Protein AF-W9KWG2-F1 (afdb_monomer)

InterPro domains:
  IPR003663 Sugar/inositol transporter [PR00171] (227-237)
  IPR003663 Sugar/inositol transporter [PR00171] (316-335)
  IPR003663 Sugar/inositol transporter [PR00171] (485-495)
  IPR005828 Major facilitator, sugar transporter-like [PF00083] (221-511)
  IPR020846 Major facilitator superfamily domain [PS50850] (219-522)
  IPR036259 MFS transporter superfamily [G3DSA:1.20.1250.20] (214-522)
  IPR036259 MFS transporter superfamily [SSF103473] (210-521)
  IPR050360 Major Facilitator Superfamily Sugar Transporters [PTHR48022] (221-521)

Solvent-accessible surface area (backbone atoms only — not comparable to full-atom values): 28018 Å² total; per-residue (Å²): 136,93,81,76,75,71,42,72,85,46,38,68,48,75,45,57,67,86,63,64,94,73,72,55,38,70,55,51,39,56,51,40,60,33,27,79,48,31,29,35,40,38,40,36,44,79,64,83,85,86,75,96,66,99,66,65,67,67,55,52,34,53,48,51,45,61,74,38,69,82,49,47,79,59,36,35,34,44,36,41,37,44,48,44,54,44,52,61,51,48,57,58,44,59,75,76,47,96,72,78,82,88,75,78,79,87,67,85,51,61,62,72,61,63,77,91,55,57,72,62,18,36,52,52,45,59,52,45,48,69,17,34,30,42,34,42,34,51,66,54,40,42,63,46,30,57,72,55,52,59,92,86,58,65,24,75,55,24,26,36,43,35,35,18,30,81,62,47,39,90,86,51,63,68,70,60,44,52,49,52,52,50,53,52,54,60,53,50,72,37,24,85,48,49,42,36,40,36,45,31,25,82,42,82,98,27,64,37,74,50,69,52,65,67,78,86,56,66,64,59,53,37,45,30,42,52,29,16,44,53,21,23,63,56,22,46,52,26,46,38,78,69,34,62,61,54,32,58,66,49,68,44,77,55,86,89,35,51,66,58,54,52,49,54,62,52,41,23,56,56,14,21,50,54,13,36,53,47,36,70,73,45,32,82,81,57,37,50,57,52,37,38,53,52,12,51,52,38,26,50,54,10,40,53,40,41,50,70,44,82,42,57,69,48,36,42,52,13,35,27,40,23,15,24,11,47,15,25,27,70,67,33,44,66,55,37,49,51,55,65,37,56,80,93,47,33,69,60,52,54,52,47,30,55,51,28,16,46,49,19,25,25,50,30,28,45,49,41,38,64,30,70,80,47,84,58,71,58,44,53,33,47,66,51,51,53,53,51,58,48,51,52,52,39,66,68,40,50,82,77,48,84,67,35,35,63,60,29,43,72,70,71,38,48,69,63,21,40,54,50,44,11,59,66,69,72,43,61,64,85,34,70,66,44,47,49,52,49,51,52,50,48,51,52,46,55,51,47,68,76,63,62,74,52,69,68,47,56,74,65,66,67,77,90,83,73,79,92,72,51,60,58,58,52,50,53,50,55,51,47,52,54,48,52,56,56,72,69,39,53,66,57,49,54,42,37,41,35,57,47,33,31,74,74,71,66,40,54,71,68,57,18,33,48,52,44,27,54,56,50,73,106

Sequence (522 aa):
MPSTPSVQAVTKFLLPRHCRRQFSAETLSCMFRRLPRLEEIAFETWDLSDIHYGFSHGYRYAQHLLAAPDSFRNVKSMTVFQDRNKYFNAVSRLHKEELPRSHQANVVTPPVIPSRQPVLAWEFATASLYLEHLSIAFIIDAVDFFDQCREKWLWCELRSLTLTSQLLTCNDDSFKISGLLQTAAQMATHMPKLERLTIWNGGVNEACAFTYRKHQHNASVACATDMTLFGYDQGVFSGVVVTQDFLKLDNLVGPTKTNVLATVTAIYDIGCFVGAVITFTIGERLGRKKAIIIGTVIMSIGIVVKVTSYSLPQMTVGRVVLGIGNGINTATAPIWQTETAQAKWRGKLVILEMAMNIAGFCLVNWINYGLSFVEGSVAWRFPLAFQFVFIFVLFATVPWLPESPRWLIAHGRTQEATEILACIEDKPTTSPVVTAQLHEIQYSVDYELQHAVKWKDILLRRNKDTADTKTLRRLLLSANTQLMQQFGGINIMSYYMPTVLINSVGLSERMARLLSACNAVS

Radius of gyration: 32.49 Å; Cα contacts (8 Å, |Δi|>4): 740; chains: 1; bounding box: 78×66×100 Å

Organism: NCBI:txid660027

Foldseek 3Di:
DPPDAQDAPDQEDADDAVNAPPAALVRVLVNLLSHPNHAEYAEEEEFLDPDDDPDGSVCRNLCSNLVPVNSCQRHAEYAYHYADFVVVSVVVVVVVDDDDPPPPPDDRFHLAQDDQDLVSLLSLLVVQLNYQYYAYYSHHALVSNLVNHDLPRANARHAEAHGEHPQQFPPHDPVVVVVSVVSVVSVVVRYPNHAKYKYWYDGDVGTDIDMDGDDPCLLLVLLLLLLLLLLLVLQLQLLLLLAPQNCVLAVQPDPVNVVVSVCLSCLLQVLLVLLLVCCVVCVLVQFLLRLLLVLLVQLVVLLVQCLPDRYSVSSSVSSSSNSNSSSSNVNRSLVFQLLLADPVCNVVSVVSSVVSSLVSNLVSLVLSLVLVVPDDPCSNSVSSVCSVVSSVSNVVRSVVDQTRLLSCLLVVNNVSSLVSLCVNVVHPSPDPVSVVVSVVSNVVSVVCVVPVDDPVCLVVVPDPDDDPPVVVVVVVVVVVVVVVVVVVVPSVCSNCQLVCCCPVVVDDSSVSSVVSSVVSVD

pLDDT: mean 77.27, std 14.42, range [34.19, 96.12]

Mean predicted aligned error: 16.5 Å

Structure (mmCIF, N/CA/C/O backbone):
data_AF-W9KWG2-F1
#
_entry.id   AF-W9KWG2-F1
#
loop_
_atom_site.group_PDB
_atom_site.id
_atom_site.type_symbol
_atom_site.label_atom_id
_atom_site.label_alt_id
_atom_site.label_comp_id
_atom_site.label_asym_id
_atom_site.label_entity_id
_atom_site.label_seq_id
_atom_site.pdbx_PDB_ins_code
_atom_site.Cartn_x
_atom_site.Cartn_y
_atom_site.Cartn_z
_atom_site.occupancy
_atom_site.B_iso_or_equiv
_atom_site.auth_seq_id
_atom_site.auth_comp_id
_atom_site.auth_asym_id
_atom_site.auth_atom_id
_atom_site.pdbx_PDB_model_num
ATOM 1 N N . MET A 1 1 ? -39.038 -14.732 41.798 1.00 52.22 1 MET A N 1
ATOM 2 C CA . MET A 1 1 ? -39.408 -13.936 40.605 1.00 52.22 1 MET A CA 1
ATOM 3 C C . MET A 1 1 ? -39.841 -14.842 39.440 1.00 52.22 1 MET A C 1
ATOM 5 O O . MET A 1 1 ? -39.035 -15.085 38.553 1.00 52.22 1 MET A O 1
ATOM 9 N N . PRO A 1 2 ? -41.073 -15.382 39.426 1.00 45.78 2 PRO A N 1
ATOM 10 C CA . PRO A 1 2 ? -41.566 -16.229 38.326 1.00 45.78 2 PRO A CA 1
ATOM 11 C C . PRO A 1 2 ? -42.275 -15.459 37.191 1.00 45.78 2 PRO A C 1
ATOM 13 O O . PRO A 1 2 ? -42.627 -16.060 36.181 1.00 45.78 2 PRO A O 1
ATOM 16 N N . SER A 1 3 ? -42.498 -14.148 37.340 1.00 53.97 3 SER A N 1
ATOM 17 C CA . SER A 1 3 ? -43.396 -13.345 36.492 1.00 53.97 3 SER A CA 1
ATOM 18 C C . SER A 1 3 ? -42.713 -12.456 35.440 1.00 53.97 3 SER A C 1
ATOM 20 O O . SER A 1 3 ? -43.393 -11.672 34.784 1.00 53.97 3 SER A O 1
ATOM 22 N N . THR A 1 4 ? -41.393 -12.537 35.249 1.00 58.91 4 THR A N 1
ATOM 23 C CA . THR A 1 4 ? -40.695 -11.689 34.267 1.00 58.91 4 THR A CA 1
ATOM 24 C C . THR A 1 4 ? -40.875 -12.215 32.830 1.00 58.91 4 THR A C 1
ATOM 26 O O . THR A 1 4 ? -40.557 -13.379 32.558 1.00 58.91 4 THR A O 1
ATOM 29 N N . PRO A 1 5 ? -41.383 -11.402 31.882 1.00 67.56 5 PRO A N 1
ATOM 30 C CA . PRO A 1 5 ? -41.561 -11.818 30.490 1.00 67.56 5 PRO A CA 1
ATOM 31 C C . PRO A 1 5 ? -40.210 -12.029 29.792 1.00 67.56 5 PRO A C 1
ATOM 33 O O . PRO A 1 5 ? -39.216 -11.391 30.137 1.00 67.56 5 PRO A O 1
ATOM 36 N N . SER A 1 6 ? -40.161 -12.936 28.810 1.00 74.94 6 SER A N 1
ATOM 37 C CA . SER A 1 6 ? -38.969 -13.096 27.969 1.00 74.94 6 SER A CA 1
ATOM 38 C C . SER A 1 6 ? -38.880 -11.947 26.969 1.00 74.94 6 SER A C 1
ATOM 40 O O . SER A 1 6 ? -39.860 -11.638 26.292 1.00 74.94 6 SER A O 1
ATOM 42 N N . VAL A 1 7 ? -37.708 -11.318 26.875 1.00 76.31 7 VAL A N 1
ATOM 43 C CA . VAL A 1 7 ? -37.480 -10.156 26.009 1.00 76.31 7 VAL A CA 1
ATOM 44 C C . VAL A 1 7 ? -36.465 -10.530 24.936 1.00 76.31 7 VAL A C 1
ATOM 46 O O . VAL A 1 7 ? -35.293 -10.746 25.226 1.00 76.31 7 VAL A O 1
ATOM 49 N N . GLN A 1 8 ? -36.912 -10.596 23.680 1.00 78.81 8 GLN A N 1
ATOM 50 C CA . GLN A 1 8 ? -36.052 -10.958 22.544 1.00 78.81 8 GLN A CA 1
ATOM 51 C C . GLN A 1 8 ? -35.227 -9.786 21.995 1.00 78.81 8 GLN A C 1
ATOM 53 O O . GLN A 1 8 ? -34.285 -10.010 21.243 1.00 78.81 8 GLN A O 1
ATOM 58 N N . ALA A 1 9 ? -35.577 -8.545 22.339 1.00 78.69 9 ALA A N 1
ATOM 59 C CA . ALA A 1 9 ? -34.926 -7.352 21.799 1.00 78.69 9 ALA A CA 1
ATOM 60 C C . ALA A 1 9 ? -33.553 -7.051 22.428 1.00 78.69 9 ALA A C 1
ATOM 62 O O . ALA A 1 9 ? -32.776 -6.289 21.861 1.00 78.69 9 ALA A O 1
ATOM 63 N N . VAL A 1 10 ? -33.254 -7.608 23.606 1.00 78.06 10 VAL A N 1
ATOM 64 C CA . VAL A 1 10 ? -32.042 -7.266 24.362 1.00 78.06 10 VAL A CA 1
ATOM 65 C C . VAL A 1 10 ? -30.887 -8.164 23.932 1.00 78.06 10 VAL A C 1
ATOM 67 O O . VAL A 1 10 ? -30.912 -9.369 24.174 1.00 78.06 10 VAL A O 1
ATOM 70 N N . THR A 1 11 ? -29.866 -7.550 23.338 1.00 81.94 11 THR A N 1
ATOM 71 C CA . THR A 1 11 ? -28.627 -8.214 22.896 1.00 81.94 11 THR A CA 1
ATOM 72 C C . THR A 1 11 ? -27.425 -7.902 23.783 1.00 81.94 11 THR A C 1
ATOM 74 O O . THR A 1 11 ? -26.452 -8.653 23.791 1.00 81.94 11 THR A O 1
ATOM 77 N N . LYS A 1 12 ? -27.499 -6.833 24.583 1.00 84.00 12 LYS A N 1
ATOM 78 C CA . LYS A 1 12 ? -26.423 -6.379 25.467 1.00 84.00 12 LYS A CA 1
ATOM 79 C C . LYS A 1 12 ? -26.939 -6.108 26.871 1.00 84.00 12 LYS A C 1
ATOM 81 O O . LYS A 1 12 ? -27.935 -5.407 27.046 1.00 84.00 12 LYS A O 1
ATOM 86 N N . PHE A 1 13 ? -26.220 -6.611 27.867 1.00 82.19 13 PHE A N 1
ATOM 87 C CA . PHE A 1 13 ? -26.468 -6.327 29.274 1.00 82.19 13 PHE A CA 1
ATOM 88 C C . PHE A 1 13 ? -25.254 -5.631 29.889 1.00 82.19 13 PHE A C 1
ATOM 90 O O . PHE A 1 13 ? -24.151 -6.173 29.889 1.00 82.19 13 PHE A O 1
ATOM 97 N N . LEU A 1 14 ? -25.469 -4.432 30.431 1.00 81.50 14 LEU A N 1
ATOM 98 C CA . LEU A 1 14 ? -24.460 -3.662 31.149 1.00 81.50 14 LEU A CA 1
ATOM 99 C C . LEU A 1 14 ? -24.953 -3.412 32.571 1.00 81.50 14 LEU A C 1
ATOM 101 O O . LEU A 1 14 ? -26.004 -2.802 32.763 1.00 81.50 14 LEU A O 1
ATOM 105 N N . LEU A 1 15 ? -24.165 -3.835 33.556 1.00 76.94 15 LEU A N 1
ATOM 106 C CA . LEU A 1 15 ? -24.327 -3.420 34.942 1.00 76.94 15 LEU A CA 1
ATOM 107 C C . LEU A 1 15 ? -23.201 -2.436 35.285 1.00 76.94 15 LEU A C 1
ATOM 109 O O . LEU A 1 15 ? -22.093 -2.875 35.609 1.00 76.94 15 LEU A O 1
ATOM 113 N N . PRO A 1 16 ? -23.460 -1.123 35.181 1.00 68.62 16 PRO A N 1
ATOM 114 C CA . PRO A 1 16 ? -22.445 -0.109 35.414 1.00 68.62 16 PRO A CA 1
ATOM 115 C C . PRO A 1 16 ? -22.152 0.059 36.910 1.00 68.62 16 PRO A C 1
ATOM 117 O O . PRO A 1 16 ? -23.003 -0.199 37.769 1.00 68.62 16 PRO A O 1
ATOM 120 N N . ARG A 1 17 ? -20.963 0.590 37.225 1.00 64.56 17 ARG A N 1
ATOM 121 C CA . ARG A 1 17 ? -20.469 0.765 38.611 1.00 64.56 17 ARG A CA 1
ATOM 122 C C . ARG A 1 17 ? -21.468 1.432 39.558 1.00 64.56 17 ARG A C 1
ATOM 124 O O . ARG A 1 17 ? -21.511 1.103 40.739 1.00 64.56 17 ARG A O 1
ATOM 131 N N . HIS A 1 18 ? -22.270 2.385 39.094 1.00 58.69 18 HIS A N 1
ATOM 132 C CA . HIS A 1 18 ? -23.149 3.169 39.968 1.00 58.69 18 HIS A CA 1
ATOM 133 C C . HIS A 1 18 ? -24.335 2.373 40.549 1.00 58.69 18 HIS A C 1
ATOM 135 O O . HIS A 1 18 ? -24.910 2.803 41.548 1.00 58.69 18 HIS A O 1
ATOM 141 N N . CYS A 1 19 ? -24.665 1.190 40.013 1.00 53.62 19 CYS A N 1
ATOM 142 C CA . CYS A 1 19 ? -25.822 0.377 40.425 1.00 53.62 19 CYS A CA 1
ATOM 143 C C . CYS A 1 19 ? -25.656 -0.403 41.754 1.00 53.62 19 CYS A C 1
ATOM 145 O O . CYS A 1 19 ? -26.418 -1.335 42.005 1.00 53.62 19 CYS A O 1
ATOM 147 N N . ARG A 1 20 ? -24.669 -0.045 42.600 1.00 54.28 20 ARG A N 1
ATOM 148 C CA . ARG A 1 20 ? -24.436 -0.505 43.997 1.00 54.28 20 ARG A CA 1
ATOM 149 C C . ARG A 1 20 ? -25.145 -1.818 44.392 1.00 54.28 20 ARG A C 1
ATOM 151 O O . ARG A 1 20 ? -26.252 -1.736 44.889 1.00 54.28 20 ARG A O 1
ATOM 158 N N . ARG A 1 21 ? -24.520 -3.001 44.261 1.00 56.34 21 ARG A N 1
ATOM 159 C CA . ARG A 1 21 ? -24.959 -4.327 44.806 1.00 56.34 21 ARG A CA 1
ATOM 160 C C . ARG A 1 21 ? -26.489 -4.542 45.012 1.00 56.34 21 ARG A C 1
ATOM 162 O O . ARG A 1 21 ? -26.884 -5.145 46.006 1.00 56.34 21 ARG A O 1
ATOM 169 N N . GLN A 1 22 ? -27.355 -4.068 44.108 1.00 54.31 22 GLN A N 1
ATOM 170 C CA . GLN A 1 22 ? -28.815 -4.116 44.309 1.00 54.31 22 GLN A CA 1
ATOM 171 C C . GLN A 1 22 ? -29.452 -5.432 43.833 1.00 54.31 22 GLN A C 1
ATOM 173 O O . GLN A 1 22 ? -30.525 -5.794 44.306 1.00 54.31 22 GLN A O 1
ATOM 178 N N . PHE A 1 23 ? -28.796 -6.178 42.939 1.00 61.97 23 PHE A N 1
ATOM 179 C CA . PHE A 1 23 ? -29.341 -7.407 42.344 1.00 61.97 23 PHE A CA 1
ATOM 180 C C . PHE A 1 23 ? -28.626 -8.640 42.869 1.00 61.97 23 PHE A C 1
ATOM 182 O O . PHE A 1 23 ? -27.415 -8.696 42.711 1.00 61.97 23 PHE A O 1
ATOM 189 N N . SER A 1 24 ? -29.322 -9.640 43.423 1.00 66.69 24 SER A N 1
ATOM 190 C CA . SER A 1 24 ? -28.698 -10.916 43.822 1.00 66.69 24 SER A CA 1
ATOM 191 C C . SER A 1 24 ? -28.225 -11.737 42.611 1.00 66.69 24 SER A C 1
ATOM 193 O O . SER A 1 24 ? -28.762 -11.603 41.509 1.00 66.69 24 SER A O 1
ATOM 195 N N . ALA A 1 25 ? -27.241 -12.621 42.806 1.00 65.31 25 ALA A N 1
ATOM 196 C CA . ALA A 1 25 ? -26.721 -13.497 41.749 1.00 65.31 25 ALA A CA 1
ATOM 197 C C . ALA A 1 25 ? -27.808 -14.406 41.142 1.00 65.31 25 ALA A C 1
ATOM 199 O O . ALA A 1 25 ? -27.880 -14.585 39.928 1.00 65.31 25 ALA A O 1
ATOM 200 N N . GLU A 1 26 ? -28.709 -14.913 41.985 1.00 67.94 26 GLU A N 1
ATOM 201 C CA . GLU A 1 26 ? -29.870 -15.711 41.572 1.00 67.94 26 GLU A CA 1
ATOM 202 C C . GLU A 1 26 ? -30.841 -14.892 40.710 1.00 67.94 26 GLU A C 1
ATOM 204 O O . GLU A 1 26 ? -31.399 -15.403 39.738 1.00 67.94 26 GLU A O 1
ATOM 209 N N . THR A 1 27 ? -31.009 -13.603 41.029 1.00 72.75 27 THR A N 1
ATOM 210 C CA . THR A 1 27 ? -31.848 -12.686 40.248 1.00 72.75 27 THR A CA 1
ATOM 211 C C . THR A 1 27 ? -31.257 -12.462 38.859 1.00 72.75 27 THR A C 1
ATOM 213 O O . THR A 1 27 ? -31.976 -12.585 37.870 1.00 72.75 27 THR A O 1
ATOM 216 N N . LEU A 1 28 ? -29.947 -12.208 38.766 1.00 74.38 28 LEU A N 1
ATOM 217 C CA . LEU A 1 28 ? -29.256 -12.032 37.483 1.00 74.38 28 LEU A CA 1
ATOM 218 C C . LEU A 1 28 ? -29.292 -13.304 36.630 1.00 74.38 28 LEU A C 1
ATOM 220 O O . LEU A 1 28 ? -29.613 -13.238 35.447 1.00 74.38 28 LEU A O 1
ATOM 224 N N . SER A 1 29 ? -29.043 -14.466 37.239 1.00 72.19 29 SER A N 1
ATOM 225 C CA . SER A 1 29 ? -29.128 -15.759 36.550 1.00 72.19 29 SER A CA 1
ATOM 226 C C . SER A 1 29 ? -30.538 -16.003 35.990 1.00 72.19 29 SER A C 1
ATOM 228 O O . SER A 1 29 ? -30.698 -16.397 34.834 1.00 72.19 29 SER A O 1
ATOM 230 N N . CYS A 1 30 ? -31.584 -15.674 36.759 1.00 73.31 30 CYS A N 1
ATOM 231 C CA . CYS A 1 30 ? -32.970 -15.748 36.290 1.00 73.31 30 CYS A CA 1
ATOM 232 C C . CYS A 1 30 ? -33.260 -14.761 35.144 1.00 73.31 30 CYS A C 1
ATOM 234 O O . CYS A 1 30 ? -33.934 -15.124 34.179 1.00 73.31 30 CYS A O 1
ATOM 236 N N . MET A 1 31 ? -32.731 -13.534 35.214 1.00 75.94 31 MET A N 1
ATOM 237 C CA . MET A 1 31 ? -32.873 -12.538 34.147 1.00 75.94 31 MET A CA 1
ATOM 238 C C . MET A 1 31 ? -32.224 -13.010 32.846 1.00 75.94 31 MET A C 1
ATOM 240 O O . MET A 1 31 ? -32.866 -12.954 31.802 1.00 75.94 31 MET A O 1
ATOM 244 N N . PHE A 1 32 ? -31.000 -13.533 32.895 1.00 77.81 32 PHE A N 1
ATOM 245 C CA . PHE A 1 32 ? -30.277 -13.969 31.697 1.00 77.81 32 PHE A CA 1
ATOM 246 C C . PHE A 1 32 ? -30.961 -15.134 30.987 1.00 77.81 32 PHE A C 1
ATOM 248 O O . PHE A 1 32 ? -31.097 -15.102 29.767 1.00 77.81 32 PHE A O 1
ATOM 255 N N . ARG A 1 33 ? -31.548 -16.078 31.735 1.00 76.00 33 ARG A N 1
ATOM 256 C CA . ARG A 1 33 ? -32.386 -17.144 31.152 1.00 76.00 33 ARG A CA 1
ATOM 257 C C . ARG A 1 33 ? -33.598 -16.624 30.375 1.00 76.00 33 ARG A C 1
ATOM 259 O O . ARG A 1 33 ? -34.153 -17.350 29.556 1.00 76.00 33 ARG A O 1
ATOM 266 N N . ARG A 1 34 ? -34.046 -15.394 30.637 1.00 78.62 34 ARG A N 1
ATOM 267 C CA . ARG A 1 34 ? -35.187 -14.762 29.956 1.00 78.62 34 ARG A CA 1
ATOM 268 C C . ARG A 1 34 ? -34.774 -13.856 28.791 1.00 78.62 34 ARG A C 1
ATOM 270 O O . ARG A 1 34 ? -35.668 -13.332 28.120 1.00 78.62 34 ARG A O 1
ATOM 277 N N . LEU A 1 35 ? -33.474 -13.726 28.513 1.00 82.44 35 LEU A N 1
ATOM 278 C CA . LEU A 1 35 ? -32.900 -12.937 27.419 1.00 82.44 35 LEU A CA 1
ATOM 279 C C . LEU A 1 35 ? -32.261 -13.859 26.359 1.00 82.44 35 LEU A C 1
ATOM 281 O O . LEU A 1 35 ? -31.042 -14.006 26.311 1.00 82.44 35 LEU A O 1
ATOM 285 N N . PRO A 1 36 ? -33.059 -14.494 25.482 1.00 77.38 36 PRO A N 1
ATOM 286 C CA . PRO A 1 36 ? -32.569 -15.531 24.571 1.00 77.38 36 PRO A CA 1
ATOM 287 C C . PRO A 1 36 ? -31.616 -15.023 23.478 1.00 77.38 36 PRO A C 1
ATOM 289 O O . PRO A 1 36 ? -30.954 -15.839 22.851 1.00 77.38 36 PRO A O 1
ATOM 292 N N . ARG A 1 37 ? -31.537 -13.711 23.217 1.00 81.94 37 ARG A N 1
ATOM 293 C CA . ARG A 1 37 ? -30.625 -13.107 22.223 1.00 81.94 37 ARG A CA 1
ATOM 294 C C . ARG A 1 37 ? -29.460 -12.338 22.852 1.00 81.94 37 ARG A C 1
ATOM 296 O O . ARG A 1 37 ? -28.856 -11.505 22.190 1.00 81.94 37 ARG A O 1
ATOM 303 N N . LEU A 1 38 ? -29.170 -12.574 24.130 1.00 81.44 38 LEU A N 1
ATOM 304 C CA . LEU A 1 38 ? -28.076 -11.894 24.812 1.00 81.44 38 LEU A CA 1
ATOM 305 C C . LEU A 1 38 ? -26.723 -12.364 24.252 1.00 81.44 38 LEU A C 1
ATOM 307 O O . LEU A 1 38 ? -26.382 -13.537 24.371 1.00 81.44 38 LEU A O 1
ATOM 311 N N . GLU A 1 39 ? -25.969 -11.437 23.666 1.00 84.31 39 GLU A N 1
ATOM 312 C CA . GLU A 1 39 ? -24.674 -11.681 23.019 1.00 84.31 39 GLU A CA 1
ATOM 313 C C . GLU A 1 39 ? -23.506 -11.067 23.805 1.00 84.31 39 GLU A C 1
ATOM 315 O O . GLU A 1 39 ? -22.400 -11.612 23.798 1.00 84.31 39 GLU A O 1
ATOM 320 N N . GLU A 1 40 ? -23.738 -9.951 24.506 1.00 83.81 40 GLU A N 1
ATOM 321 C CA . GLU A 1 40 ? -22.702 -9.215 25.236 1.00 83.81 40 GLU A CA 1
ATOM 322 C C . GLU A 1 40 ? -23.096 -8.961 26.696 1.00 83.81 40 GLU A C 1
ATOM 324 O O . GLU A 1 40 ? -24.183 -8.453 26.992 1.00 83.81 40 GLU A O 1
ATOM 329 N N . ILE A 1 41 ? -22.174 -9.263 27.612 1.00 83.12 41 ILE A N 1
ATOM 330 C CA . ILE A 1 41 ? -22.329 -9.028 29.048 1.00 83.12 41 ILE A CA 1
ATOM 331 C C . ILE A 1 41 ? -21.157 -8.199 29.568 1.00 83.12 41 ILE A C 1
ATOM 333 O O . ILE A 1 41 ? -20.000 -8.598 29.452 1.00 83.12 41 ILE A O 1
ATOM 337 N N . ALA A 1 42 ? -21.465 -7.074 30.207 1.00 80.81 42 ALA A N 1
ATOM 338 C CA . ALA A 1 42 ? -20.495 -6.213 30.866 1.00 80.81 42 ALA A CA 1
ATOM 339 C C . ALA A 1 42 ? -20.892 -5.975 32.330 1.00 80.81 42 ALA A C 1
ATOM 341 O O . ALA A 1 42 ? -21.926 -5.377 32.630 1.00 80.81 42 ALA A O 1
ATOM 342 N N . PHE A 1 43 ? -20.052 -6.441 33.249 1.00 77.69 43 PHE A N 1
ATOM 343 C CA . PHE A 1 43 ? -20.243 -6.326 34.688 1.00 77.69 43 PHE A CA 1
ATOM 344 C C . PHE A 1 43 ? -19.158 -5.462 35.316 1.00 77.69 43 PHE A C 1
ATOM 346 O O . PHE A 1 43 ? -17.986 -5.826 35.288 1.00 77.69 43 PHE A O 1
ATOM 353 N N . GLU A 1 44 ? -19.554 -4.369 35.963 1.00 72.81 44 GLU A N 1
ATOM 354 C CA . GLU A 1 44 ? -18.656 -3.550 36.772 1.00 72.81 44 GLU A CA 1
ATOM 355 C C . GLU A 1 44 ? -19.103 -3.576 38.241 1.00 72.81 44 GLU A C 1
ATOM 357 O O . GLU A 1 44 ? -20.034 -2.880 38.652 1.00 72.81 44 GLU A O 1
ATOM 362 N N . THR A 1 45 ? -18.465 -4.421 39.048 1.00 65.25 45 THR A N 1
ATOM 363 C CA . THR A 1 45 ? -18.879 -4.687 40.436 1.00 65.25 45 THR A CA 1
ATOM 364 C C . THR A 1 45 ? -17.954 -4.028 41.462 1.00 65.25 45 THR A C 1
ATOM 366 O O . THR A 1 45 ? -16.803 -3.724 41.168 1.00 65.25 45 THR A O 1
ATOM 369 N N . TRP A 1 46 ? -18.449 -3.819 42.688 1.00 60.69 46 TRP A N 1
ATOM 370 C CA . TRP A 1 46 ? -17.668 -3.281 43.815 1.00 60.69 46 TRP A CA 1
ATOM 371 C C . TRP A 1 46 ? -17.335 -4.359 44.839 1.00 60.69 46 TRP A C 1
ATOM 373 O O . TRP A 1 46 ? -18.214 -5.155 45.209 1.00 60.69 46 TRP A O 1
ATOM 383 N N . ASP A 1 47 ? -16.120 -4.316 45.393 1.00 56.00 47 ASP A N 1
ATOM 384 C CA . ASP A 1 47 ? -15.766 -5.090 46.582 1.00 56.00 47 ASP A CA 1
ATOM 385 C C . ASP A 1 47 ? -15.787 -4.249 47.873 1.00 56.00 47 ASP A C 1
ATOM 387 O O . ASP A 1 47 ? -14.998 -3.325 48.024 1.00 56.00 47 ASP A O 1
ATOM 391 N N . LEU A 1 48 ? -16.692 -4.560 48.809 1.00 50.59 48 LEU A N 1
ATOM 392 C CA . LEU A 1 48 ? -16.825 -3.895 50.119 1.00 50.59 48 LEU A CA 1
ATOM 393 C C . LEU A 1 48 ? -16.080 -4.627 51.252 1.00 50.59 48 LEU A C 1
ATOM 395 O O . LEU A 1 48 ? -15.947 -4.072 52.350 1.00 50.59 48 LEU A O 1
ATOM 399 N N . SER A 1 49 ? -15.647 -5.876 51.038 1.00 49.44 49 SER A N 1
ATOM 400 C CA . SER A 1 49 ? -15.090 -6.707 52.110 1.00 49.44 49 SER A CA 1
ATOM 401 C C . SER A 1 49 ? -13.620 -6.396 52.343 1.00 49.44 49 SER A C 1
ATOM 403 O O . SER A 1 49 ? -12.766 -6.839 51.587 1.00 49.44 49 SER A O 1
ATOM 405 N N . ASP A 1 50 ? -13.347 -5.677 53.430 1.00 42.22 50 ASP A N 1
ATOM 406 C CA . ASP A 1 50 ? -11.992 -5.535 53.974 1.00 42.22 50 ASP A CA 1
ATOM 407 C C . ASP A 1 50 ? -11.893 -6.080 55.417 1.00 42.22 50 ASP A C 1
ATOM 409 O O . ASP A 1 50 ? -10.857 -5.924 56.043 1.00 42.22 50 ASP A O 1
ATOM 413 N N . ILE A 1 51 ? -12.943 -6.695 55.999 1.00 38.31 51 ILE A N 1
ATOM 414 C CA . ILE A 1 51 ? -12.915 -7.157 57.405 1.00 38.31 51 ILE A CA 1
ATOM 415 C C . ILE A 1 51 ? -13.791 -8.425 57.613 1.00 38.31 51 ILE A C 1
ATOM 417 O O . ILE A 1 51 ? -15.006 -8.394 57.447 1.00 38.31 51 ILE A O 1
ATOM 421 N N . HIS A 1 52 ? -13.147 -9.539 57.989 1.00 36.12 52 HIS A N 1
ATOM 422 C CA . HIS A 1 52 ? -13.637 -10.643 58.853 1.00 36.12 52 HIS A CA 1
ATOM 423 C C . HIS A 1 52 ? -14.704 -11.673 58.415 1.00 36.12 52 HIS A C 1
ATOM 425 O O . HIS A 1 52 ? -14.990 -12.564 59.210 1.00 36.12 52 HIS A O 1
ATOM 431 N N . TYR A 1 53 ? -15.222 -11.699 57.184 1.00 34.19 53 TYR A N 1
ATOM 432 C CA . TYR A 1 53 ? -16.049 -12.840 56.737 1.00 34.19 53 TYR A CA 1
ATOM 433 C C . TYR A 1 53 ? -15.398 -13.585 55.571 1.00 34.19 53 TYR A C 1
ATOM 435 O O . TYR A 1 53 ? -15.355 -13.092 54.446 1.00 34.19 53 TYR A O 1
ATOM 443 N N . GLY A 1 54 ? -14.888 -14.787 55.856 1.00 38.00 54 GLY A N 1
ATOM 444 C CA . GLY A 1 54 ? -14.117 -15.661 54.961 1.00 38.00 54 GLY A CA 1
ATOM 445 C C . GLY A 1 54 ? -14.863 -16.259 53.759 1.00 38.00 54 GLY A C 1
ATOM 446 O O . GLY A 1 54 ? -14.506 -17.340 53.315 1.00 38.00 54 GLY A O 1
ATOM 447 N N . PHE A 1 55 ? -15.873 -15.582 53.211 1.00 40.09 55 PHE A N 1
ATOM 448 C CA . PHE A 1 55 ? -16.551 -15.992 51.979 1.00 40.09 55 PHE A CA 1
ATOM 449 C C . PHE A 1 55 ? -16.861 -14.759 51.118 1.00 40.09 55 PHE A C 1
ATOM 451 O O . PHE A 1 55 ? -17.833 -14.031 51.347 1.00 40.09 55 PHE A O 1
ATOM 458 N N . SER A 1 56 ? -16.008 -14.502 50.122 1.00 51.22 56 SER A N 1
ATOM 459 C CA . SER A 1 56 ? -16.120 -13.353 49.220 1.00 51.22 56 SER A CA 1
ATOM 460 C C . SER A 1 56 ? -17.445 -13.404 48.447 1.00 51.22 56 SER A C 1
ATOM 462 O O . SER A 1 56 ? -17.767 -14.367 47.765 1.00 51.22 56 SER A O 1
ATOM 464 N N . HIS A 1 57 ? -18.273 -12.364 48.532 1.00 48.56 57 HIS A N 1
ATOM 465 C CA . HIS A 1 57 ? -19.562 -12.356 47.823 1.00 48.56 57 HIS A CA 1
ATOM 466 C C . HIS A 1 57 ? -19.413 -12.311 46.291 1.00 48.56 57 HIS A C 1
ATOM 468 O O . HIS A 1 57 ? -20.303 -12.787 45.594 1.00 48.56 57 HIS A O 1
ATOM 474 N N . GLY A 1 58 ? -18.284 -11.818 45.761 1.00 51.00 58 GLY A N 1
ATOM 475 C CA . GLY A 1 58 ? -17.963 -11.906 44.327 1.00 51.00 58 GLY A CA 1
ATOM 476 C C . GLY A 1 58 ? -17.895 -13.351 43.815 1.00 51.00 58 GLY A C 1
ATOM 477 O O . GLY A 1 58 ? -18.367 -13.630 42.715 1.00 51.00 58 GLY A O 1
ATOM 478 N N . TYR A 1 59 ? -17.437 -14.280 44.664 1.00 51.25 59 TYR A N 1
ATOM 479 C CA . TYR A 1 59 ? -17.414 -15.718 44.391 1.00 51.25 59 TYR A CA 1
ATOM 480 C C . TYR A 1 59 ? -18.820 -16.273 44.132 1.00 51.25 59 TYR A C 1
ATOM 482 O O . TYR A 1 59 ? -19.014 -17.015 43.178 1.00 51.25 59 TYR A O 1
ATOM 490 N N . ARG A 1 60 ? -19.839 -15.839 44.892 1.00 56.16 60 ARG A N 1
ATOM 491 C CA . ARG A 1 60 ? -21.233 -16.264 44.667 1.00 56.16 60 ARG A CA 1
ATOM 492 C C . ARG A 1 60 ? -21.804 -15.762 43.345 1.00 56.16 60 ARG A C 1
ATOM 494 O O . ARG A 1 60 ? -22.538 -16.503 42.705 1.00 56.16 60 ARG A O 1
ATOM 501 N N . TYR A 1 61 ? -21.488 -14.535 42.924 1.00 57.06 61 TYR A N 1
ATOM 502 C CA . TYR A 1 61 ? -21.970 -14.032 41.633 1.00 57.06 61 TYR A CA 1
ATOM 503 C C . TYR A 1 61 ? -21.398 -14.845 40.499 1.00 57.06 61 TYR A C 1
ATOM 505 O O . TYR A 1 61 ? -22.162 -15.395 39.719 1.00 57.06 61 TYR A O 1
ATOM 513 N N . ALA A 1 62 ? -20.079 -14.957 40.435 1.00 54.34 62 ALA A N 1
ATOM 514 C CA . ALA A 1 62 ? -19.452 -15.653 39.335 1.00 54.34 62 ALA A CA 1
ATOM 515 C C . ALA A 1 62 ? -19.752 -17.160 39.351 1.00 54.34 62 ALA A C 1
ATOM 517 O O . ALA A 1 62 ? -20.059 -17.700 38.298 1.00 54.34 62 ALA A O 1
ATOM 518 N N . GLN A 1 63 ? -19.806 -17.812 40.520 1.00 57.03 63 GLN A N 1
ATOM 519 C CA . GLN A 1 63 ? -20.205 -19.219 40.619 1.00 57.03 63 GLN A CA 1
ATOM 520 C C . GLN A 1 63 ? -21.666 -19.434 40.186 1.00 57.03 63 GLN A C 1
ATOM 522 O O . GLN A 1 63 ? -21.929 -20.318 39.388 1.00 57.03 63 GLN A O 1
ATOM 527 N N . HIS A 1 64 ? -22.633 -18.625 40.638 1.00 56.94 64 HIS A N 1
ATOM 528 C CA . HIS A 1 64 ? -24.040 -18.800 40.231 1.00 56.94 64 HIS A CA 1
ATOM 529 C C . HIS A 1 64 ? -24.349 -18.317 38.810 1.00 56.94 64 HIS A C 1
ATOM 531 O O . HIS A 1 64 ? -25.318 -18.780 38.202 1.00 56.94 64 HIS A O 1
ATOM 537 N N . LEU A 1 65 ? -23.564 -17.371 38.293 1.00 59.59 65 LEU A N 1
ATOM 538 C CA . LEU A 1 65 ? -23.638 -16.946 36.903 1.00 59.59 65 LEU A CA 1
ATOM 539 C C . LEU A 1 65 ? -23.094 -18.066 36.010 1.00 59.59 65 LEU A C 1
ATOM 541 O O . LEU A 1 65 ? -23.848 -18.567 35.183 1.00 59.59 65 LEU A O 1
ATOM 545 N N . LEU A 1 66 ? -21.846 -18.503 36.219 1.00 57.47 66 LEU A N 1
ATOM 546 C CA . LEU A 1 66 ? -21.117 -19.441 35.350 1.00 57.47 66 LEU A CA 1
ATOM 547 C C . LEU A 1 66 ? -21.548 -20.910 35.507 1.00 57.47 66 LEU A C 1
ATOM 549 O O . LEU A 1 66 ? -21.615 -21.616 34.505 1.00 57.47 66 LEU A O 1
ATOM 553 N N . ALA A 1 67 ? -21.979 -21.350 36.697 1.00 49.44 67 ALA A N 1
ATOM 554 C CA . ALA A 1 67 ? -22.453 -22.724 36.921 1.00 49.44 67 ALA A CA 1
ATOM 555 C C . ALA A 1 67 ? -23.830 -23.036 36.293 1.00 49.44 67 ALA A C 1
ATOM 557 O O . ALA A 1 67 ? -24.357 -24.135 36.469 1.00 49.44 67 ALA A O 1
ATOM 558 N N . ALA A 1 68 ? -24.442 -22.092 35.570 1.00 55.31 68 ALA A N 1
ATOM 559 C CA . ALA A 1 68 ? -25.661 -22.309 34.794 1.00 55.31 68 ALA A CA 1
ATOM 560 C C . ALA A 1 68 ? -25.341 -22.301 33.282 1.00 55.31 68 ALA A C 1
ATOM 562 O O . ALA A 1 68 ? -25.607 -21.297 32.618 1.00 55.31 68 ALA A O 1
ATOM 563 N N . PRO A 1 69 ? -24.807 -23.401 32.712 1.00 50.75 69 PRO A N 1
ATOM 564 C CA . PRO A 1 69 ? -24.315 -23.446 31.328 1.00 50.75 69 PRO A CA 1
ATOM 565 C C . PRO A 1 69 ? -25.376 -23.090 30.273 1.00 50.75 69 PRO A C 1
ATOM 567 O O . PRO A 1 69 ? -25.055 -22.521 29.232 1.00 50.75 69 PRO A O 1
ATOM 570 N N . ASP A 1 70 ? -26.659 -23.340 30.550 1.00 55.28 70 ASP A N 1
ATOM 571 C CA . ASP A 1 70 ? -27.748 -22.985 29.631 1.00 55.28 70 ASP A CA 1
ATOM 572 C C . ASP A 1 70 ? -28.049 -21.477 29.566 1.00 55.28 70 ASP A C 1
ATOM 574 O O . ASP A 1 70 ? -28.673 -21.022 28.608 1.00 55.28 70 ASP A O 1
ATOM 578 N N . SER A 1 71 ? -27.597 -20.683 30.543 1.00 56.81 71 SER A N 1
ATOM 579 C CA . SER A 1 71 ? -27.872 -19.241 30.614 1.00 56.81 71 SER A CA 1
ATOM 580 C C . SER A 1 71 ? -27.015 -18.399 29.653 1.00 56.81 71 SER A C 1
ATOM 582 O O . SER A 1 71 ? -27.326 -17.226 29.456 1.00 56.81 71 SER A O 1
ATOM 584 N N . PHE A 1 72 ? -25.955 -18.967 29.057 1.00 63.12 72 PHE A N 1
ATOM 585 C CA . PHE A 1 72 ? -24.971 -18.233 28.243 1.00 63.12 72 PHE A CA 1
ATOM 586 C C . PHE A 1 72 ? -24.756 -18.781 26.829 1.00 63.12 72 PHE A C 1
ATOM 588 O O . PHE A 1 72 ? -23.813 -18.363 26.165 1.00 63.12 72 PHE A O 1
ATOM 595 N N . ARG A 1 73 ? -25.625 -19.672 26.328 1.00 64.69 73 ARG A N 1
ATOM 596 C CA . ARG A 1 73 ? -25.430 -20.341 25.021 1.00 64.69 73 ARG A CA 1
ATOM 597 C C . ARG A 1 73 ? -25.158 -19.399 23.839 1.00 64.69 73 ARG A C 1
ATOM 599 O O . ARG A 1 73 ? -24.500 -19.818 22.897 1.00 64.69 73 ARG A O 1
ATOM 606 N N . ASN A 1 74 ? -25.659 -18.163 23.888 1.00 75.06 74 ASN A N 1
ATOM 607 C CA . ASN A 1 74 ? -25.521 -17.176 22.811 1.00 75.06 74 ASN A CA 1
ATOM 608 C C . ASN A 1 74 ? -24.553 -16.029 23.140 1.00 75.06 74 ASN A C 1
ATOM 610 O O . ASN A 1 74 ? -24.354 -15.146 22.307 1.00 75.06 74 ASN A O 1
ATOM 614 N N . VAL A 1 75 ? -23.950 -16.026 24.333 1.00 79.81 75 VAL A N 1
ATOM 615 C CA . VAL A 1 75 ? -23.031 -14.961 24.741 1.00 79.81 75 VAL A CA 1
ATOM 616 C C . VAL A 1 75 ? -21.690 -15.177 24.063 1.00 79.81 75 VAL A C 1
ATOM 618 O O . VAL A 1 75 ? -21.070 -16.223 24.214 1.00 79.81 75 VAL A O 1
ATOM 621 N N . LYS A 1 76 ? -21.239 -14.158 23.338 1.00 84.81 76 LYS A N 1
ATOM 622 C CA . LYS A 1 76 ? -19.967 -14.143 22.612 1.00 84.81 76 LYS A CA 1
ATOM 623 C C . LYS A 1 76 ? -18.925 -13.269 23.292 1.00 84.81 76 LYS A C 1
ATOM 625 O O . LYS A 1 76 ? -17.731 -13.516 23.155 1.00 84.81 76 LYS A O 1
ATOM 630 N N . SER A 1 77 ? -19.365 -12.240 24.016 1.00 86.06 77 SER A N 1
ATOM 631 C CA . SER A 1 77 ? -18.484 -11.266 24.657 1.00 86.06 77 SER A CA 1
ATOM 632 C C . SER A 1 77 ? -18.813 -11.116 26.138 1.00 86.06 77 SER A C 1
ATOM 634 O O . SER A 1 77 ? -19.961 -10.852 26.507 1.00 86.06 77 SER A O 1
ATOM 636 N N . MET A 1 78 ? -17.798 -11.263 26.990 1.00 85.69 78 MET A N 1
ATOM 637 C CA . MET A 1 78 ? -17.924 -11.095 28.435 1.00 85.69 78 MET A CA 1
ATOM 638 C C . MET A 1 78 ? -16.822 -10.190 28.986 1.00 85.69 78 MET A C 1
ATOM 640 O O . MET A 1 78 ? -15.630 -10.458 28.841 1.00 85.69 78 MET A O 1
ATOM 644 N N . THR A 1 79 ? -17.231 -9.124 29.670 1.00 83.25 79 THR A N 1
ATOM 645 C CA . THR A 1 79 ? -16.342 -8.218 30.402 1.00 83.25 79 THR A CA 1
ATOM 646 C C . THR A 1 79 ? -16.736 -8.195 31.868 1.00 83.25 79 THR A C 1
ATOM 648 O O . THR A 1 79 ? -17.880 -7.888 32.201 1.00 83.25 79 THR A O 1
ATOM 651 N N . VAL A 1 80 ? -15.793 -8.496 32.756 1.00 80.06 80 VAL A N 1
ATOM 652 C CA . VAL A 1 80 ? -15.999 -8.449 34.203 1.00 80.06 80 VAL A CA 1
ATOM 653 C C . VAL A 1 80 ? -14.880 -7.634 34.838 1.00 80.06 80 VAL A C 1
ATOM 655 O O . VAL A 1 80 ? -13.704 -7.987 34.779 1.00 80.06 80 VAL A O 1
ATOM 658 N N . PHE A 1 81 ? -15.261 -6.519 35.445 1.00 76.12 81 PHE A N 1
ATOM 659 C CA . PHE A 1 81 ? -14.377 -5.598 36.139 1.00 76.12 81 PHE A CA 1
ATOM 660 C C . PHE A 1 81 ? -14.807 -5.500 37.601 1.00 76.12 81 PHE A C 1
ATOM 662 O O . PHE A 1 81 ? -15.993 -5.317 37.895 1.00 76.12 81 PHE A O 1
ATOM 669 N N . GLN A 1 82 ? -13.853 -5.593 38.525 1.00 72.31 82 GLN A N 1
ATOM 670 C CA . GLN A 1 82 ? -14.107 -5.354 39.942 1.00 72.31 82 GLN A CA 1
ATOM 671 C C . GLN A 1 82 ? -13.305 -4.159 40.454 1.00 72.31 82 GLN A C 1
ATOM 673 O O . GLN A 1 82 ? -12.081 -4.130 40.376 1.00 72.31 82 GLN A O 1
ATOM 678 N N . ASP A 1 83 ? -14.004 -3.167 41.004 1.00 62.03 83 ASP A N 1
ATOM 679 C CA . ASP A 1 83 ? -13.380 -2.001 41.623 1.00 62.03 83 ASP A CA 1
ATOM 680 C C . ASP A 1 83 ? -13.051 -2.288 43.097 1.00 62.03 83 ASP A C 1
ATOM 682 O O . ASP A 1 83 ? -13.909 -2.736 43.872 1.00 62.03 83 ASP A O 1
ATOM 686 N N . ARG A 1 84 ? -11.797 -2.027 43.478 1.00 58.06 84 ARG A N 1
ATOM 687 C CA . ARG A 1 84 ? -11.253 -2.200 44.836 1.00 58.06 84 ARG A CA 1
ATOM 688 C C . ARG A 1 84 ? -10.700 -0.903 45.430 1.00 58.06 84 ARG A C 1
ATOM 690 O O . ARG A 1 84 ? -9.931 -0.947 46.387 1.00 58.06 84 ARG A O 1
ATOM 697 N N . ASN A 1 85 ? -11.082 0.257 44.896 1.00 55.72 85 ASN A N 1
ATOM 698 C CA . ASN A 1 85 ? -10.628 1.542 45.419 1.00 55.72 85 ASN A CA 1
ATOM 699 C C . ASN A 1 85 ? -11.025 1.737 46.902 1.00 55.72 85 ASN A C 1
ATOM 701 O O . ASN A 1 85 ? -12.187 2.001 47.235 1.00 55.72 85 ASN A O 1
ATOM 705 N N . LYS A 1 86 ? -10.038 1.640 47.807 1.00 50.88 86 LYS A N 1
ATOM 706 C CA . LYS A 1 86 ? -10.251 1.743 49.259 1.00 50.88 86 LYS A CA 1
ATOM 707 C C . LYS A 1 86 ? -10.744 3.119 49.703 1.00 50.88 86 LYS A C 1
ATOM 709 O O . LYS A 1 86 ? -11.509 3.193 50.662 1.00 50.88 86 LYS A O 1
ATOM 714 N N . TYR A 1 87 ? -10.368 4.190 48.999 1.00 47.25 87 TYR A N 1
ATOM 715 C CA . TYR A 1 87 ? -10.773 5.559 49.336 1.00 47.25 87 TYR A CA 1
ATOM 716 C C . TYR A 1 87 ? -12.293 5.729 49.232 1.00 47.25 87 TYR A C 1
ATOM 718 O O . TYR A 1 87 ? -12.945 6.224 50.150 1.00 47.25 87 TYR A O 1
ATOM 726 N N . PHE A 1 88 ? -12.887 5.229 48.149 1.00 50.59 88 PHE A N 1
ATOM 727 C CA . PHE A 1 88 ? -14.333 5.309 47.949 1.00 50.59 88 PHE A CA 1
ATOM 728 C C . PHE A 1 88 ? -15.099 4.375 48.901 1.00 50.59 88 PHE A C 1
ATOM 730 O O . PHE A 1 88 ? -16.144 4.747 49.438 1.00 50.59 88 PHE A O 1
ATOM 737 N N . ASN A 1 89 ? -14.544 3.192 49.186 1.00 49.44 89 ASN A N 1
ATOM 738 C CA . ASN A 1 89 ? -15.077 2.282 50.202 1.00 49.44 89 ASN A CA 1
ATOM 739 C C . ASN A 1 89 ? -15.068 2.910 51.608 1.00 49.44 89 ASN A C 1
ATOM 741 O O . ASN A 1 89 ? -16.035 2.747 52.352 1.00 49.44 89 ASN A O 1
ATOM 745 N N . ALA A 1 90 ? -14.024 3.666 51.963 1.00 48.94 90 ALA A N 1
ATOM 746 C CA . ALA A 1 90 ? -13.937 4.393 53.229 1.00 48.94 90 ALA A CA 1
ATOM 747 C C . ALA A 1 90 ? -14.979 5.523 53.318 1.00 48.94 90 ALA A C 1
ATOM 749 O O . ALA A 1 90 ? -15.682 5.621 54.322 1.00 48.94 90 ALA A O 1
ATOM 750 N N . VAL A 1 91 ? -15.162 6.311 52.250 1.00 51.50 91 VAL A N 1
ATOM 751 C CA . VAL A 1 91 ? -16.216 7.345 52.166 1.00 51.50 91 VAL A CA 1
ATOM 752 C C . VAL A 1 91 ? -17.618 6.730 52.259 1.00 51.50 91 VAL A C 1
ATOM 754 O O . VAL A 1 91 ? -18.490 7.265 52.942 1.00 51.50 91 VAL A O 1
ATOM 757 N N . SER A 1 92 ? -17.845 5.565 51.645 1.00 50.44 92 SER A N 1
ATOM 758 C CA . SER A 1 92 ? -19.121 4.852 51.771 1.00 50.44 92 SER A CA 1
ATOM 759 C C . SER A 1 92 ? -19.362 4.278 53.173 1.00 50.44 92 SER A C 1
ATOM 761 O O . SER A 1 92 ? -20.524 4.175 53.568 1.00 50.44 92 SER A O 1
ATOM 763 N N . ARG A 1 93 ? -18.314 3.882 53.914 1.00 50.22 93 ARG A N 1
ATOM 764 C CA . ARG A 1 93 ? -18.423 3.457 55.325 1.00 50.22 93 ARG A CA 1
ATOM 765 C C . ARG A 1 93 ? -18.705 4.641 56.248 1.00 50.22 93 ARG A C 1
ATOM 767 O O . ARG A 1 93 ? -19.572 4.524 57.103 1.00 50.22 93 ARG A O 1
ATOM 774 N N . LEU A 1 94 ? -18.071 5.790 56.000 1.00 48.47 94 LEU A N 1
ATOM 775 C CA . LEU A 1 94 ? -18.328 7.054 56.708 1.00 48.47 94 LEU A CA 1
ATOM 776 C C . LEU A 1 94 ? -19.786 7.521 56.595 1.00 48.47 94 LEU A C 1
ATOM 778 O O . LEU A 1 94 ? -20.273 8.231 57.464 1.00 48.47 94 LEU A O 1
ATOM 782 N N . HIS A 1 95 ? -20.498 7.116 55.541 1.00 51.09 95 HIS A N 1
ATOM 783 C CA . HIS A 1 95 ? -21.927 7.399 55.395 1.00 51.09 95 HIS A CA 1
ATOM 784 C C . HIS A 1 95 ? -22.840 6.432 56.174 1.00 51.09 95 HIS A C 1
ATOM 786 O O . HIS A 1 95 ? -24.044 6.662 56.228 1.00 51.09 95 HIS A O 1
ATOM 792 N N . LYS A 1 96 ? -22.299 5.345 56.745 1.00 45.84 96 LYS A N 1
ATOM 793 C CA . LYS A 1 96 ? -23.049 4.345 57.523 1.00 45.84 96 LYS A CA 1
ATOM 794 C C . LYS A 1 96 ? -22.681 4.297 59.007 1.00 45.84 96 LYS A C 1
ATOM 796 O O . LYS A 1 96 ? -23.555 3.947 59.789 1.00 45.84 96 LYS A O 1
ATOM 801 N N . GLU A 1 97 ? -21.457 4.649 59.401 1.00 46.47 97 GLU A N 1
ATOM 802 C CA . GLU A 1 97 ? -21.028 4.656 60.808 1.00 46.47 97 GLU A CA 1
ATOM 803 C C . GLU A 1 97 ? -20.103 5.853 61.100 1.00 46.47 97 GLU A C 1
ATOM 805 O O . GLU A 1 97 ? -19.119 6.089 60.393 1.00 46.47 97 GLU A O 1
ATOM 810 N N . GLU A 1 98 ? -20.424 6.612 62.154 1.00 41.12 98 GLU A N 1
ATOM 811 C CA . GLU A 1 98 ? -19.589 7.686 62.703 1.00 41.12 98 GLU A CA 1
ATOM 812 C C . GLU A 1 98 ? -18.326 7.090 63.353 1.00 41.12 98 GLU A C 1
ATOM 814 O O . GLU A 1 98 ? -18.358 6.634 64.494 1.00 41.12 98 GLU A O 1
ATOM 819 N N . LEU A 1 99 ? -17.195 7.095 62.641 1.00 39.62 99 LEU A N 1
ATOM 820 C CA . LEU A 1 99 ? -15.881 6.751 63.204 1.00 39.62 99 LEU A CA 1
ATOM 821 C C . LEU A 1 99 ? -14.983 8.000 63.357 1.00 39.62 99 LEU A C 1
ATOM 823 O O . LEU A 1 99 ? -15.027 8.890 62.501 1.00 39.62 99 LEU A O 1
ATOM 827 N N . PRO A 1 100 ? -14.151 8.097 64.421 1.00 39.50 100 PRO A N 1
ATOM 828 C CA . PRO A 1 100 ? -13.402 9.311 64.753 1.00 39.50 100 PRO A CA 1
ATOM 829 C C . PRO A 1 100 ? -12.317 9.676 63.728 1.00 39.50 100 PRO A C 1
ATOM 831 O O . PRO A 1 100 ? -11.628 8.823 63.170 1.00 39.50 100 PRO A O 1
ATOM 834 N N . ARG A 1 101 ? -12.107 10.986 63.552 1.00 40.72 101 AR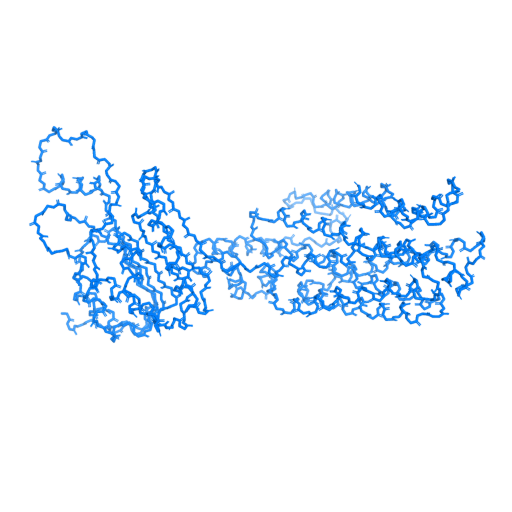G A N 1
ATOM 835 C CA . ARG A 1 101 ? -11.251 11.642 62.539 1.00 40.72 101 ARG A CA 1
ATOM 836 C C . ARG A 1 101 ? -9.735 11.361 62.613 1.00 40.72 101 ARG A C 1
ATOM 838 O O . ARG A 1 101 ? -8.988 11.936 61.830 1.00 40.72 101 ARG A O 1
ATOM 845 N N . SER A 1 102 ? -9.246 10.489 63.494 1.00 40.88 102 SER A N 1
ATOM 846 C CA . SER A 1 102 ? -7.800 10.246 63.661 1.00 40.88 102 SER A CA 1
ATOM 847 C C . SER A 1 102 ? -7.167 9.327 62.602 1.00 40.88 102 SER A C 1
ATOM 849 O O . SER A 1 102 ? -5.948 9.224 62.556 1.00 40.88 102 SER A O 1
ATOM 851 N N . HIS A 1 103 ? -7.957 8.688 61.730 1.00 42.50 103 HIS A N 1
ATOM 852 C CA . HIS A 1 103 ? -7.469 7.733 60.715 1.00 42.50 103 HIS A CA 1
ATOM 853 C C . HIS A 1 103 ? -7.511 8.271 59.266 1.00 42.50 103 HIS A C 1
ATOM 855 O O . HIS A 1 103 ? -7.415 7.503 58.312 1.00 42.50 103 HIS A O 1
ATOM 861 N N . GLN A 1 104 ? -7.682 9.585 59.068 1.00 42.03 104 GLN A N 1
ATOM 862 C CA . GLN A 1 104 ? -7.914 10.180 57.738 1.00 42.03 104 GLN A CA 1
ATOM 863 C C . GLN A 1 104 ? -6.652 10.524 56.927 1.00 42.03 104 GLN A C 1
ATOM 865 O O . GLN A 1 104 ? -6.774 10.952 55.781 1.00 42.03 104 GLN A O 1
ATOM 870 N N . ALA A 1 105 ? -5.450 10.306 57.459 1.00 34.47 105 ALA A N 1
ATOM 871 C CA . ALA A 1 105 ? -4.207 10.544 56.729 1.00 34.47 105 ALA A CA 1
ATOM 872 C C . ALA A 1 105 ? -3.537 9.205 56.370 1.00 34.47 105 ALA A C 1
ATOM 874 O O . ALA A 1 105 ? -3.183 8.443 57.262 1.00 34.47 105 ALA A O 1
ATOM 875 N N . ASN A 1 106 ? -3.334 8.959 55.068 1.00 35.31 106 ASN A N 1
ATOM 876 C CA . ASN A 1 106 ? -2.497 7.898 54.467 1.00 35.31 106 ASN A CA 1
ATOM 877 C C . ASN A 1 106 ? -3.132 6.545 54.086 1.00 35.31 106 ASN A C 1
ATOM 879 O O . ASN A 1 106 ? -2.510 5.509 54.305 1.00 35.31 106 ASN A O 1
ATOM 883 N N . VAL A 1 107 ? -4.294 6.499 53.420 1.00 41.19 107 VAL A N 1
ATOM 884 C CA . VAL A 1 107 ? -4.728 5.244 52.758 1.00 41.19 107 VAL A CA 1
ATOM 885 C C . VAL A 1 107 ? -5.352 5.499 51.381 1.00 41.19 107 VAL A C 1
ATOM 887 O O . VAL A 1 107 ? -6.557 5.372 51.183 1.00 41.19 107 VAL A O 1
ATOM 890 N N . VAL A 1 108 ? -4.516 5.818 50.390 1.00 38.28 108 VAL A N 1
ATOM 891 C CA . VAL A 1 108 ? -4.815 5.483 48.988 1.00 38.28 108 VAL A CA 1
ATOM 892 C C . VAL A 1 108 ? -4.065 4.189 48.702 1.00 38.28 108 VAL A C 1
ATOM 894 O O . VAL A 1 108 ? -2.916 4.206 48.279 1.00 38.28 108 VAL A O 1
ATOM 897 N N . THR A 1 109 ? -4.676 3.052 49.029 1.00 40.56 109 THR A N 1
ATOM 898 C CA . THR A 1 109 ? -4.143 1.745 48.624 1.00 40.56 109 THR A CA 1
ATOM 899 C C . THR A 1 109 ? -4.755 1.363 47.272 1.00 40.56 109 THR A C 1
ATOM 901 O O . THR A 1 109 ? -5.973 1.498 47.105 1.00 40.56 109 THR A O 1
ATOM 904 N N . PRO A 1 110 ? -3.935 0.946 46.288 1.00 45.19 110 PRO A N 1
ATOM 905 C CA . PRO A 1 110 ? -4.407 0.561 44.959 1.00 45.19 110 PRO A CA 1
ATOM 906 C C . PRO A 1 110 ? -5.329 -0.671 45.012 1.00 45.19 110 PRO A C 1
ATOM 908 O O . PRO A 1 110 ? -5.338 -1.390 46.014 1.00 45.19 110 PRO A O 1
ATOM 911 N N . PRO A 1 111 ? -6.114 -0.938 43.950 1.00 50.19 111 PRO A N 1
ATOM 912 C CA . PRO A 1 111 ? -6.911 -2.156 43.849 1.00 50.19 111 PRO A CA 1
ATOM 913 C C . PRO A 1 111 ? -5.998 -3.394 43.860 1.00 50.19 111 PRO A C 1
ATOM 915 O O . PRO A 1 111 ? -5.340 -3.708 42.874 1.00 50.19 111 PRO A O 1
ATOM 918 N N . VAL A 1 112 ? -5.942 -4.097 44.991 1.00 54.19 112 VAL A N 1
ATOM 919 C CA . VAL A 1 112 ? -5.151 -5.328 45.161 1.00 54.19 112 VAL A CA 1
ATOM 920 C C . VAL A 1 112 ? -5.956 -6.508 44.610 1.00 54.19 112 VAL A C 1
ATOM 922 O O . VAL A 1 112 ? -7.097 -6.681 45.023 1.00 54.19 112 VAL A O 1
ATOM 925 N N . ILE A 1 113 ? -5.415 -7.327 43.702 1.00 54.38 113 ILE A N 1
ATOM 926 C CA . ILE A 1 113 ? -6.062 -8.585 43.244 1.00 54.38 113 ILE A CA 1
ATOM 927 C C . ILE A 1 113 ? -6.220 -9.549 44.455 1.00 54.38 113 ILE A C 1
ATOM 929 O O . ILE A 1 113 ? -5.395 -9.523 45.367 1.00 54.38 113 ILE A O 1
ATOM 933 N N . PRO A 1 114 ? -7.299 -10.339 44.591 1.00 57.09 114 PRO A N 1
ATOM 934 C CA . PRO A 1 114 ? -7.435 -11.257 45.727 1.00 57.09 114 PRO A CA 1
ATOM 935 C C . PRO A 1 114 ? -6.368 -12.367 45.731 1.00 57.09 114 PRO A C 1
ATOM 937 O O . PRO A 1 114 ? -5.847 -12.739 44.687 1.00 57.09 114 PRO A O 1
ATOM 940 N N . SER A 1 115 ? -6.074 -12.918 46.915 1.00 57.34 115 SER A N 1
ATOM 941 C CA . SER A 1 115 ? -5.279 -14.146 47.054 1.00 57.34 115 SER A CA 1
ATOM 942 C C . SER A 1 115 ? -5.933 -15.320 46.310 1.00 57.34 115 SER A C 1
ATOM 944 O O . SER A 1 115 ? -7.156 -15.332 46.162 1.00 57.34 115 SER A O 1
ATOM 946 N N . ARG A 1 116 ? -5.104 -16.280 45.858 1.00 58.31 116 ARG A N 1
ATOM 947 C CA . ARG A 1 116 ? -5.435 -17.396 44.944 1.00 58.31 116 ARG A CA 1
ATOM 948 C C . ARG A 1 116 ? -6.903 -17.844 44.967 1.00 58.31 116 ARG A C 1
ATOM 950 O O . ARG A 1 116 ? -7.379 -18.347 45.987 1.00 58.31 116 ARG A O 1
ATOM 957 N N . GLN A 1 117 ? -7.589 -17.744 43.824 1.00 68.06 117 GLN A N 1
ATOM 958 C CA . GLN A 1 117 ? -8.993 -18.169 43.658 1.00 68.06 117 GLN A CA 1
ATOM 959 C C . GLN A 1 117 ? -9.146 -19.238 42.557 1.00 68.06 117 GLN A C 1
ATOM 961 O O . GLN A 1 117 ? -9.754 -18.975 41.515 1.00 68.06 117 GLN A O 1
ATOM 966 N N . PRO A 1 118 ? -8.649 -20.470 42.775 1.00 68.81 118 PRO A N 1
ATOM 967 C CA . PRO A 1 118 ? -8.538 -21.483 41.721 1.00 68.81 118 PRO A CA 1
ATOM 968 C C . PRO A 1 118 ? -9.893 -21.934 41.158 1.00 68.81 118 PRO A C 1
ATOM 970 O O . PRO A 1 118 ? -10.028 -22.136 39.957 1.00 68.81 118 PRO A O 1
ATOM 973 N N . VAL A 1 119 ? -10.926 -22.033 42.002 1.00 72.75 119 VAL A N 1
ATOM 974 C CA . VAL A 1 119 ? -12.272 -22.449 41.565 1.00 72.75 119 VAL A CA 1
ATOM 975 C C . VAL A 1 119 ? -12.898 -21.413 40.631 1.00 72.75 119 VAL A C 1
ATOM 977 O O . VAL A 1 119 ? -13.531 -21.764 39.643 1.00 72.75 119 VAL A O 1
ATOM 980 N N . LEU A 1 120 ? -12.694 -20.125 40.913 1.00 72.56 120 LEU A N 1
ATOM 981 C CA . LEU A 1 120 ? -13.229 -19.054 40.081 1.00 72.56 120 LEU A CA 1
ATOM 982 C C . LEU A 1 120 ? -12.479 -18.943 38.750 1.00 72.56 120 LEU A C 1
ATOM 984 O O . LEU A 1 120 ? -13.090 -18.749 37.700 1.00 72.56 120 LEU A O 1
ATOM 988 N N . ALA A 1 121 ? -11.156 -19.094 38.801 1.00 76.81 121 ALA A N 1
ATOM 989 C CA . ALA A 1 121 ? -10.323 -19.156 37.612 1.00 76.81 121 ALA A CA 1
ATOM 990 C C . ALA A 1 121 ? -10.736 -20.318 36.692 1.00 76.81 121 ALA A C 1
ATOM 992 O O . ALA A 1 121 ? -10.831 -20.119 35.485 1.00 76.81 121 ALA A O 1
ATOM 993 N N . TRP A 1 122 ? -11.075 -21.485 37.255 1.00 80.12 122 TRP A N 1
ATOM 994 C CA . TRP A 1 122 ? -11.545 -22.652 36.500 1.00 80.12 122 TRP A CA 1
ATOM 995 C C . TRP A 1 122 ? -12.841 -22.382 35.725 1.00 80.12 122 TRP A C 1
ATOM 997 O O . TRP A 1 122 ? -12.947 -22.729 34.545 1.00 80.12 122 TRP A O 1
ATOM 1007 N N . GLU A 1 123 ? -13.816 -21.725 36.355 1.00 77.75 123 GLU A N 1
ATOM 1008 C CA . GLU A 1 123 ? -15.089 -21.374 35.713 1.00 77.75 123 GLU A CA 1
ATOM 1009 C C . GLU A 1 123 ? -14.880 -20.413 34.534 1.00 77.75 123 GLU A C 1
ATOM 1011 O O . GLU A 1 123 ? -15.393 -20.638 33.436 1.00 77.75 123 GLU A O 1
ATOM 1016 N N . PHE A 1 124 ? -14.067 -19.368 34.718 1.00 82.12 124 PHE A N 1
ATOM 1017 C CA . PHE A 1 124 ? -13.752 -18.425 33.641 1.00 82.12 124 PHE A CA 1
ATOM 1018 C C . PHE A 1 124 ? -12.911 -19.052 32.527 1.00 82.12 124 PHE A C 1
ATOM 1020 O O . PHE A 1 124 ? -13.151 -18.771 31.351 1.00 82.12 124 PHE A O 1
ATOM 1027 N N . ALA A 1 125 ? -11.954 -19.913 32.873 1.00 84.25 125 ALA A N 1
ATOM 1028 C CA . ALA A 1 125 ? -11.153 -20.644 31.901 1.00 84.25 125 ALA A CA 1
ATOM 1029 C C . ALA A 1 125 ? -12.045 -21.564 31.053 1.00 84.25 125 ALA A C 1
ATOM 1031 O O . ALA A 1 125 ? -11.947 -21.557 29.828 1.00 84.25 125 ALA A O 1
ATOM 1032 N N . THR A 1 126 ? -13.000 -22.263 31.669 1.00 82.75 126 THR A N 1
ATOM 1033 C CA . THR A 1 126 ? -13.962 -23.112 30.948 1.00 82.75 126 THR A CA 1
ATOM 1034 C C . THR A 1 126 ? -14.901 -22.284 30.065 1.00 82.75 126 THR A C 1
ATOM 1036 O O . THR A 1 126 ? -15.126 -22.633 28.907 1.00 82.75 126 THR A O 1
ATOM 1039 N N . ALA A 1 127 ? -15.413 -21.157 30.569 1.00 80.00 127 ALA A N 1
ATOM 1040 C CA . ALA A 1 127 ? -16.271 -20.257 29.798 1.00 80.00 127 ALA A CA 1
ATOM 1041 C C . ALA A 1 127 ? -15.549 -19.664 28.577 1.00 80.00 127 ALA A C 1
ATOM 1043 O O . ALA A 1 127 ? -16.156 -19.502 27.519 1.00 80.00 127 ALA A O 1
ATOM 1044 N N . SER A 1 128 ? -14.245 -19.394 28.694 1.00 85.62 128 SER A N 1
ATOM 1045 C CA . SER A 1 128 ? -13.443 -18.818 27.611 1.00 85.62 128 SER A CA 1
ATOM 1046 C C . SER A 1 128 ? -13.416 -19.670 26.335 1.00 85.62 128 SER A C 1
ATOM 1048 O O . SER A 1 128 ? -13.249 -19.112 25.256 1.00 85.62 128 SER A O 1
ATOM 1050 N N . LEU A 1 129 ? -13.645 -20.988 26.427 1.00 85.12 129 LEU A N 1
ATOM 1051 C CA . LEU A 1 129 ? -13.694 -21.898 25.271 1.00 85.12 129 LEU A CA 1
ATOM 1052 C C . LEU A 1 129 ? -14.816 -21.566 24.280 1.00 85.12 129 LEU A C 1
ATOM 1054 O O . LEU A 1 129 ? -14.696 -21.878 23.096 1.00 85.12 129 LEU A O 1
ATOM 1058 N N . TYR A 1 130 ? -15.892 -20.943 24.761 1.00 84.06 130 TYR A N 1
ATOM 1059 C CA . TYR A 1 130 ? -17.090 -20.648 23.973 1.00 84.06 130 TYR A CA 1
ATOM 1060 C C . TYR A 1 130 ? -17.241 -19.156 23.635 1.00 84.06 130 TYR A C 1
ATOM 1062 O O . TYR A 1 130 ? -18.186 -18.784 22.945 1.00 84.06 130 TYR A O 1
ATOM 1070 N N . LEU A 1 131 ? -16.332 -18.301 24.114 1.00 84.56 131 LEU A N 1
ATOM 1071 C CA . LEU A 1 131 ? -16.390 -16.850 23.927 1.00 84.56 131 LEU A CA 1
ATOM 1072 C C . LEU A 1 131 ? -15.493 -16.397 22.767 1.00 84.56 131 LEU A C 1
ATOM 1074 O O . LEU A 1 131 ? -14.419 -16.946 22.540 1.00 84.56 131 LEU A O 1
ATOM 1078 N N . GLU A 1 132 ? -15.906 -15.335 22.076 1.00 88.00 132 GLU A N 1
ATOM 1079 C CA . GLU A 1 132 ? -15.073 -14.602 21.114 1.00 88.00 132 GLU A CA 1
ATOM 1080 C C . GLU A 1 132 ? -14.212 -13.544 21.832 1.00 88.00 132 GLU A C 1
ATOM 1082 O O . GLU A 1 132 ? -13.055 -13.308 21.473 1.00 88.00 132 GLU A O 1
ATOM 1087 N N . HIS A 1 133 ? -14.749 -12.928 22.891 1.00 86.56 133 HIS A N 1
ATOM 1088 C CA . HIS A 1 133 ? -14.062 -11.899 23.671 1.00 86.56 133 HIS A CA 1
ATOM 1089 C C . HIS A 1 133 ? -14.234 -12.121 25.175 1.00 86.56 133 HIS A C 1
ATOM 1091 O O . HIS A 1 133 ? -15.356 -12.192 25.680 1.00 86.56 133 HIS A O 1
ATOM 1097 N N . LEU A 1 134 ? -13.118 -12.161 25.904 1.00 89.38 134 LEU A N 1
ATOM 1098 C CA . LEU A 1 134 ? -13.102 -12.259 27.360 1.00 89.38 134 LEU A CA 1
ATOM 1099 C C . LEU A 1 134 ? -12.182 -11.193 27.960 1.00 89.38 134 LEU A C 1
ATOM 1101 O O . LEU A 1 134 ? -11.006 -11.103 27.615 1.00 89.38 134 LEU A O 1
ATOM 1105 N N . SER A 1 135 ? -12.710 -10.394 28.883 1.00 87.81 135 SER A N 1
ATOM 1106 C CA . SER A 1 135 ? -11.935 -9.405 29.631 1.00 87.81 135 SER A CA 1
ATOM 1107 C C . SER A 1 135 ? -12.238 -9.507 31.116 1.00 87.81 135 SER A C 1
ATOM 1109 O O . SER A 1 135 ? -13.354 -9.212 31.540 1.00 87.81 135 SER A O 1
ATOM 1111 N N . ILE A 1 136 ? -11.240 -9.878 31.912 1.00 85.75 136 ILE A N 1
ATOM 1112 C CA . ILE A 1 136 ? -11.358 -10.011 33.362 1.00 85.75 136 ILE A CA 1
ATOM 1113 C C . ILE A 1 136 ? -10.323 -9.107 34.022 1.00 85.75 136 ILE A C 1
ATOM 1115 O O . ILE A 1 136 ? -9.130 -9.198 33.735 1.00 85.75 136 ILE A O 1
ATOM 1119 N N . ALA A 1 137 ? -10.781 -8.229 34.910 1.00 80.62 137 ALA A N 1
ATOM 1120 C CA . ALA A 1 137 ? -9.919 -7.277 35.596 1.00 80.62 137 ALA A CA 1
ATOM 1121 C C . ALA A 1 137 ? -10.172 -7.261 37.105 1.00 80.62 137 ALA A C 1
ATOM 1123 O O . ALA A 1 137 ? -11.306 -7.078 37.552 1.00 80.62 137 ALA A O 1
ATOM 1124 N N . PHE A 1 138 ? -9.088 -7.416 37.871 1.00 71.75 138 PHE A N 1
ATOM 1125 C CA . PHE A 1 138 ? -9.019 -7.343 39.335 1.00 71.75 138 PHE A CA 1
ATOM 1126 C C . PHE A 1 138 ? -9.844 -8.390 40.106 1.00 71.75 138 PHE A C 1
ATOM 1128 O O . PHE A 1 138 ? -10.041 -8.245 41.312 1.00 71.75 138 PHE A O 1
ATOM 1135 N N . ILE A 1 139 ? -10.296 -9.451 39.430 1.00 73.25 139 ILE A N 1
ATOM 1136 C CA . ILE A 1 139 ? -11.100 -10.539 40.019 1.00 73.25 139 ILE A CA 1
ATOM 1137 C C . ILE A 1 139 ? -10.265 -11.801 40.220 1.00 73.25 139 ILE A C 1
ATOM 1139 O O . ILE A 1 139 ? -10.230 -12.342 41.319 1.00 73.25 139 ILE A O 1
ATOM 1143 N N . ILE A 1 140 ? -9.595 -12.255 39.162 1.00 77.06 140 ILE A N 1
ATOM 1144 C CA . ILE A 1 140 ? -8.656 -13.379 39.187 1.00 77.06 140 ILE A CA 1
ATOM 1145 C C . ILE A 1 140 ? -7.287 -12.889 38.729 1.00 77.06 140 ILE A C 1
ATOM 1147 O O . ILE A 1 140 ? -7.198 -11.932 37.951 1.00 77.06 140 ILE A O 1
ATOM 1151 N N . ASP A 1 141 ? -6.237 -13.554 39.199 1.00 83.31 141 ASP A N 1
ATOM 1152 C CA . ASP A 1 141 ? -4.904 -13.374 38.637 1.00 83.31 141 ASP A CA 1
ATOM 1153 C C . ASP A 1 141 ? -4.776 -14.161 37.324 1.00 83.31 141 ASP A C 1
ATOM 1155 O O . ASP A 1 141 ? -5.327 -15.257 37.185 1.00 83.31 141 ASP A O 1
ATOM 1159 N N . ALA A 1 142 ? -4.033 -13.618 36.360 1.00 85.88 142 ALA A N 1
ATOM 1160 C CA . ALA A 1 142 ? -3.714 -14.310 35.118 1.00 85.88 142 ALA A CA 1
ATOM 1161 C C . ALA A 1 142 ? -2.991 -15.645 35.367 1.00 85.88 142 ALA A C 1
ATOM 1163 O O . ALA A 1 142 ? -3.241 -16.597 34.634 1.00 85.88 142 ALA A O 1
ATOM 1164 N N . VAL A 1 143 ? -2.152 -15.741 36.408 1.00 86.75 143 VAL A N 1
ATOM 1165 C CA . VAL A 1 143 ? -1.486 -16.999 36.794 1.00 86.75 143 VAL A CA 1
ATOM 1166 C C . VAL A 1 143 ? -2.519 -18.067 37.127 1.00 86.75 143 VAL A C 1
ATOM 1168 O O . VAL A 1 143 ? -2.482 -19.149 36.555 1.00 86.75 143 VAL A O 1
ATOM 1171 N N . ASP A 1 144 ? -3.485 -17.741 37.989 1.00 84.12 144 ASP A N 1
ATOM 1172 C CA . ASP A 1 144 ? -4.535 -18.683 38.373 1.00 84.12 144 ASP A CA 1
ATOM 1173 C C . ASP A 1 144 ? -5.385 -19.081 37.159 1.00 84.12 144 ASP A C 1
ATOM 1175 O O . ASP A 1 144 ? -5.771 -20.237 37.041 1.00 84.12 144 ASP A O 1
ATOM 1179 N N . PHE A 1 145 ? -5.666 -18.149 36.241 1.00 87.69 145 PHE A N 1
ATOM 1180 C CA . PHE A 1 145 ? -6.388 -18.454 35.003 1.00 87.69 145 PHE A CA 1
ATOM 1181 C C . PHE A 1 145 ? -5.632 -19.469 34.138 1.00 87.69 145 PHE A C 1
ATOM 1183 O O . PHE A 1 145 ? -6.210 -20.474 33.729 1.00 87.69 145 PHE A O 1
ATOM 1190 N N . PHE A 1 146 ? -4.343 -19.230 33.880 1.00 88.88 146 PHE A N 1
ATOM 1191 C CA . PHE A 1 146 ? -3.536 -20.119 33.046 1.00 88.88 146 PHE A CA 1
ATOM 1192 C C . PHE A 1 146 ? -3.231 -21.462 33.723 1.00 88.88 146 PHE A C 1
ATOM 1194 O O . PHE A 1 146 ? -3.218 -22.472 33.028 1.00 88.88 146 PHE A O 1
ATOM 1201 N N . ASP A 1 147 ? -3.080 -21.508 35.052 1.00 86.50 147 ASP A N 1
ATOM 1202 C CA . ASP A 1 147 ? -2.888 -22.753 35.817 1.00 86.50 147 ASP A CA 1
ATOM 1203 C C . ASP A 1 147 ? -4.101 -23.701 35.710 1.00 86.50 147 ASP A C 1
ATOM 1205 O O . ASP A 1 147 ? -3.964 -24.916 35.854 1.00 86.50 147 ASP A O 1
ATOM 1209 N N . GLN A 1 148 ? -5.302 -23.163 35.468 1.00 85.62 148 GLN A N 1
ATOM 1210 C CA . GLN A 1 148 ? -6.522 -23.956 35.281 1.00 85.62 148 GLN A CA 1
ATOM 1211 C C . GLN A 1 148 ? -6.729 -24.421 33.831 1.00 85.62 148 GLN A C 1
ATOM 1213 O O . GLN A 1 148 ? -7.515 -25.342 33.584 1.00 85.62 148 GLN A O 1
ATOM 1218 N N . CYS A 1 149 ? -6.036 -23.816 32.864 1.00 85.38 149 CYS A N 1
ATOM 1219 C CA . CYS A 1 149 ? -6.119 -24.203 31.462 1.00 85.38 149 CYS A CA 1
ATOM 1220 C C . CYS A 1 149 ? -5.448 -25.564 31.238 1.00 85.38 149 CYS A C 1
ATOM 1222 O O . CYS A 1 149 ? -4.304 -25.790 31.625 1.00 85.38 149 CYS A O 1
ATOM 1224 N N . ARG A 1 150 ? -6.147 -26.488 30.572 1.00 83.62 150 ARG A N 1
ATOM 1225 C CA . ARG A 1 150 ? -5.574 -27.798 30.225 1.00 83.62 150 ARG A CA 1
ATOM 1226 C C . ARG A 1 150 ? -4.850 -27.721 28.885 1.00 83.62 150 ARG A C 1
ATOM 1228 O O . ARG A 1 150 ? -5.388 -27.166 27.936 1.00 83.62 150 ARG A O 1
ATOM 1235 N N . GLU A 1 151 ? -3.712 -28.401 28.761 1.00 74.19 151 GLU A N 1
ATOM 1236 C CA . GLU A 1 151 ? -2.889 -28.409 27.534 1.00 74.19 151 GLU A CA 1
ATOM 1237 C C . GLU A 1 151 ? -3.630 -28.865 26.263 1.00 74.19 151 GLU A C 1
ATOM 1239 O O . GLU A 1 151 ? -3.246 -28.508 25.160 1.00 74.19 151 GLU A O 1
ATOM 1244 N N . LYS A 1 152 ? -4.705 -29.655 26.387 1.00 81.12 152 LYS A N 1
ATOM 1245 C CA . LYS A 1 152 ? -5.486 -30.159 25.239 1.00 81.12 152 LYS A CA 1
ATOM 1246 C C . LYS A 1 152 ? -6.620 -29.231 24.796 1.00 81.12 152 LYS A C 1
ATOM 1248 O O . LYS A 1 152 ? -7.405 -29.609 23.927 1.00 81.12 152 LYS A O 1
ATOM 1253 N N . TRP A 1 153 ? -6.790 -28.084 25.442 1.00 87.75 153 TRP A N 1
ATOM 1254 C CA . TRP A 1 153 ? -7.862 -27.156 25.105 1.00 87.75 153 TRP A CA 1
ATOM 1255 C C . TRP A 1 153 ? -7.565 -26.419 23.804 1.00 87.75 153 TRP A C 1
ATOM 1257 O O . TRP A 1 153 ? -6.433 -26.029 23.544 1.00 87.75 153 TRP A O 1
ATOM 1267 N N . LEU A 1 154 ? -8.602 -26.245 22.985 1.00 86.56 154 LEU A N 1
ATOM 1268 C CA . LEU A 1 154 ? -8.531 -25.515 21.727 1.00 86.56 154 LEU A CA 1
ATOM 1269 C C . LEU A 1 154 ? -9.609 -24.435 21.733 1.00 86.56 154 LEU A C 1
ATOM 1271 O O . LEU A 1 154 ? -10.802 -24.738 21.790 1.00 86.56 154 LEU A O 1
ATOM 1275 N N . TRP A 1 155 ? -9.192 -23.175 21.658 1.00 87.56 155 TRP A N 1
ATOM 1276 C CA . TRP A 1 155 ? -10.104 -22.035 21.633 1.00 87.56 155 TRP A CA 1
ATOM 1277 C C . TRP A 1 155 ? -10.432 -21.658 20.192 1.00 87.56 155 TRP A C 1
ATOM 1279 O O . TRP A 1 155 ? -9.791 -20.795 19.594 1.00 87.56 155 TRP A O 1
ATOM 1289 N N . CYS A 1 156 ? -11.434 -22.321 19.619 1.00 83.69 156 CYS A N 1
ATOM 1290 C CA . CYS A 1 156 ? -11.783 -22.161 18.206 1.00 83.69 156 CYS A CA 1
ATOM 1291 C C . CYS A 1 156 ? -12.236 -20.740 17.834 1.00 83.69 156 CYS A C 1
ATOM 1293 O O . CYS A 1 156 ? -11.994 -20.307 16.707 1.00 83.69 156 CYS A O 1
ATOM 1295 N N . GLU A 1 157 ? -12.884 -20.029 18.762 1.00 84.88 157 GLU A N 1
ATOM 1296 C CA . GLU A 1 157 ? -13.544 -18.744 18.492 1.00 84.88 157 GLU A CA 1
ATOM 1297 C C . GLU A 1 157 ? -12.930 -17.544 19.229 1.00 84.88 157 GLU A C 1
ATOM 1299 O O . GLU A 1 157 ? -13.229 -16.407 18.871 1.00 84.88 157 GLU A O 1
ATOM 1304 N N . LEU A 1 158 ? -12.038 -17.762 20.202 1.00 87.12 158 LEU A N 1
ATOM 1305 C CA . LEU A 1 158 ? -11.493 -16.689 21.037 1.00 87.12 158 LEU A CA 1
ATOM 1306 C C . LEU A 1 158 ? -10.560 -15.770 20.231 1.00 87.12 158 LEU A C 1
ATOM 1308 O O . LEU A 1 158 ? -9.506 -16.188 19.749 1.00 87.12 158 LEU A O 1
ATOM 1312 N N . ARG A 1 159 ? -10.942 -14.495 20.115 1.00 86.75 159 ARG A N 1
ATOM 1313 C CA . ARG A 1 159 ? -10.201 -13.442 19.404 1.00 86.75 159 ARG A CA 1
ATOM 1314 C C . ARG A 1 159 ? -9.473 -12.490 20.338 1.00 86.75 159 ARG A C 1
ATOM 1316 O O . ARG A 1 159 ? -8.379 -12.035 20.011 1.00 86.75 159 ARG A O 1
ATOM 1323 N N . SER A 1 160 ? -10.065 -12.173 21.489 1.00 89.19 160 SER A N 1
ATOM 1324 C CA . SER A 1 160 ? -9.460 -11.265 22.469 1.00 89.19 160 SER A CA 1
ATOM 1325 C C . SER A 1 160 ? -9.535 -11.830 23.877 1.00 89.19 160 SER A C 1
ATOM 1327 O O . SER A 1 160 ? -10.623 -12.157 24.351 1.00 89.19 160 SER A O 1
ATOM 1329 N N . LEU A 1 161 ? -8.398 -11.835 24.570 1.00 91.50 161 LEU A N 1
ATOM 1330 C CA . LEU A 1 161 ? -8.295 -12.191 25.982 1.00 91.50 161 LEU A CA 1
ATOM 1331 C C . LEU A 1 161 ? -7.565 -11.084 26.750 1.00 91.50 161 LEU A C 1
ATOM 1333 O O . LEU A 1 161 ? -6.438 -10.727 26.413 1.00 91.50 161 LEU A O 1
ATOM 1337 N N . THR A 1 162 ? -8.203 -10.540 27.784 1.00 89.88 162 THR A N 1
ATOM 1338 C CA . THR A 1 162 ? -7.609 -9.530 28.670 1.00 89.88 162 THR A CA 1
ATOM 1339 C C . THR A 1 162 ? -7.668 -10.010 30.112 1.00 89.88 162 THR A C 1
ATOM 1341 O O . THR A 1 162 ? -8.749 -10.321 30.608 1.00 89.88 162 THR A O 1
ATOM 1344 N N . LEU A 1 163 ? -6.521 -10.041 30.786 1.00 89.94 163 LEU A N 1
ATOM 1345 C CA . LEU A 1 163 ? -6.374 -10.489 32.170 1.00 89.94 163 LEU A CA 1
ATOM 1346 C C . LEU A 1 163 ? -5.543 -9.488 32.980 1.00 89.94 163 LEU A C 1
ATOM 1348 O O . LEU A 1 163 ? -4.740 -8.733 32.429 1.00 89.94 163 LEU A O 1
ATOM 1352 N N . THR A 1 164 ? -5.704 -9.512 34.301 1.00 87.62 164 THR A N 1
ATOM 1353 C CA . THR A 1 164 ? -4.858 -8.756 35.235 1.00 87.62 164 THR A CA 1
ATOM 1354 C C . THR A 1 164 ? -3.945 -9.678 36.033 1.00 87.62 164 THR A C 1
ATOM 1356 O O . THR A 1 164 ? -4.385 -10.756 36.417 1.00 87.62 164 THR A O 1
ATOM 1359 N N . SER A 1 165 ? -2.710 -9.267 36.329 1.00 85.38 165 SER A N 1
ATOM 1360 C CA . SER A 1 165 ? -1.803 -10.044 37.193 1.00 85.38 165 SER A CA 1
ATOM 1361 C C . SER A 1 165 ? -1.028 -9.160 38.162 1.00 85.38 165 SER A C 1
ATOM 1363 O O . SER A 1 165 ? -0.561 -8.090 37.774 1.00 85.38 165 SER A O 1
ATOM 1365 N N . GLN A 1 166 ? -0.861 -9.620 39.406 1.00 77.88 166 GLN A N 1
ATOM 1366 C CA . GLN A 1 166 ? -0.034 -8.949 40.415 1.00 77.88 166 GLN A CA 1
ATOM 1367 C C . GLN A 1 166 ? 1.458 -9.067 40.130 1.00 77.88 166 GLN A C 1
ATOM 1369 O O . GLN A 1 166 ? 2.209 -8.209 40.567 1.00 77.88 166 GLN A O 1
ATOM 1374 N N . LEU A 1 167 ? 1.887 -10.095 39.392 1.00 77.00 167 LEU A N 1
ATOM 1375 C CA . LEU A 1 167 ? 3.309 -10.324 39.124 1.00 77.00 167 LEU A CA 1
ATOM 1376 C C . LEU A 1 167 ? 3.928 -9.243 38.232 1.00 77.00 167 LEU A C 1
ATOM 1378 O O . LEU A 1 167 ? 5.143 -9.088 38.199 1.00 77.00 167 LEU A O 1
ATOM 1382 N N . LEU A 1 168 ? 3.109 -8.493 37.489 1.00 75.50 168 LEU A N 1
ATOM 1383 C CA . LEU A 1 168 ? 3.562 -7.398 36.635 1.00 75.50 168 LEU A CA 1
ATOM 1384 C C . LEU A 1 168 ? 3.803 -6.126 37.467 1.00 75.50 168 LEU A C 1
ATOM 1386 O O . LEU A 1 168 ? 3.132 -5.117 37.260 1.00 75.50 168 LEU A O 1
ATOM 1390 N N . THR A 1 169 ? 4.731 -6.183 38.424 1.00 74.12 169 THR A N 1
ATOM 1391 C CA . THR A 1 169 ? 5.231 -5.025 39.187 1.00 74.12 169 THR A CA 1
ATOM 1392 C C . THR A 1 169 ? 6.743 -4.883 39.014 1.00 74.12 169 THR A C 1
ATOM 1394 O O . THR A 1 169 ? 7.435 -5.829 38.644 1.00 74.12 169 THR A O 1
ATOM 1397 N N . CYS A 1 170 ? 7.281 -3.689 39.274 1.00 61.47 170 CYS A N 1
ATOM 1398 C CA . CYS A 1 170 ? 8.716 -3.416 39.126 1.00 61.47 170 CYS A CA 1
ATOM 1399 C C . CYS A 1 170 ? 9.595 -4.117 40.180 1.00 61.47 170 CYS A C 1
ATOM 1401 O O . CYS A 1 170 ? 10.807 -4.189 39.994 1.00 61.47 170 CYS A O 1
ATOM 1403 N N . ASN A 1 171 ? 9.002 -4.593 41.279 1.00 63.75 171 ASN A N 1
ATOM 1404 C CA . ASN A 1 171 ? 9.715 -5.155 42.430 1.00 63.75 171 ASN A CA 1
ATOM 1405 C C . ASN A 1 171 ? 9.670 -6.691 42.491 1.00 63.75 171 ASN A C 1
ATOM 1407 O O . ASN A 1 171 ? 10.319 -7.278 43.356 1.00 63.75 171 ASN A O 1
ATOM 1411 N N . ASP A 1 172 ? 8.893 -7.336 41.618 1.00 68.19 172 ASP A N 1
ATOM 1412 C CA . ASP A 1 172 ? 8.735 -8.789 41.608 1.00 68.19 172 ASP A CA 1
ATOM 1413 C C . ASP A 1 172 ? 9.858 -9.512 40.849 1.00 68.19 172 ASP A C 1
ATOM 1415 O O . ASP A 1 172 ? 10.601 -8.942 40.048 1.00 68.19 172 ASP A O 1
ATOM 1419 N N . ASP A 1 173 ? 9.981 -10.812 41.114 1.00 76.31 173 ASP A N 1
ATOM 1420 C CA . ASP A 1 173 ? 11.027 -11.662 40.549 1.00 76.31 173 ASP A CA 1
ATOM 1421 C C . ASP A 1 173 ? 10.863 -11.829 39.024 1.00 76.31 173 ASP A C 1
ATOM 1423 O O . ASP A 1 173 ? 9.872 -12.386 38.536 1.00 76.31 173 ASP A O 1
ATOM 1427 N N . SER A 1 174 ? 11.872 -11.391 38.265 1.00 78.06 174 SER A N 1
ATOM 1428 C CA . SER A 1 174 ? 11.923 -11.478 36.796 1.00 78.06 174 SER A CA 1
ATOM 1429 C C . SER A 1 174 ? 11.697 -12.906 36.279 1.00 78.06 174 SER A C 1
ATOM 1431 O O . SER A 1 174 ? 11.108 -13.105 35.209 1.00 78.06 174 SER A O 1
ATOM 1433 N N . PHE A 1 175 ? 12.086 -13.922 37.061 1.00 82.06 175 PHE A N 1
ATOM 1434 C CA . PHE A 1 175 ? 11.842 -15.322 36.718 1.00 82.06 175 PHE A CA 1
ATOM 1435 C C . PHE A 1 175 ? 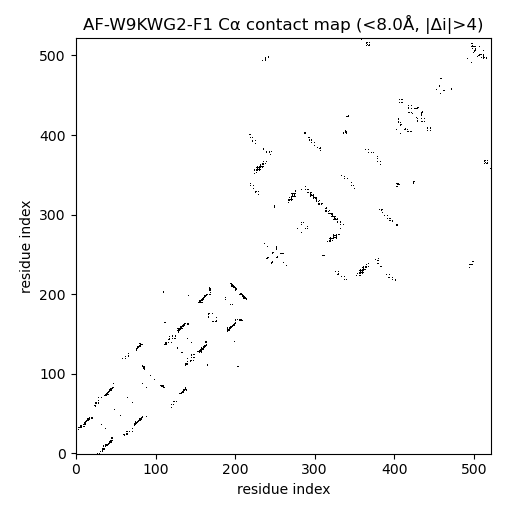10.343 -15.662 36.689 1.00 82.06 175 PHE A C 1
ATOM 1437 O O . PHE A 1 175 ? 9.876 -16.338 35.771 1.00 82.06 175 PHE A O 1
ATOM 1444 N N . LYS A 1 176 ? 9.558 -15.142 37.641 1.00 82.56 176 LYS A N 1
ATOM 1445 C CA . LYS A 1 176 ? 8.104 -15.372 37.710 1.00 82.56 176 LYS A CA 1
ATOM 1446 C C . LYS A 1 176 ? 7.359 -14.656 36.588 1.00 82.56 176 LYS A C 1
ATOM 1448 O O . LYS A 1 176 ? 6.440 -15.232 36.009 1.00 82.56 176 LYS A O 1
ATOM 1453 N N . ILE A 1 177 ? 7.779 -13.435 36.248 1.00 84.06 177 ILE A N 1
ATOM 1454 C CA . ILE A 1 177 ? 7.226 -12.685 35.110 1.00 84.06 177 ILE A CA 1
ATOM 1455 C C . ILE A 1 177 ? 7.495 -13.444 33.808 1.00 84.06 177 ILE A C 1
ATOM 1457 O O . ILE A 1 177 ? 6.579 -13.659 33.016 1.00 84.06 177 ILE A O 1
ATOM 1461 N N . SER A 1 178 ? 8.733 -13.906 33.614 1.00 85.25 178 SER A N 1
ATOM 1462 C CA . SER A 1 178 ? 9.116 -14.692 32.437 1.00 85.25 178 SER A CA 1
ATOM 1463 C C . SER A 1 178 ? 8.305 -15.986 32.332 1.00 85.25 178 SER A C 1
ATOM 1465 O O . SER A 1 178 ? 7.803 -16.298 31.254 1.00 85.25 178 SER A O 1
ATOM 1467 N N . GLY A 1 179 ? 8.101 -16.689 33.452 1.00 87.81 179 GLY A N 1
ATOM 1468 C CA . GLY A 1 179 ? 7.254 -17.882 33.517 1.00 87.81 179 GLY A CA 1
ATOM 1469 C C . GLY A 1 179 ? 5.804 -17.606 33.112 1.00 87.81 179 GLY A C 1
ATOM 1470 O O . GLY A 1 179 ? 5.275 -18.297 32.245 1.00 87.81 179 GLY A O 1
ATOM 1471 N N . LEU A 1 180 ? 5.178 -16.553 33.655 1.00 88.44 180 LEU A N 1
ATOM 1472 C CA . LEU A 1 180 ? 3.814 -16.150 33.283 1.00 88.44 180 LEU A CA 1
ATOM 1473 C C . LEU A 1 180 ? 3.695 -15.859 31.780 1.00 88.44 180 LEU A C 1
ATOM 1475 O O . LEU A 1 180 ? 2.763 -16.329 31.127 1.00 88.44 180 LEU A O 1
ATOM 1479 N N . LEU A 1 181 ? 4.634 -15.089 31.223 1.00 88.25 181 LEU A N 1
ATOM 1480 C CA . LEU A 1 181 ? 4.624 -14.733 29.804 1.00 88.25 181 LEU A CA 1
ATOM 1481 C C . LEU A 1 181 ? 4.858 -15.952 28.904 1.00 88.25 181 LEU A C 1
ATOM 1483 O O . LEU A 1 181 ? 4.226 -16.062 27.853 1.00 88.25 181 LEU A O 1
ATOM 1487 N N . GLN A 1 182 ? 5.715 -16.888 29.320 1.00 88.94 182 GLN A N 1
ATOM 1488 C CA . GLN A 1 182 ? 5.957 -18.132 28.594 1.00 88.94 182 GLN A CA 1
ATOM 1489 C C . GLN A 1 182 ? 4.712 -19.026 28.578 1.00 88.94 182 GLN A C 1
ATOM 1491 O O . GLN A 1 182 ? 4.337 -19.512 27.511 1.00 88.94 182 GLN A O 1
ATOM 1496 N N . THR A 1 183 ? 4.029 -19.184 29.714 1.00 88.56 183 THR A N 1
ATOM 1497 C CA . THR A 1 183 ? 2.762 -19.926 29.789 1.00 88.56 183 THR A CA 1
ATOM 1498 C C . THR A 1 183 ? 1.686 -19.260 28.933 1.00 88.56 183 THR A C 1
ATOM 1500 O O . THR A 1 183 ? 1.012 -19.927 28.149 1.00 88.56 183 THR A O 1
ATOM 1503 N N . ALA A 1 184 ? 1.563 -17.932 28.999 1.00 87.94 184 ALA A N 1
ATOM 1504 C CA . ALA A 1 184 ? 0.628 -17.180 28.167 1.00 87.94 184 ALA A CA 1
ATOM 1505 C C . ALA A 1 184 ? 0.905 -17.375 26.664 1.00 87.94 184 ALA A C 1
ATOM 1507 O O . ALA A 1 184 ? -0.026 -17.582 25.885 1.00 87.94 184 ALA A O 1
ATOM 1508 N N . ALA A 1 185 ? 2.178 -17.366 26.256 1.00 85.50 185 ALA A N 1
ATOM 1509 C CA . ALA A 1 185 ? 2.585 -17.619 24.876 1.00 85.50 185 ALA A CA 1
ATOM 1510 C C . ALA A 1 185 ? 2.287 -19.062 24.430 1.00 85.50 185 ALA A C 1
ATOM 1512 O O . ALA A 1 185 ? 1.803 -19.268 23.318 1.00 85.50 185 ALA A O 1
ATOM 1513 N N . GLN A 1 186 ? 2.526 -20.057 25.291 1.00 88.25 186 GLN A N 1
ATOM 1514 C CA . GLN A 1 186 ? 2.190 -21.461 25.023 1.00 88.25 186 GLN A CA 1
ATOM 1515 C C . GLN A 1 186 ? 0.681 -21.685 24.893 1.00 88.25 186 GLN A C 1
ATOM 1517 O O . GLN A 1 186 ? 0.242 -22.456 24.047 1.00 88.25 186 GLN A O 1
ATOM 1522 N N . MET A 1 187 ? -0.135 -21.000 25.692 1.00 86.06 187 MET A N 1
ATOM 1523 C CA . MET A 1 187 ? -1.590 -21.090 25.563 1.00 86.06 187 MET A CA 1
ATOM 1524 C C . MET A 1 187 ? -2.089 -20.373 24.304 1.00 86.06 187 MET A C 1
ATOM 1526 O O . MET A 1 187 ? -2.990 -20.870 23.635 1.00 86.06 187 MET A O 1
ATOM 1530 N N . ALA A 1 188 ? -1.465 -19.258 23.915 1.00 85.56 188 ALA A N 1
ATOM 1531 C CA . ALA A 1 188 ? -1.819 -18.531 22.697 1.00 85.56 188 ALA A CA 1
ATOM 1532 C C . ALA A 1 188 ? -1.660 -19.371 21.412 1.00 85.56 188 ALA A C 1
ATOM 1534 O O . ALA A 1 188 ? -2.404 -19.152 20.457 1.00 85.56 188 ALA A O 1
ATOM 1535 N N . THR A 1 189 ? -0.760 -20.365 21.373 1.00 86.88 189 THR A N 1
ATOM 1536 C CA . THR A 1 189 ? -0.636 -21.271 20.208 1.00 86.88 189 THR A CA 1
ATOM 1537 C C . THR A 1 189 ? -1.866 -22.160 20.006 1.00 86.88 189 THR A C 1
ATOM 1539 O O . THR A 1 189 ? -2.123 -22.605 18.889 1.00 86.88 189 THR A O 1
ATOM 1542 N N . HIS A 1 190 ? -2.665 -22.362 21.055 1.00 88.44 190 HIS A N 1
ATOM 1543 C CA . HIS A 1 190 ? -3.909 -23.132 21.036 1.00 88.44 190 HIS A CA 1
ATOM 1544 C C . HIS A 1 190 ? -5.145 -22.268 20.711 1.00 88.44 190 HIS A C 1
ATOM 1546 O O . HIS A 1 190 ? -6.283 -22.741 20.778 1.00 88.44 190 HIS A O 1
ATOM 1552 N N . MET A 1 191 ? -4.938 -20.995 20.351 1.00 89.19 191 MET A N 1
ATOM 1553 C CA . MET A 1 191 ? -5.983 -20.014 20.050 1.00 89.19 191 MET A CA 1
ATOM 1554 C C . MET A 1 191 ? -5.844 -19.526 18.588 1.00 89.19 191 MET A C 1
ATOM 1556 O O . MET A 1 191 ? -5.294 -18.453 18.336 1.00 89.19 191 MET A O 1
ATOM 1560 N N . PRO A 1 192 ? -6.318 -20.287 17.579 1.00 83.62 192 PRO A N 1
ATOM 1561 C CA . PRO A 1 192 ? -6.058 -20.010 16.157 1.00 83.62 192 PRO A CA 1
ATOM 1562 C C . PRO A 1 192 ? -6.591 -18.660 15.646 1.00 83.62 192 PRO A C 1
ATOM 1564 O O . PRO A 1 192 ? -6.043 -18.102 14.692 1.00 83.62 192 PRO A O 1
ATOM 1567 N N . LYS A 1 193 ? -7.659 -18.131 16.257 1.00 84.00 193 LYS A N 1
ATOM 1568 C CA . LYS A 1 193 ? -8.276 -16.844 15.891 1.00 84.00 193 LYS A CA 1
ATOM 1569 C C . LYS A 1 193 ? -7.835 -15.678 16.784 1.00 84.00 193 LYS A C 1
ATOM 1571 O O . LYS A 1 193 ? -8.385 -14.591 16.647 1.00 84.00 193 LYS A O 1
ATOM 1576 N N . LEU A 1 194 ? -6.849 -15.875 17.662 1.00 84.25 194 LEU A N 1
ATOM 1577 C CA . LEU A 1 194 ? -6.411 -14.852 18.607 1.00 84.25 194 LEU A CA 1
ATOM 1578 C C . LEU A 1 194 ? -5.807 -13.645 17.878 1.00 84.25 194 LEU A C 1
ATOM 1580 O O . LEU A 1 194 ? -4.791 -13.734 17.186 1.00 84.25 194 LEU A O 1
ATOM 1584 N N . GLU A 1 195 ? -6.445 -12.497 18.052 1.00 82.25 195 GLU A N 1
ATOM 1585 C CA . GLU A 1 195 ? -6.012 -11.201 17.534 1.00 82.25 195 GLU A CA 1
ATOM 1586 C C . GLU A 1 195 ? -5.254 -10.423 18.617 1.00 82.25 195 GLU A C 1
ATOM 1588 O O . GLU A 1 195 ? -4.250 -9.763 18.321 1.00 82.25 195 GLU A O 1
ATOM 1593 N N . ARG A 1 196 ? -5.695 -10.544 19.880 1.00 83.56 196 ARG A N 1
ATOM 1594 C CA . ARG A 1 196 ? -5.141 -9.816 21.027 1.00 83.56 196 ARG A CA 1
ATOM 1595 C C . ARG A 1 196 ? -5.129 -10.649 22.311 1.00 83.56 196 ARG A C 1
ATOM 1597 O O . ARG A 1 196 ? -6.158 -11.162 22.738 1.00 83.56 196 ARG A O 1
ATOM 1604 N N . LEU A 1 197 ? -3.986 -10.664 22.990 1.00 90.06 197 LEU A N 1
ATOM 1605 C CA . LEU A 1 197 ? -3.858 -11.122 24.375 1.00 90.06 197 LEU A CA 1
ATOM 1606 C C . LEU A 1 197 ? -3.182 -10.032 25.199 1.00 90.06 197 LEU A C 1
ATOM 1608 O O . LEU A 1 197 ? -2.024 -9.719 24.942 1.00 90.06 197 LEU A O 1
ATOM 1612 N N . THR A 1 198 ? -3.885 -9.461 26.174 1.00 88.50 198 THR A N 1
ATOM 1613 C CA . THR A 1 198 ? -3.357 -8.418 27.062 1.00 88.50 198 THR A CA 1
ATOM 1614 C C . THR A 1 198 ? -3.333 -8.913 28.503 1.00 88.50 198 THR A C 1
ATOM 1616 O O . THR A 1 198 ? -4.362 -9.295 29.050 1.00 88.50 198 THR A O 1
ATOM 1619 N N . ILE A 1 199 ? -2.169 -8.850 29.142 1.00 89.81 199 ILE A N 1
ATOM 1620 C CA . ILE A 1 199 ? -2.002 -9.066 30.581 1.00 89.81 199 ILE A CA 1
ATOM 1621 C C . ILE A 1 199 ? -1.479 -7.761 31.165 1.00 89.81 199 ILE A C 1
ATOM 1623 O O . ILE A 1 199 ? -0.480 -7.235 30.678 1.00 89.81 199 ILE A O 1
ATOM 1627 N N . TRP A 1 200 ? -2.148 -7.199 32.167 1.00 86.50 200 TRP A N 1
ATOM 1628 C CA . TRP A 1 200 ? -1.765 -5.890 32.698 1.00 86.50 200 TRP A CA 1
ATOM 1629 C C . TRP A 1 200 ? -1.929 -5.768 34.212 1.00 86.50 200 TRP A C 1
ATOM 1631 O O . TRP A 1 200 ? -2.629 -6.546 34.855 1.00 86.50 200 TRP A O 1
ATOM 1641 N N . ASN A 1 201 ? -1.276 -4.765 34.783 1.00 83.00 201 ASN A N 1
ATOM 1642 C CA . ASN A 1 201 ? -1.408 -4.341 36.166 1.00 83.00 201 ASN A CA 1
ATOM 1643 C C . ASN A 1 201 ? -1.607 -2.822 36.203 1.00 83.00 201 ASN A C 1
ATOM 1645 O O . ASN A 1 201 ? -0.983 -2.087 35.439 1.00 83.00 201 ASN A O 1
ATOM 1649 N N . GLY A 1 202 ? -2.516 -2.361 37.061 1.00 68.25 202 GLY A N 1
ATOM 1650 C CA . GLY A 1 202 ? -2.894 -0.954 37.215 1.00 68.25 202 GLY A CA 1
ATOM 1651 C C . GLY A 1 202 ? -2.449 -0.330 38.538 1.00 68.25 202 GLY A C 1
ATOM 1652 O O . GLY A 1 202 ? -3.052 0.656 38.961 1.00 68.25 202 GLY A O 1
ATOM 1653 N N . GLY A 1 203 ? -1.467 -0.922 39.224 1.00 65.19 203 GLY A N 1
ATOM 1654 C CA . GLY A 1 203 ? -0.923 -0.400 40.478 1.00 65.19 203 GLY A CA 1
ATOM 1655 C C . GLY A 1 203 ? -0.367 1.023 40.342 1.00 65.19 203 GLY A C 1
ATOM 1656 O O . GLY A 1 203 ? 0.178 1.408 39.305 1.00 65.19 203 GLY A O 1
ATOM 1657 N N . VAL A 1 204 ? -0.501 1.828 41.401 1.00 57.38 204 VAL A N 1
ATOM 1658 C CA . VAL A 1 204 ? 0.070 3.184 41.453 1.00 57.38 204 VAL A CA 1
ATOM 1659 C C . VAL A 1 204 ? 1.593 3.070 41.366 1.00 57.38 204 VAL A C 1
ATOM 1661 O O . VAL A 1 204 ? 2.193 2.392 42.189 1.00 57.38 204 VAL A O 1
ATOM 1664 N N . ASN A 1 205 ? 2.203 3.730 40.377 1.00 56.78 205 ASN A N 1
ATOM 1665 C CA . ASN A 1 205 ? 3.637 3.645 40.040 1.00 56.78 205 ASN A CA 1
ATOM 1666 C C . ASN A 1 205 ? 4.139 2.260 39.580 1.00 56.78 205 ASN A C 1
ATOM 1668 O O . ASN A 1 205 ? 5.339 2.083 39.392 1.00 56.78 205 ASN A O 1
ATOM 1672 N N . GLU A 1 206 ? 3.237 1.309 39.336 1.00 66.19 206 GLU A N 1
ATOM 1673 C CA . GLU A 1 206 ? 3.555 -0.067 38.920 1.00 66.19 206 GLU A CA 1
ATOM 1674 C C . GLU A 1 206 ? 2.735 -0.486 37.687 1.00 66.19 206 GLU A C 1
ATOM 1676 O O . GLU A 1 206 ? 2.551 -1.669 37.409 1.00 66.19 206 GLU A O 1
ATOM 1681 N N . ALA A 1 207 ? 2.203 0.490 36.944 1.00 67.31 207 ALA A N 1
ATOM 1682 C CA . ALA A 1 207 ? 1.384 0.228 35.773 1.00 67.31 207 ALA A CA 1
ATOM 1683 C C . ALA A 1 207 ? 2.227 -0.410 34.660 1.00 67.31 207 ALA A C 1
ATOM 1685 O O . ALA A 1 207 ? 3.087 0.236 34.060 1.00 67.31 207 ALA A O 1
ATOM 1686 N N . CYS A 1 208 ? 1.950 -1.675 34.364 1.00 75.69 208 CYS A N 1
ATOM 1687 C CA . CYS A 1 208 ? 2.637 -2.440 33.335 1.00 75.69 208 CYS A CA 1
ATOM 1688 C C . CYS A 1 208 ? 1.610 -3.221 32.521 1.00 75.69 208 CYS A C 1
ATOM 1690 O O . CYS A 1 208 ? 0.674 -3.795 33.073 1.00 75.69 208 CYS A O 1
ATOM 1692 N N . ALA A 1 209 ? 1.762 -3.239 31.200 1.00 81.81 209 ALA A N 1
ATOM 1693 C CA . ALA A 1 209 ? 0.893 -3.999 30.317 1.00 81.81 209 ALA A CA 1
ATOM 1694 C C . ALA A 1 209 ? 1.729 -4.722 29.269 1.00 81.81 209 ALA A C 1
ATOM 1696 O O . ALA A 1 209 ? 2.513 -4.114 28.541 1.00 81.81 209 ALA A O 1
ATOM 1697 N N . PHE A 1 210 ? 1.509 -6.021 29.167 1.00 82.81 210 PHE A N 1
ATOM 1698 C CA . PHE A 1 210 ? 2.071 -6.873 28.145 1.00 82.81 210 PHE A CA 1
ATOM 1699 C C . PHE A 1 210 ? 0.963 -7.252 27.162 1.00 82.81 210 PHE A C 1
ATOM 1701 O O . PHE A 1 210 ? -0.121 -7.665 27.571 1.00 82.81 210 PHE A O 1
ATOM 1708 N N . THR A 1 211 ? 1.182 -7.058 25.861 1.00 79.94 211 THR A N 1
ATOM 1709 C CA . THR A 1 211 ? 0.162 -7.343 24.840 1.00 79.94 211 THR A CA 1
ATOM 1710 C C . THR A 1 211 ? 0.760 -8.065 23.641 1.00 79.94 211 THR A C 1
ATOM 1712 O O . THR A 1 211 ? 1.571 -7.488 22.921 1.00 79.94 211 THR A O 1
ATOM 1715 N N . TYR A 1 212 ? 0.304 -9.291 23.381 1.00 76.31 212 TYR A N 1
ATOM 1716 C CA . TYR A 1 212 ? 0.482 -9.947 22.087 1.00 76.31 212 TYR A CA 1
ATOM 1717 C C . TYR A 1 212 ? -0.606 -9.461 21.129 1.00 76.31 212 TYR A C 1
ATOM 1719 O O . TYR A 1 212 ? -1.790 -9.463 21.472 1.00 76.31 212 TYR A O 1
ATOM 1727 N N . ARG A 1 213 ? -0.206 -9.036 19.926 1.00 68.19 213 ARG A N 1
ATOM 1728 C CA . ARG A 1 213 ? -1.120 -8.550 18.887 1.00 68.19 213 ARG A CA 1
ATOM 1729 C C . ARG A 1 213 ? -0.751 -9.137 17.53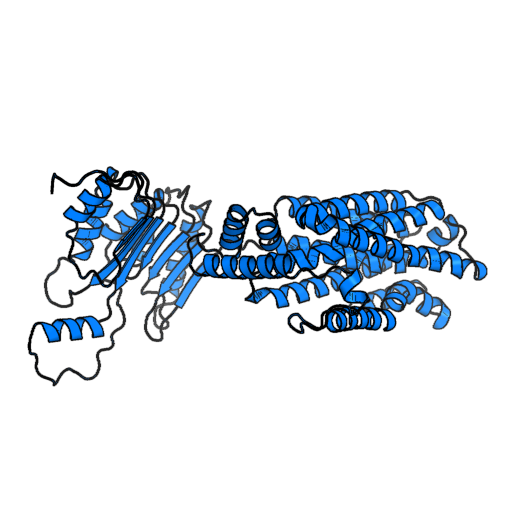0 1.00 68.19 213 ARG A C 1
ATOM 1731 O O . ARG A 1 213 ? 0.408 -9.069 17.122 1.00 68.19 213 ARG A O 1
ATOM 1738 N N . LYS A 1 214 ? -1.742 -9.640 16.797 1.00 60.31 214 LYS A N 1
ATOM 1739 C CA . LYS A 1 214 ? -1.593 -10.001 15.385 1.00 60.31 214 LYS A CA 1
ATOM 1740 C C . LYS A 1 214 ? -1.603 -8.723 14.542 1.00 60.31 214 LYS A C 1
ATOM 1742 O O . LYS A 1 214 ? -2.652 -8.144 14.281 1.00 60.31 214 LYS A O 1
ATOM 1747 N N . HIS A 1 215 ? -0.428 -8.241 14.146 1.00 50.97 215 HIS A N 1
ATOM 1748 C CA . HIS A 1 215 ? -0.312 -7.023 13.343 1.00 50.97 215 HIS A CA 1
ATOM 1749 C C . HIS A 1 215 ? -0.736 -7.270 11.883 1.00 50.97 215 HIS A C 1
ATOM 1751 O O . HIS A 1 215 ? -0.043 -7.956 11.134 1.00 50.97 215 HIS A O 1
ATOM 1757 N N . GLN A 1 216 ? -1.847 -6.671 11.445 1.00 51.84 216 GLN A N 1
ATOM 1758 C CA . GLN A 1 216 ? -2.211 -6.588 10.025 1.00 51.84 216 GLN A CA 1
ATOM 1759 C C . GLN A 1 216 ? -1.424 -5.451 9.343 1.00 51.84 216 GLN A C 1
ATOM 1761 O O . GLN A 1 216 ? -1.924 -4.345 9.171 1.00 51.84 216 GLN A O 1
ATOM 1766 N N . HIS A 1 217 ? -0.171 -5.709 8.953 1.00 54.41 217 HIS A N 1
ATOM 1767 C CA . HIS A 1 217 ? 0.641 -4.772 8.151 1.00 54.41 217 HIS A CA 1
ATOM 1768 C C . HIS A 1 217 ? 0.483 -4.950 6.630 1.00 54.41 217 HIS A C 1
ATOM 1770 O O . HIS A 1 217 ? 1.186 -4.304 5.855 1.00 54.41 217 HIS A O 1
ATOM 1776 N N . ASN A 1 218 ? -0.450 -5.791 6.176 1.00 55.03 218 ASN A N 1
ATOM 1777 C CA . ASN A 1 218 ? -0.551 -6.170 4.763 1.00 55.03 218 ASN A CA 1
ATOM 1778 C C . ASN A 1 218 ? -0.808 -4.965 3.835 1.00 55.03 218 ASN A C 1
ATOM 1780 O O . ASN A 1 218 ? -0.317 -4.956 2.708 1.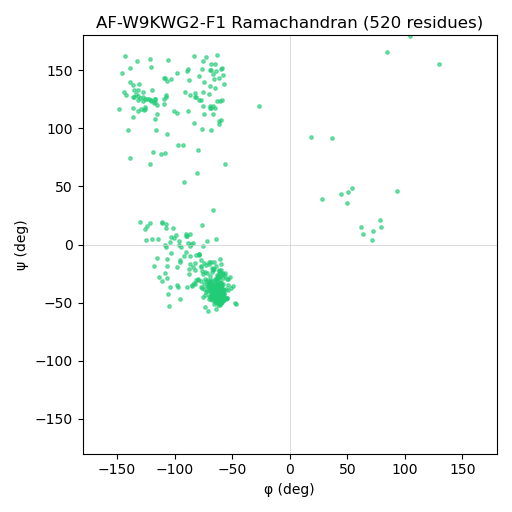00 55.03 218 ASN A O 1
ATOM 1784 N N . ALA A 1 219 ? -1.534 -3.937 4.303 1.00 57.62 219 ALA A N 1
ATOM 1785 C CA . ALA A 1 219 ? -1.845 -2.749 3.499 1.00 57.62 219 ALA A CA 1
ATOM 1786 C C . ALA A 1 219 ? -0.597 -1.913 3.186 1.00 57.62 219 ALA A C 1
ATOM 1788 O O . ALA A 1 219 ? -0.419 -1.453 2.060 1.00 57.62 219 ALA A O 1
ATOM 1789 N N . SER A 1 220 ? 0.308 -1.782 4.161 1.00 67.44 220 SER A N 1
ATOM 1790 C CA . SER A 1 220 ? 1.564 -1.047 3.999 1.00 67.44 220 SER A CA 1
ATOM 1791 C C . SER A 1 220 ? 2.534 -1.766 3.066 1.00 67.44 220 SER A C 1
ATOM 1793 O O . SER A 1 220 ? 3.263 -1.105 2.341 1.00 67.44 220 SER A O 1
ATOM 1795 N N . VAL A 1 221 ? 2.531 -3.104 3.040 1.00 72.56 221 VAL A N 1
ATOM 1796 C CA . VAL A 1 221 ? 3.403 -3.883 2.144 1.00 72.56 221 VAL A CA 1
ATOM 1797 C C . VAL A 1 221 ? 2.998 -3.702 0.680 1.00 72.56 221 VAL A C 1
ATOM 1799 O O . VAL A 1 221 ? 3.867 -3.499 -0.166 1.00 72.56 221 VAL A O 1
ATOM 1802 N N . ALA A 1 222 ? 1.699 -3.723 0.369 1.00 76.62 222 ALA A N 1
ATOM 1803 C CA . ALA A 1 222 ? 1.226 -3.503 -0.998 1.00 76.62 222 ALA A CA 1
ATOM 1804 C C . ALA A 1 222 ? 1.510 -2.073 -1.482 1.00 76.62 222 ALA A C 1
ATOM 1806 O O . ALA A 1 222 ? 2.050 -1.900 -2.570 1.00 76.62 222 ALA A O 1
ATOM 1807 N N . CYS A 1 223 ? 1.223 -1.059 -0.657 1.00 77.00 223 CYS A N 1
ATOM 1808 C CA . CYS A 1 223 ? 1.494 0.341 -1.009 1.00 77.00 223 CYS A CA 1
ATOM 1809 C C . CYS A 1 223 ? 3.003 0.614 -1.134 1.00 77.00 223 CYS A C 1
ATOM 1811 O O . CYS A 1 223 ? 3.440 1.261 -2.082 1.00 77.00 223 CYS A O 1
ATOM 1813 N N . ALA A 1 224 ? 3.823 0.039 -0.245 1.00 83.75 224 ALA A N 1
ATOM 1814 C CA . ALA A 1 224 ? 5.279 0.090 -0.358 1.00 83.75 224 ALA A CA 1
ATOM 1815 C C . ALA A 1 224 ? 5.774 -0.546 -1.663 1.00 83.75 224 ALA A C 1
ATOM 1817 O O . ALA A 1 224 ? 6.611 0.038 -2.341 1.00 83.75 224 ALA A O 1
ATOM 1818 N N . THR A 1 225 ? 5.230 -1.707 -2.037 1.00 87.50 225 THR A N 1
ATOM 1819 C CA . THR A 1 225 ? 5.595 -2.403 -3.281 1.00 87.50 225 THR A CA 1
ATOM 1820 C C . THR A 1 225 ? 5.235 -1.575 -4.514 1.00 87.50 225 THR A C 1
ATOM 1822 O O . THR A 1 225 ? 6.035 -1.506 -5.444 1.00 87.50 225 THR A O 1
ATOM 1825 N N . ASP A 1 226 ? 4.071 -0.919 -4.521 1.00 87.81 226 ASP A N 1
ATOM 1826 C CA . ASP A 1 226 ? 3.650 -0.034 -5.616 1.00 87.81 226 ASP A CA 1
ATOM 1827 C C . ASP A 1 226 ? 4.597 1.168 -5.754 1.00 87.81 226 ASP A C 1
ATOM 1829 O O . ASP A 1 226 ? 5.063 1.482 -6.848 1.00 87.81 226 ASP A O 1
ATOM 1833 N N . MET A 1 227 ? 4.995 1.775 -4.632 1.00 89.06 227 MET A N 1
ATOM 1834 C CA . MET A 1 227 ? 5.956 2.882 -4.637 1.00 89.06 227 MET A CA 1
ATOM 1835 C C . MET A 1 227 ? 7.366 2.445 -5.037 1.00 89.06 227 MET A C 1
ATOM 1837 O O . MET A 1 227 ? 8.051 3.172 -5.758 1.00 89.06 227 MET A O 1
ATOM 1841 N N . THR A 1 228 ? 7.798 1.249 -4.635 1.00 91.19 228 THR A N 1
ATOM 1842 C CA . THR A 1 228 ? 9.049 0.649 -5.114 1.00 91.19 228 THR A CA 1
ATOM 1843 C C . THR A 1 228 ? 9.005 0.392 -6.615 1.00 91.19 228 THR A C 1
ATOM 1845 O O . THR A 1 228 ? 9.980 0.701 -7.298 1.00 91.19 228 THR A O 1
ATOM 1848 N N . LEU A 1 229 ? 7.891 -0.120 -7.149 1.00 90.56 229 LEU A N 1
ATOM 1849 C CA . LEU A 1 229 ? 7.710 -0.307 -8.590 1.00 90.56 229 LEU A CA 1
ATOM 1850 C C . LEU A 1 229 ? 7.799 1.030 -9.334 1.00 90.56 229 LEU A C 1
ATOM 1852 O O . LEU A 1 229 ? 8.513 1.121 -10.330 1.00 90.56 229 LEU A O 1
ATOM 1856 N N . PHE A 1 230 ? 7.169 2.082 -8.810 1.00 88.88 230 PHE A N 1
ATOM 1857 C CA . PHE A 1 230 ? 7.267 3.420 -9.390 1.00 88.88 230 PHE A CA 1
ATOM 1858 C C . PHE A 1 230 ? 8.714 3.942 -9.426 1.00 88.88 230 PHE A C 1
ATOM 1860 O O . PHE A 1 230 ? 9.168 4.428 -10.464 1.00 88.88 230 PHE A O 1
ATOM 1867 N N . GLY A 1 231 ? 9.468 3.802 -8.331 1.00 88.19 231 GLY A N 1
ATOM 1868 C CA . GLY A 1 231 ? 10.889 4.175 -8.299 1.00 88.19 231 GLY A CA 1
ATOM 1869 C C . GLY A 1 231 ? 11.752 3.335 -9.247 1.00 88.19 231 GLY A C 1
ATOM 1870 O O . GLY A 1 231 ? 12.638 3.854 -9.931 1.00 88.19 231 GLY A O 1
ATOM 1871 N N . TYR A 1 232 ? 11.451 2.040 -9.357 1.00 90.81 232 TYR A N 1
ATOM 1872 C CA . TYR A 1 232 ? 12.097 1.133 -10.303 1.00 90.81 232 TYR A CA 1
ATOM 1873 C C . TYR A 1 232 ? 11.857 1.570 -11.758 1.00 90.81 232 TYR A C 1
ATOM 1875 O O . TYR A 1 232 ? 12.791 1.608 -12.559 1.00 90.81 232 TYR A O 1
ATOM 1883 N N . ASP A 1 233 ? 10.621 1.928 -12.117 1.00 87.81 233 ASP A N 1
ATOM 1884 C CA . ASP A 1 233 ? 10.260 2.403 -13.459 1.00 87.81 233 ASP A CA 1
ATOM 1885 C C . ASP A 1 233 ? 10.994 3.693 -13.851 1.00 87.81 233 ASP A C 1
ATOM 1887 O O . ASP A 1 233 ? 11.396 3.846 -15.009 1.00 87.81 233 ASP A O 1
ATOM 1891 N N . GLN A 1 234 ? 11.238 4.593 -12.894 1.00 83.69 234 GLN A N 1
ATOM 1892 C CA . GLN A 1 234 ? 12.050 5.789 -13.134 1.00 83.69 234 GLN A CA 1
ATOM 1893 C C . GLN A 1 234 ? 13.519 5.438 -13.416 1.00 83.69 234 GLN A C 1
ATOM 1895 O O . GLN A 1 234 ? 14.129 5.976 -14.337 1.00 83.69 234 GLN A O 1
ATOM 1900 N N . GLY A 1 235 ? 14.113 4.517 -12.657 1.00 83.88 235 GLY A N 1
ATOM 1901 C CA . GLY A 1 235 ? 15.536 4.200 -12.811 1.00 83.88 235 GLY A CA 1
ATOM 1902 C C . GLY A 1 235 ? 15.854 3.222 -13.946 1.00 83.88 235 GLY A C 1
ATOM 1903 O O . GLY A 1 235 ? 16.975 3.214 -14.445 1.00 83.88 235 GLY A O 1
ATOM 1904 N N . VAL A 1 236 ? 14.899 2.407 -14.410 1.00 85.44 236 VAL A N 1
ATOM 1905 C CA . VAL A 1 236 ? 15.191 1.346 -15.394 1.00 85.44 236 VAL A CA 1
ATOM 1906 C C . VAL A 1 236 ? 15.751 1.891 -16.701 1.00 85.44 236 VAL A C 1
ATOM 1908 O O . VAL A 1 236 ? 16.668 1.308 -17.280 1.00 85.44 236 VAL A O 1
ATOM 1911 N N . PHE A 1 237 ? 15.240 3.034 -17.159 1.00 80.06 237 PHE A N 1
ATOM 1912 C CA . PHE A 1 237 ? 15.603 3.558 -18.469 1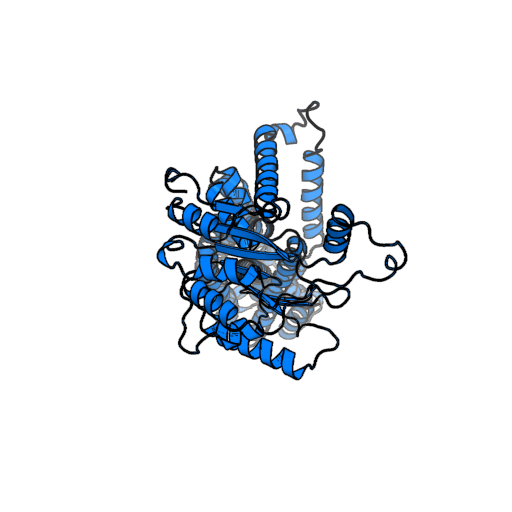.00 80.06 237 PHE A CA 1
ATOM 1913 C C . PHE A 1 237 ? 16.988 4.217 -18.484 1.00 80.06 237 PHE A C 1
ATOM 1915 O O . PHE A 1 237 ? 17.588 4.294 -19.552 1.00 80.06 237 PHE A O 1
ATOM 1922 N N . SER A 1 238 ? 17.544 4.592 -17.324 1.00 77.50 238 SER A N 1
ATOM 1923 C CA . SER A 1 238 ? 18.886 5.187 -17.237 1.00 77.50 238 SER A CA 1
ATOM 1924 C C . SER A 1 238 ? 19.982 4.238 -17.742 1.00 77.50 238 SER A C 1
ATOM 1926 O O . SER A 1 238 ? 20.916 4.661 -18.420 1.00 77.50 238 SER A O 1
ATOM 1928 N N . GLY A 1 239 ? 19.843 2.931 -17.484 1.00 71.12 239 GLY A N 1
ATOM 1929 C CA . GLY A 1 239 ? 20.757 1.901 -17.987 1.00 71.12 239 GLY A CA 1
ATOM 1930 C C . GLY A 1 239 ? 20.463 1.464 -19.424 1.00 71.12 239 GLY A C 1
ATOM 1931 O O . GLY A 1 239 ? 21.385 1.173 -20.190 1.00 71.12 239 GLY A O 1
ATOM 1932 N N . VAL A 1 240 ? 19.187 1.447 -19.822 1.00 75.25 240 VAL A N 1
ATOM 1933 C CA . VAL A 1 240 ? 18.767 1.040 -21.177 1.00 75.25 240 VAL A CA 1
ATOM 1934 C C . VAL A 1 240 ? 19.265 2.034 -22.229 1.00 75.25 240 VAL A C 1
ATOM 1936 O O . VAL A 1 240 ? 19.807 1.616 -23.249 1.00 75.25 240 VAL A O 1
ATOM 1939 N N . VAL A 1 241 ? 19.171 3.337 -21.947 1.00 74.06 241 VAL A N 1
ATOM 1940 C CA . VAL A 1 241 ? 19.582 4.433 -22.848 1.00 74.06 241 VAL A CA 1
ATOM 1941 C C . VAL A 1 241 ? 21.077 4.397 -23.191 1.00 74.06 241 VAL A C 1
ATOM 1943 O O . VAL A 1 241 ? 21.481 4.877 -24.247 1.00 74.06 241 VAL A O 1
ATOM 1946 N N . VAL A 1 242 ? 21.901 3.810 -22.322 1.00 67.44 242 VAL A N 1
ATOM 1947 C CA . VAL A 1 242 ? 23.367 3.751 -22.471 1.00 67.44 242 VAL A CA 1
ATOM 1948 C C . VAL A 1 242 ? 23.816 2.441 -23.133 1.00 67.44 242 VAL A C 1
ATOM 1950 O O . VAL A 1 242 ? 24.939 2.335 -23.617 1.00 67.44 242 VAL A O 1
ATOM 1953 N N . THR A 1 243 ? 22.940 1.437 -23.200 1.00 70.44 243 THR A N 1
ATOM 1954 C CA . THR A 1 243 ? 23.292 0.102 -23.691 1.00 70.44 243 THR A CA 1
ATOM 1955 C C . THR A 1 243 ? 23.422 0.087 -25.215 1.00 70.44 243 THR A C 1
ATOM 1957 O O . THR A 1 243 ? 22.459 0.321 -25.947 1.00 70.44 243 THR A O 1
ATOM 1960 N N . GLN A 1 244 ? 24.618 -0.248 -25.706 1.00 62.22 244 GLN A N 1
ATOM 1961 C CA . GLN A 1 244 ? 24.947 -0.243 -27.137 1.00 62.22 244 GLN A CA 1
ATOM 1962 C C . GLN A 1 244 ? 24.057 -1.170 -27.970 1.00 62.22 244 GLN A C 1
ATOM 1964 O O . GLN A 1 244 ? 23.706 -0.827 -29.095 1.00 62.22 244 GLN A O 1
ATOM 1969 N N . ASP A 1 245 ? 23.641 -2.312 -27.426 1.00 60.88 245 ASP A N 1
ATOM 1970 C CA . ASP A 1 245 ? 22.769 -3.251 -28.140 1.00 60.88 245 ASP A CA 1
ATOM 1971 C C . ASP A 1 245 ? 21.358 -2.697 -28.354 1.00 60.88 245 ASP A C 1
ATOM 1973 O O . ASP A 1 245 ? 20.759 -2.938 -29.400 1.00 60.88 245 ASP A O 1
ATOM 1977 N N . PHE A 1 246 ? 20.849 -1.902 -27.408 1.00 65.12 246 PHE A N 1
ATOM 1978 C CA . PHE A 1 246 ? 19.581 -1.187 -27.561 1.00 65.12 246 PHE A CA 1
ATOM 1979 C C . PHE A 1 246 ? 19.707 -0.093 -28.631 1.00 65.12 246 PHE A C 1
ATOM 1981 O O . PHE A 1 246 ? 18.906 -0.027 -29.563 1.00 65.12 246 PHE A O 1
ATOM 1988 N N . LEU A 1 247 ? 20.781 0.701 -28.570 1.00 68.06 247 LEU A N 1
ATOM 1989 C CA . LEU A 1 247 ? 21.040 1.759 -29.548 1.00 68.06 247 LEU A CA 1
ATOM 1990 C C . LEU A 1 247 ? 21.262 1.216 -30.969 1.00 68.06 247 LEU A C 1
ATOM 1992 O O . LEU A 1 247 ? 20.852 1.853 -31.940 1.00 68.06 247 LEU A O 1
ATOM 1996 N N . LYS A 1 248 ? 21.894 0.046 -31.112 1.00 59.75 248 LYS A N 1
ATOM 1997 C CA . LYS A 1 248 ? 22.116 -0.617 -32.407 1.00 59.75 248 LYS A CA 1
ATOM 1998 C C . LYS A 1 248 ? 20.836 -1.238 -32.966 1.00 59.75 248 LYS A C 1
ATOM 2000 O O . LYS A 1 248 ? 20.576 -1.065 -34.153 1.00 59.75 248 LYS A O 1
ATOM 2005 N N . LEU A 1 249 ? 20.041 -1.914 -32.131 1.00 62.25 249 LEU A N 1
ATOM 2006 C CA . LEU A 1 249 ? 18.784 -2.551 -32.542 1.00 62.25 249 LEU A CA 1
ATOM 2007 C C . LEU A 1 249 ? 17.776 -1.526 -33.076 1.00 62.25 249 LEU A C 1
ATOM 2009 O O . LEU A 1 249 ? 17.185 -1.735 -34.130 1.00 62.25 249 LEU A O 1
ATOM 2013 N N . ASP A 1 250 ? 17.642 -0.392 -32.391 1.00 60.91 250 ASP A N 1
ATOM 2014 C CA . ASP A 1 250 ? 16.692 0.659 -32.764 1.00 60.91 250 ASP A CA 1
ATOM 2015 C C . ASP A 1 250 ? 17.282 1.704 -33.727 1.00 60.91 250 ASP A C 1
ATOM 2017 O O . ASP A 1 250 ? 16.655 2.726 -34.014 1.00 60.91 250 ASP A O 1
ATOM 2021 N N . ASN A 1 251 ? 18.486 1.452 -34.259 1.00 60.69 251 ASN A N 1
ATOM 2022 C CA . ASN A 1 251 ? 19.196 2.348 -35.171 1.00 60.69 251 ASN A CA 1
ATOM 2023 C C . ASN A 1 251 ? 19.274 3.785 -34.614 1.00 60.69 251 ASN A C 1
ATOM 2025 O O . ASN A 1 251 ? 19.019 4.757 -35.322 1.00 60.69 251 ASN A O 1
ATOM 2029 N N . LEU A 1 252 ? 19.603 3.923 -33.331 1.00 60.47 252 LEU A N 1
ATOM 2030 C CA . LEU A 1 252 ? 19.714 5.184 -32.588 1.00 60.47 252 LEU A CA 1
ATOM 2031 C C . LEU A 1 252 ? 21.165 5.664 -32.427 1.00 60.47 252 LEU A C 1
ATOM 2033 O O . LEU A 1 252 ? 21.417 6.661 -31.755 1.00 60.47 252 LEU A O 1
ATOM 2037 N N . VAL A 1 253 ? 22.129 4.981 -33.046 1.00 59.06 253 VAL A N 1
ATOM 2038 C CA . VAL A 1 253 ? 23.545 5.363 -32.991 1.00 59.06 253 VAL A CA 1
ATOM 2039 C C . VAL A 1 253 ? 23.771 6.670 -33.769 1.00 59.06 253 VAL A C 1
ATOM 2041 O O . VAL A 1 253 ? 23.537 6.727 -34.977 1.00 59.06 253 VAL A O 1
ATOM 2044 N N . GLY A 1 254 ? 24.242 7.717 -33.080 1.00 56.81 254 GLY A N 1
ATOM 2045 C CA . GLY A 1 254 ? 24.731 8.968 -33.679 1.00 56.81 254 GLY A CA 1
ATOM 2046 C C . GLY A 1 254 ? 24.130 10.263 -33.091 1.00 56.81 254 GLY A C 1
ATOM 2047 O O . GLY A 1 254 ? 23.010 10.256 -32.580 1.00 56.81 254 GLY A O 1
ATOM 2048 N N . PRO A 1 255 ? 24.840 11.407 -33.199 1.00 57.19 255 PRO A N 1
ATOM 2049 C CA . PRO A 1 255 ? 24.459 12.682 -32.570 1.00 57.19 255 PRO A CA 1
ATOM 2050 C C . PRO A 1 255 ? 23.174 13.310 -33.136 1.00 57.19 255 PRO A C 1
ATOM 2052 O O . PRO A 1 255 ? 22.507 14.079 -32.447 1.00 57.19 255 PRO A O 1
ATOM 2055 N N . THR A 1 256 ? 22.782 12.959 -34.363 1.00 58.56 256 THR A N 1
ATOM 2056 C CA . THR A 1 256 ? 21.537 13.413 -35.009 1.00 58.56 256 THR A CA 1
ATOM 2057 C C . THR A 1 256 ? 20.277 12.736 -34.462 1.00 58.56 256 THR A C 1
ATOM 2059 O O . THR A 1 256 ? 19.177 13.240 -34.684 1.00 58.56 256 THR A O 1
ATOM 2062 N N . LYS A 1 257 ? 20.403 11.619 -33.730 1.00 65.44 257 LYS A N 1
ATOM 2063 C CA . LYS A 1 257 ? 19.265 10.820 -33.229 1.00 65.44 257 LYS A CA 1
ATOM 2064 C C . LYS A 1 257 ? 18.987 11.002 -31.733 1.00 65.44 257 LYS A C 1
ATOM 2066 O O . LYS A 1 257 ? 18.023 10.439 -31.215 1.00 65.44 257 LYS A O 1
ATOM 2071 N N . THR A 1 258 ? 19.747 11.871 -31.065 1.00 69.75 258 THR A N 1
ATOM 2072 C CA . THR A 1 258 ? 19.570 12.245 -29.651 1.00 69.75 258 THR A CA 1
ATOM 2073 C C . THR A 1 258 ? 18.160 12.768 -29.353 1.00 69.75 258 THR A C 1
ATOM 2075 O O . THR A 1 258 ? 17.575 12.417 -28.332 1.00 69.75 258 THR A O 1
ATOM 2078 N N . ASN A 1 259 ? 17.563 13.536 -30.274 1.00 74.88 259 ASN A N 1
ATOM 2079 C CA . ASN A 1 259 ? 16.197 14.057 -30.119 1.00 74.88 259 ASN A CA 1
ATOM 2080 C C . ASN A 1 259 ? 15.142 12.941 -30.072 1.00 74.88 259 ASN A C 1
ATOM 2082 O O . ASN A 1 259 ? 14.185 13.015 -29.301 1.00 74.88 259 ASN A O 1
ATOM 2086 N N . VAL A 1 260 ? 15.322 11.895 -30.882 1.00 77.75 260 VAL A N 1
ATOM 2087 C CA . VAL A 1 260 ? 14.413 10.741 -30.925 1.00 77.75 260 VAL A CA 1
ATOM 2088 C C . VAL A 1 260 ? 14.528 9.940 -29.632 1.00 77.75 260 VAL A C 1
ATOM 2090 O O . VAL A 1 260 ? 13.511 9.624 -29.021 1.00 77.75 260 VAL A O 1
ATOM 2093 N N . LEU A 1 261 ? 15.754 9.693 -29.163 1.00 76.25 261 LEU A N 1
ATOM 2094 C CA . LEU A 1 261 ? 16.015 9.019 -27.891 1.00 76.25 261 LEU A CA 1
ATOM 2095 C C . LEU A 1 261 ? 15.389 9.774 -26.709 1.00 76.25 261 LEU A C 1
ATOM 2097 O O . LEU A 1 261 ? 14.675 9.174 -25.909 1.00 76.25 261 LEU A O 1
ATOM 2101 N N . ALA A 1 262 ? 15.570 11.096 -26.647 1.00 79.19 262 ALA A N 1
ATOM 2102 C CA . ALA A 1 262 ? 14.981 11.929 -25.602 1.00 79.19 262 ALA A CA 1
ATOM 2103 C C . ALA A 1 262 ? 13.444 11.916 -25.633 1.00 79.19 262 ALA A C 1
ATOM 2105 O O . ALA A 1 262 ? 12.801 11.838 -24.586 1.00 79.19 262 ALA A O 1
ATOM 2106 N N . THR A 1 263 ? 12.855 11.929 -26.832 1.00 84.31 263 THR A N 1
ATOM 2107 C CA . THR A 1 263 ? 11.400 11.858 -27.016 1.00 84.31 263 THR A CA 1
ATOM 2108 C C . THR A 1 263 ? 10.852 10.507 -26.552 1.00 84.31 263 THR A C 1
ATOM 2110 O O . THR A 1 263 ? 9.837 10.458 -25.861 1.00 84.31 263 THR A O 1
ATOM 2113 N N . VAL A 1 264 ? 11.540 9.405 -26.864 1.00 82.00 264 VAL A N 1
ATOM 2114 C CA . VAL A 1 264 ? 11.164 8.057 -26.406 1.00 82.00 264 VAL A CA 1
ATOM 2115 C C . VAL A 1 264 ? 11.263 7.951 -24.881 1.00 82.00 264 VAL A C 1
ATOM 2117 O O . VAL A 1 264 ? 10.385 7.361 -24.252 1.00 82.00 264 VAL A O 1
ATOM 2120 N N . THR A 1 265 ? 12.276 8.555 -24.257 1.00 82.50 265 THR A N 1
ATOM 2121 C CA . THR A 1 265 ? 12.371 8.614 -22.791 1.00 82.50 265 THR A CA 1
ATOM 2122 C C . THR A 1 265 ? 11.181 9.368 -22.190 1.00 82.50 265 THR A C 1
ATOM 2124 O O . THR A 1 265 ? 10.494 8.820 -21.324 1.00 82.50 265 THR A O 1
ATOM 2127 N N . ALA A 1 266 ? 10.905 10.578 -22.692 1.00 86.50 266 ALA A N 1
ATOM 2128 C CA . ALA A 1 266 ? 9.919 11.510 -22.139 1.00 86.50 266 ALA A CA 1
ATOM 2129 C C . ALA A 1 266 ? 8.454 11.118 -22.401 1.00 86.50 266 ALA A C 1
ATOM 2131 O O . ALA A 1 266 ? 7.571 11.501 -21.638 1.00 86.50 266 ALA A O 1
ATOM 2132 N N . ILE A 1 267 ? 8.159 10.328 -23.443 1.00 90.44 267 ILE A N 1
ATOM 2133 C CA . ILE A 1 267 ? 6.769 9.970 -23.781 1.00 90.44 267 ILE A CA 1
ATOM 2134 C C . ILE A 1 267 ? 6.064 9.144 -22.689 1.00 90.44 267 ILE A C 1
ATOM 2136 O O . ILE A 1 267 ? 4.836 9.088 -22.635 1.00 90.44 267 ILE A O 1
ATOM 2140 N N . TYR A 1 268 ? 6.841 8.533 -21.793 1.00 89.44 268 TYR A N 1
ATOM 2141 C CA . TYR A 1 268 ? 6.338 7.876 -20.590 1.00 89.44 268 TYR A CA 1
ATOM 2142 C C . TYR A 1 268 ? 5.545 8.839 -19.694 1.00 89.44 268 TYR A C 1
ATOM 2144 O O . TYR A 1 268 ? 4.456 8.489 -19.239 1.00 89.44 268 TYR A O 1
ATOM 2152 N N . ASP A 1 269 ? 6.030 10.071 -19.515 1.00 90.00 269 ASP A N 1
ATOM 2153 C CA . ASP A 1 269 ? 5.390 11.069 -18.653 1.00 90.00 269 ASP A CA 1
ATOM 2154 C C . ASP A 1 269 ? 4.046 11.539 -19.231 1.00 90.00 269 ASP A C 1
ATOM 2156 O O . ASP A 1 269 ? 3.105 11.814 -18.486 1.00 90.00 269 ASP A O 1
ATOM 2160 N N . ILE A 1 270 ? 3.909 11.550 -20.565 1.00 92.50 270 ILE A N 1
ATOM 2161 C CA . ILE A 1 270 ? 2.623 11.793 -21.242 1.00 92.50 270 ILE A CA 1
ATOM 2162 C C . ILE A 1 270 ? 1.634 10.668 -20.915 1.00 92.50 270 ILE A C 1
ATOM 2164 O O . ILE A 1 270 ? 0.469 10.939 -20.623 1.00 92.50 270 ILE A O 1
ATOM 2168 N N . GLY A 1 271 ? 2.092 9.412 -20.915 1.00 92.69 271 GLY A N 1
ATOM 2169 C CA . GLY A 1 271 ? 1.288 8.276 -20.461 1.00 92.69 271 GLY A CA 1
ATOM 2170 C C . GLY A 1 271 ? 0.822 8.456 -19.014 1.00 92.69 271 GLY A C 1
ATOM 2171 O O . GLY A 1 271 ? -0.373 8.350 -18.740 1.00 92.69 271 GLY A O 1
ATOM 2172 N N . CYS A 1 272 ? 1.738 8.814 -18.108 1.00 92.31 272 CYS A N 1
ATOM 2173 C CA . CYS A 1 272 ? 1.426 9.097 -16.702 1.00 92.31 272 CYS A CA 1
ATOM 2174 C C . CYS A 1 272 ? 0.393 10.220 -16.547 1.00 92.31 272 CYS A C 1
ATOM 2176 O O . CYS A 1 272 ? -0.548 10.084 -15.765 1.00 92.31 272 CYS A O 1
ATOM 2178 N N . PHE A 1 273 ? 0.517 11.300 -17.324 1.00 92.94 273 PHE A N 1
ATOM 2179 C CA . PHE A 1 273 ? -0.455 12.393 -17.338 1.00 92.94 273 PHE A CA 1
ATOM 2180 C C . PHE A 1 273 ? -1.853 11.910 -17.746 1.00 92.94 273 PHE A C 1
ATOM 2182 O O . PHE A 1 273 ? -2.834 12.202 -17.061 1.00 92.94 273 PHE A O 1
ATOM 2189 N N . VAL A 1 274 ? -1.954 11.123 -18.823 1.00 94.62 274 VAL A N 1
ATOM 2190 C CA . VAL A 1 274 ? -3.233 10.547 -19.268 1.00 94.62 274 VAL A CA 1
ATOM 2191 C C . VAL A 1 274 ? -3.818 9.623 -18.196 1.00 94.62 274 VAL A C 1
ATOM 2193 O O . VAL A 1 274 ? -5.005 9.727 -17.889 1.00 94.62 274 VAL A O 1
ATOM 2196 N N . GLY A 1 275 ? -2.993 8.777 -17.572 1.00 93.19 275 GLY A N 1
ATOM 2197 C CA . GLY A 1 275 ? -3.400 7.918 -16.456 1.00 93.19 275 GLY A CA 1
ATOM 2198 C C . GLY A 1 275 ? -3.968 8.705 -15.273 1.00 93.19 275 GLY A C 1
ATOM 2199 O O . GLY A 1 275 ? -5.054 8.393 -14.784 1.00 93.19 275 GLY A O 1
ATOM 2200 N N . ALA A 1 276 ? -3.300 9.788 -14.871 1.00 91.19 276 AL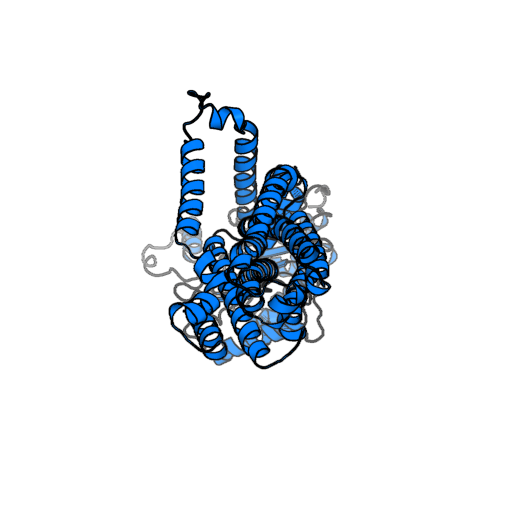A A N 1
ATOM 2201 C CA . ALA A 1 276 ? -3.768 10.658 -13.794 1.00 91.19 276 ALA A CA 1
ATOM 2202 C C . ALA A 1 276 ? -5.115 11.333 -14.125 1.00 91.19 276 ALA A C 1
ATOM 2204 O O . ALA A 1 276 ? -5.994 11.417 -13.265 1.00 91.19 276 ALA A O 1
ATOM 2205 N N . VAL A 1 277 ? -5.324 11.763 -15.377 1.00 91.88 277 VAL A N 1
ATOM 2206 C CA . VAL A 1 277 ? -6.609 12.326 -15.840 1.00 91.88 277 VAL A CA 1
ATOM 2207 C C . VAL A 1 277 ? -7.726 11.270 -15.835 1.00 91.88 277 VAL A C 1
ATOM 2209 O O . VAL A 1 277 ? -8.870 11.569 -15.472 1.00 91.88 277 VAL A O 1
ATOM 2212 N N . ILE A 1 278 ? -7.415 10.020 -16.187 1.00 91.62 278 ILE A N 1
ATOM 2213 C CA . ILE A 1 278 ? -8.367 8.901 -16.104 1.00 91.62 278 ILE A CA 1
ATOM 2214 C C . ILE A 1 278 ? -8.761 8.642 -14.644 1.00 91.62 278 ILE A C 1
ATOM 2216 O O . ILE A 1 278 ? -9.952 8.571 -14.337 1.00 91.62 278 ILE A O 1
ATOM 2220 N N . THR A 1 279 ? -7.797 8.575 -13.722 1.00 89.44 279 THR A N 1
ATOM 2221 C CA . THR A 1 279 ? -8.086 8.427 -12.285 1.00 89.44 279 THR A CA 1
ATOM 2222 C C . THR A 1 279 ? -8.908 9.591 -11.756 1.00 89.44 279 THR A C 1
ATOM 2224 O O . THR A 1 279 ? -9.851 9.388 -10.999 1.00 89.44 279 THR A O 1
ATOM 2227 N N . PHE A 1 280 ? -8.623 10.809 -12.202 1.00 85.25 280 PHE A N 1
ATOM 2228 C CA . PHE A 1 280 ? -9.397 11.978 -11.814 1.00 85.25 280 PHE A CA 1
ATOM 2229 C C . PHE A 1 280 ? -10.878 11.890 -12.245 1.00 85.25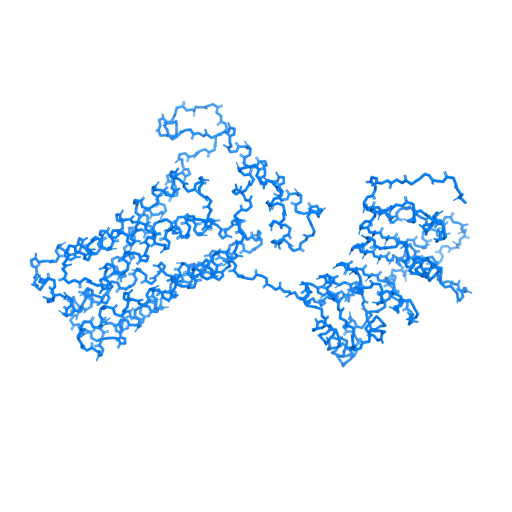 280 PHE A C 1
ATOM 2231 O O . PHE A 1 280 ? -11.763 12.324 -11.511 1.00 85.25 280 PHE A O 1
ATOM 2238 N N . THR A 1 281 ? -11.171 11.309 -13.411 1.00 83.75 281 THR A N 1
ATOM 2239 C CA . THR A 1 281 ? -12.542 11.234 -13.953 1.00 83.75 281 THR A CA 1
ATOM 2240 C C . THR A 1 281 ? -13.322 9.994 -13.513 1.00 83.75 281 THR A C 1
ATOM 2242 O O . THR A 1 281 ? -14.533 10.079 -13.297 1.00 83.75 281 THR A O 1
ATOM 2245 N N . ILE A 1 282 ? -12.658 8.842 -13.384 1.00 85.00 282 ILE A N 1
ATOM 2246 C CA . ILE A 1 282 ? -13.305 7.538 -13.143 1.00 85.00 282 ILE A CA 1
ATOM 2247 C C . ILE A 1 282 ? -12.875 6.921 -11.801 1.00 85.00 282 ILE A C 1
ATOM 2249 O O . ILE A 1 282 ? -13.581 6.068 -11.264 1.00 85.00 282 ILE A O 1
ATOM 2253 N N . GLY A 1 283 ? -11.766 7.369 -11.207 1.00 80.38 283 GLY A N 1
ATOM 2254 C CA . GLY A 1 283 ? -11.198 6.783 -9.988 1.00 80.38 283 GLY A CA 1
ATOM 2255 C C . GLY A 1 283 ? -12.147 6.813 -8.793 1.00 80.38 283 GLY A C 1
ATOM 2256 O O . GLY A 1 283 ? -12.205 5.845 -8.037 1.00 80.38 283 GLY A O 1
ATOM 2257 N N . GLU A 1 284 ? -12.975 7.855 -8.670 1.00 84.50 284 GLU A N 1
ATOM 2258 C CA . GLU A 1 284 ? -13.985 7.904 -7.608 1.00 84.50 284 GLU A CA 1
ATOM 2259 C C . GLU A 1 284 ? -15.113 6.888 -7.816 1.00 84.50 284 GLU A C 1
ATOM 2261 O O . GLU A 1 284 ? -15.657 6.403 -6.843 1.00 84.50 284 GLU A O 1
ATOM 2266 N N . ARG A 1 285 ? -15.434 6.470 -9.047 1.00 85.00 285 ARG A N 1
ATOM 2267 C CA . ARG A 1 285 ? -16.454 5.425 -9.280 1.00 85.00 285 ARG A CA 1
ATOM 2268 C C . ARG A 1 285 ? -15.911 4.009 -9.098 1.00 85.00 285 ARG A C 1
ATOM 2270 O O . ARG A 1 285 ? -16.663 3.094 -8.774 1.00 85.00 285 ARG A O 1
ATOM 2277 N N . LEU A 1 286 ? -14.624 3.811 -9.374 1.00 85.19 286 LEU A N 1
ATOM 2278 C CA . LEU A 1 286 ? -13.978 2.497 -9.351 1.00 85.19 286 LEU A CA 1
ATOM 2279 C C . LEU A 1 286 ? -13.612 2.041 -7.933 1.00 85.19 286 LEU A C 1
ATOM 2281 O O . LEU A 1 286 ? -13.630 0.837 -7.674 1.00 85.19 286 LEU A O 1
ATOM 2285 N N . GLY A 1 287 ? -13.307 2.975 -7.031 1.00 88.38 287 GLY A N 1
ATOM 2286 C CA . GLY A 1 287 ? -12.682 2.669 -5.742 1.00 88.38 287 GLY A CA 1
ATOM 2287 C C . GLY A 1 287 ? -11.165 2.560 -5.858 1.00 88.38 287 GLY A C 1
ATOM 2288 O O . GLY A 1 287 ? -10.611 2.487 -6.959 1.00 88.38 287 GLY A O 1
ATOM 2289 N N . ARG A 1 288 ? -10.468 2.582 -4.718 1.00 90.56 288 ARG A N 1
ATOM 2290 C CA . ARG A 1 288 ? -9.001 2.657 -4.693 1.00 90.56 288 ARG A CA 1
ATOM 2291 C C . ARG A 1 288 ? -8.379 1.314 -5.062 1.00 90.56 288 ARG A C 1
ATOM 2293 O O . ARG A 1 288 ? -7.511 1.250 -5.931 1.00 90.56 288 ARG A O 1
ATOM 2300 N N . LYS A 1 289 ? -8.897 0.226 -4.489 1.00 89.94 289 LYS A N 1
ATOM 2301 C CA . LYS A 1 289 ? -8.419 -1.141 -4.739 1.00 89.94 289 LYS A CA 1
ATOM 2302 C C . LYS A 1 289 ? -8.526 -1.537 -6.211 1.00 89.94 289 LYS A C 1
ATOM 2304 O O . LYS A 1 289 ? -7.573 -2.050 -6.793 1.00 89.94 289 LYS A O 1
ATOM 2309 N N . LYS A 1 290 ? -9.689 -1.307 -6.833 1.00 91.19 290 LYS A N 1
ATOM 2310 C CA . LYS A 1 290 ? -9.908 -1.670 -8.244 1.00 91.19 290 LYS A CA 1
ATOM 2311 C C . LYS A 1 290 ? -9.083 -0.803 -9.187 1.00 91.19 290 LYS A C 1
ATOM 2313 O O . LYS A 1 290 ? -8.581 -1.329 -10.174 1.00 91.19 290 LYS A O 1
ATOM 2318 N N . ALA A 1 291 ? -8.928 0.487 -8.885 1.00 92.75 291 ALA A N 1
ATOM 2319 C CA . ALA A 1 291 ? -8.098 1.379 -9.685 1.00 92.75 291 ALA A CA 1
ATOM 2320 C C . ALA A 1 291 ? -6.637 0.901 -9.727 1.00 92.75 291 ALA A C 1
ATOM 2322 O O . ALA A 1 291 ? -6.089 0.791 -10.819 1.00 92.75 291 ALA A O 1
ATOM 2323 N N . ILE A 1 292 ? -6.059 0.510 -8.583 1.00 92.38 292 ILE A N 1
ATOM 2324 C CA . ILE A 1 292 ? -4.691 -0.037 -8.527 1.00 92.38 292 ILE A CA 1
ATOM 2325 C C . ILE A 1 292 ? -4.581 -1.336 -9.333 1.00 92.38 292 ILE A C 1
ATOM 2327 O O . ILE A 1 292 ? -3.675 -1.477 -10.143 1.00 92.38 292 ILE A O 1
ATOM 2331 N N . ILE A 1 293 ? -5.530 -2.270 -9.193 1.00 93.56 293 ILE A N 1
ATOM 2332 C CA . ILE A 1 293 ? -5.515 -3.520 -9.978 1.00 93.56 293 ILE A CA 1
ATOM 2333 C C . ILE A 1 293 ? -5.566 -3.227 -11.484 1.00 93.56 293 ILE A C 1
ATOM 2335 O O . ILE A 1 293 ? -4.802 -3.811 -12.249 1.00 93.56 293 ILE A O 1
ATOM 2339 N N . ILE A 1 294 ? -6.448 -2.323 -11.921 1.00 94.31 294 ILE A N 1
ATOM 2340 C CA . ILE A 1 294 ? -6.569 -1.941 -13.334 1.00 94.31 294 ILE A CA 1
ATOM 2341 C C . ILE A 1 294 ? -5.274 -1.289 -13.828 1.00 94.31 294 ILE A C 1
ATOM 2343 O O . ILE A 1 294 ? -4.790 -1.649 -14.902 1.00 94.31 294 ILE A O 1
ATOM 2347 N N . GLY A 1 295 ? -4.689 -0.377 -13.048 1.00 93.88 295 GLY A N 1
ATOM 2348 C CA . GLY A 1 295 ? -3.413 0.247 -13.381 1.00 93.88 295 GLY A CA 1
ATOM 2349 C C . GLY A 1 295 ? -2.291 -0.785 -13.498 1.00 93.88 295 GLY A C 1
ATOM 2350 O O . GLY A 1 295 ? -1.608 -0.823 -14.519 1.00 93.88 295 GLY A O 1
ATOM 2351 N N . THR A 1 296 ? -2.185 -1.720 -12.552 1.00 94.19 296 THR A N 1
ATOM 2352 C CA . THR A 1 296 ? -1.214 -2.825 -12.584 1.00 94.19 296 THR A CA 1
ATOM 2353 C C . THR A 1 296 ? -1.410 -3.756 -13.793 1.00 94.19 296 THR A C 1
ATOM 2355 O O . THR A 1 296 ? -0.426 -4.187 -14.401 1.00 94.19 296 THR A O 1
ATOM 2358 N N . VAL A 1 297 ? -2.650 -4.038 -14.218 1.00 95.75 297 VAL A N 1
ATOM 2359 C CA . VAL A 1 297 ? -2.928 -4.787 -15.464 1.00 95.75 297 VAL A CA 1
ATOM 2360 C C . VAL A 1 297 ? -2.422 -4.019 -16.687 1.00 95.75 297 VAL A C 1
ATOM 2362 O O . VAL A 1 297 ? -1.740 -4.593 -17.537 1.00 95.75 297 VAL A O 1
ATOM 2365 N N . ILE A 1 298 ? -2.706 -2.718 -16.771 1.00 95.88 298 ILE A N 1
ATOM 2366 C CA . ILE A 1 298 ? -2.253 -1.865 -17.879 1.00 95.88 298 ILE A CA 1
ATOM 2367 C C . ILE A 1 298 ? -0.716 -1.795 -17.914 1.00 95.88 298 ILE A C 1
ATOM 2369 O O . ILE A 1 298 ? -0.120 -1.951 -18.982 1.00 95.88 298 ILE A O 1
ATOM 2373 N N . MET A 1 299 ? -0.064 -1.650 -16.754 1.00 94.44 299 MET A N 1
ATOM 2374 C CA . MET A 1 299 ? 1.399 -1.704 -16.640 1.00 94.44 299 MET A CA 1
ATOM 2375 C C . MET A 1 299 ? 1.948 -3.034 -17.151 1.00 94.44 299 MET A C 1
ATOM 2377 O O . MET A 1 299 ? 2.876 -3.037 -17.956 1.00 94.44 299 MET A O 1
ATOM 2381 N N . SER A 1 300 ? 1.335 -4.155 -16.756 1.00 95.06 300 SER A N 1
ATOM 2382 C CA . SER A 1 300 ? 1.733 -5.498 -17.198 1.00 95.06 300 SER A CA 1
ATOM 2383 C C . SER A 1 300 ? 1.752 -5.608 -18.725 1.00 95.06 300 SER A C 1
ATOM 2385 O O . SER A 1 300 ? 2.735 -6.077 -19.297 1.00 95.06 300 SER A O 1
ATOM 2387 N N . ILE A 1 301 ? 0.703 -5.117 -19.397 1.00 96.06 301 ILE A N 1
ATOM 2388 C CA . ILE A 1 301 ? 0.612 -5.102 -20.866 1.00 96.06 301 ILE A CA 1
ATOM 2389 C C . ILE A 1 301 ? 1.745 -4.258 -21.463 1.00 96.06 301 ILE A C 1
ATOM 2391 O O . ILE A 1 301 ? 2.434 -4.709 -22.379 1.00 96.06 301 ILE A O 1
ATOM 2395 N N . GLY A 1 302 ? 1.983 -3.061 -20.919 1.00 93.81 302 GLY A N 1
ATOM 2396 C CA . GLY A 1 302 ? 3.076 -2.194 -21.359 1.00 93.81 302 GLY A CA 1
ATOM 2397 C C . GLY A 1 302 ? 4.449 -2.860 -21.231 1.00 93.81 302 GLY A C 1
ATOM 2398 O O . GLY A 1 302 ? 5.273 -2.759 -22.140 1.00 93.81 302 GLY A O 1
ATOM 2399 N N . ILE A 1 303 ? 4.690 -3.607 -20.150 1.00 93.31 303 ILE A N 1
ATOM 2400 C CA . ILE A 1 303 ? 5.947 -4.340 -19.938 1.00 93.31 303 ILE A CA 1
ATOM 2401 C C . ILE A 1 303 ? 6.117 -5.456 -20.962 1.00 93.31 303 ILE A C 1
ATOM 2403 O O . ILE A 1 303 ? 7.191 -5.545 -21.554 1.00 93.31 303 ILE A O 1
ATOM 2407 N N . VAL A 1 304 ? 5.079 -6.260 -21.229 1.00 94.88 304 VAL A N 1
ATOM 2408 C CA . VAL A 1 304 ? 5.144 -7.304 -22.271 1.00 94.88 304 VAL A CA 1
ATOM 2409 C C . VAL A 1 304 ? 5.558 -6.690 -23.610 1.00 94.88 304 VAL A C 1
ATOM 2411 O O . VAL A 1 304 ? 6.469 -7.200 -24.265 1.00 94.88 304 VAL A O 1
ATOM 2414 N N . VAL A 1 305 ? 4.945 -5.565 -23.993 1.00 93.38 305 VAL A N 1
ATOM 2415 C CA . VAL A 1 305 ? 5.253 -4.866 -25.250 1.00 93.38 305 VAL A CA 1
ATOM 2416 C C . VAL A 1 305 ? 6.699 -4.355 -25.274 1.00 93.38 305 VAL A C 1
ATOM 2418 O O . VAL A 1 305 ? 7.380 -4.529 -26.283 1.00 93.38 305 VAL A O 1
ATOM 2421 N N . LYS A 1 306 ? 7.199 -3.778 -24.170 1.00 89.81 306 LYS A N 1
ATOM 2422 C CA . LYS A 1 306 ? 8.592 -3.303 -24.064 1.00 89.81 306 LYS A CA 1
ATOM 2423 C C . LYS A 1 306 ? 9.607 -4.450 -24.144 1.00 89.81 306 LYS A C 1
ATOM 2425 O O . LYS A 1 306 ? 10.583 -4.351 -24.882 1.00 89.81 306 LYS A O 1
ATOM 2430 N N . VAL A 1 307 ? 9.392 -5.534 -23.395 1.00 89.81 307 VAL A N 1
ATOM 2431 C CA . VAL A 1 307 ? 10.325 -6.677 -23.309 1.00 89.81 307 VAL A CA 1
ATOM 2432 C C . VAL A 1 307 ? 10.418 -7.421 -24.644 1.00 89.81 307 VAL A C 1
ATOM 2434 O O . VAL A 1 307 ? 11.502 -7.845 -25.043 1.00 89.81 307 VAL A O 1
ATOM 2437 N N . THR A 1 308 ? 9.298 -7.540 -25.360 1.00 89.56 308 THR A N 1
ATOM 2438 C CA . THR A 1 308 ? 9.221 -8.196 -26.677 1.00 89.56 308 THR A CA 1
ATOM 2439 C C . THR A 1 308 ? 9.534 -7.261 -27.847 1.00 89.56 308 THR A C 1
ATOM 2441 O O . THR A 1 308 ? 9.343 -7.641 -29.002 1.00 89.56 308 THR A O 1
ATOM 2444 N N . SER A 1 309 ? 10.015 -6.043 -27.575 1.00 86.12 309 SER A N 1
ATOM 2445 C CA . SER A 1 309 ? 10.267 -5.057 -28.621 1.00 86.12 309 SER A CA 1
ATOM 2446 C C . SER A 1 309 ? 11.448 -5.435 -29.518 1.00 86.12 309 SER A C 1
ATOM 2448 O O . SER A 1 309 ? 12.513 -5.849 -29.040 1.00 86.12 309 SER A O 1
ATOM 2450 N N . TYR A 1 310 ? 11.249 -5.249 -30.824 1.00 82.00 310 TYR A N 1
ATOM 2451 C CA . TYR A 1 310 ? 12.287 -5.299 -31.863 1.00 82.00 310 TYR A CA 1
ATOM 2452 C C . TYR A 1 310 ? 12.328 -4.017 -32.710 1.00 82.00 310 TYR A C 1
ATOM 2454 O O . TYR A 1 310 ? 13.065 -3.956 -33.690 1.00 82.00 310 TYR A O 1
ATOM 2462 N N . SER A 1 311 ? 11.505 -3.018 -32.374 1.00 81.25 311 SER A N 1
ATOM 2463 C CA . SER A 1 311 ? 11.434 -1.753 -33.102 1.00 81.25 311 SER A CA 1
ATOM 2464 C C . SER A 1 311 ? 11.147 -0.573 -32.174 1.00 81.25 311 SER A C 1
ATOM 2466 O O . SER A 1 311 ? 10.384 -0.684 -31.208 1.00 81.25 311 SER A O 1
ATOM 2468 N N . LEU A 1 312 ? 11.689 0.594 -32.523 1.00 80.38 312 LEU A N 1
ATOM 2469 C CA . LEU A 1 312 ? 11.503 1.824 -31.759 1.00 80.38 312 LEU A CA 1
ATOM 2470 C C . LEU A 1 312 ? 10.019 2.188 -31.528 1.00 80.38 312 LEU A C 1
ATOM 2472 O O . LEU A 1 312 ? 9.666 2.473 -30.383 1.00 80.38 312 LEU A O 1
ATOM 2476 N N . PRO A 1 313 ? 9.113 2.136 -32.532 1.00 86.06 313 PRO A N 1
ATOM 2477 C CA . PRO A 1 313 ? 7.708 2.486 -32.313 1.00 86.06 313 PRO A CA 1
ATOM 2478 C C . PRO A 1 313 ? 7.012 1.556 -31.314 1.00 86.06 313 PRO A C 1
ATOM 2480 O O . PRO A 1 313 ? 6.209 2.014 -30.503 1.00 86.06 313 PRO A O 1
ATOM 2483 N N . GLN A 1 314 ? 7.346 0.262 -31.327 1.00 87.69 314 GLN A N 1
ATOM 2484 C CA . GLN A 1 314 ? 6.812 -0.706 -30.368 1.00 87.69 314 GLN A CA 1
ATOM 2485 C C . GLN A 1 314 ? 7.267 -0.371 -28.939 1.00 87.69 314 GLN A C 1
ATOM 2487 O O . GLN A 1 314 ? 6.448 -0.379 -28.018 1.00 87.69 314 GLN A O 1
ATOM 2492 N N . MET A 1 315 ? 8.535 0.017 -28.759 1.00 86.44 315 MET A N 1
ATOM 2493 C CA . MET A 1 315 ? 9.048 0.504 -27.473 1.00 86.44 315 MET A CA 1
ATOM 2494 C C . MET A 1 315 ? 8.312 1.774 -27.017 1.00 86.44 315 MET A C 1
ATOM 2496 O O . MET A 1 315 ? 7.902 1.872 -25.859 1.00 86.44 315 MET A O 1
ATOM 2500 N N . THR A 1 316 ? 8.091 2.730 -27.923 1.00 88.94 316 THR A N 1
ATOM 2501 C CA . THR A 1 316 ? 7.354 3.973 -27.642 1.00 88.94 316 THR A CA 1
ATOM 2502 C C . THR A 1 316 ? 5.924 3.694 -27.173 1.00 88.94 316 THR A C 1
ATOM 2504 O O . THR A 1 316 ? 5.505 4.222 -26.143 1.00 88.94 316 THR A O 1
ATOM 2507 N N . VAL A 1 317 ? 5.189 2.823 -27.873 1.00 92.94 317 VAL A N 1
ATOM 2508 C CA . VAL A 1 317 ? 3.826 2.423 -27.484 1.00 92.94 317 VAL A CA 1
ATOM 2509 C C . VAL A 1 317 ? 3.833 1.724 -26.125 1.00 92.94 317 VAL A C 1
ATOM 2511 O O . VAL A 1 317 ? 3.027 2.067 -25.261 1.00 92.94 317 VAL A O 1
ATOM 2514 N N . GLY A 1 318 ? 4.776 0.807 -25.889 1.00 92.50 318 GLY A N 1
ATOM 2515 C CA . GLY A 1 318 ? 4.926 0.134 -24.597 1.00 92.50 318 GLY A CA 1
ATOM 2516 C C . GLY A 1 318 ? 5.149 1.107 -23.433 1.00 92.50 318 GLY A C 1
ATOM 2517 O O . GLY A 1 318 ? 4.581 0.916 -22.358 1.00 92.50 318 GLY A O 1
ATOM 2518 N N . ARG A 1 319 ? 5.914 2.189 -23.648 1.00 91.56 319 ARG A N 1
ATOM 2519 C CA . ARG A 1 319 ? 6.132 3.248 -22.643 1.00 91.56 319 ARG A CA 1
ATOM 2520 C C . ARG A 1 319 ? 4.878 4.069 -22.361 1.00 91.56 319 ARG A C 1
ATOM 2522 O O . ARG A 1 319 ? 4.621 4.356 -21.197 1.00 91.56 319 ARG A O 1
ATOM 2529 N N . VAL A 1 320 ? 4.090 4.410 -23.383 1.00 94.94 320 VAL A N 1
ATOM 2530 C CA . VAL A 1 320 ? 2.810 5.118 -23.192 1.00 94.94 320 VAL A CA 1
ATOM 2531 C C . VAL A 1 320 ? 1.841 4.260 -22.389 1.00 94.94 320 VAL A C 1
ATOM 2533 O O . VAL A 1 320 ? 1.284 4.732 -21.402 1.00 94.94 320 VAL A O 1
ATOM 2536 N N . VAL A 1 321 ? 1.667 2.995 -22.784 1.00 96.12 321 VAL A N 1
ATOM 2537 C CA . VAL A 1 321 ? 0.750 2.067 -22.109 1.00 96.12 321 VAL A CA 1
ATOM 2538 C C . VAL A 1 321 ? 1.179 1.852 -20.661 1.00 96.12 321 VAL A C 1
ATOM 2540 O O . VAL A 1 321 ? 0.355 1.998 -19.764 1.00 96.12 321 VAL A O 1
ATOM 2543 N N . LEU A 1 322 ? 2.468 1.592 -20.412 1.00 94.31 322 LEU A N 1
ATOM 2544 C CA . LEU A 1 322 ? 2.963 1.464 -19.043 1.00 94.31 322 LEU A CA 1
ATOM 2545 C C . LEU A 1 322 ? 2.743 2.755 -18.243 1.00 94.31 322 LEU A C 1
ATOM 2547 O O . LEU A 1 322 ? 2.261 2.688 -17.115 1.00 94.31 322 LEU A O 1
ATOM 2551 N N . GLY A 1 323 ? 3.037 3.915 -18.837 1.00 93.38 323 GLY A N 1
ATOM 2552 C CA . GLY A 1 323 ? 2.830 5.218 -18.208 1.00 93.38 323 GLY A CA 1
ATOM 2553 C C . GLY A 1 323 ? 1.381 5.439 -17.779 1.00 93.38 323 GLY A C 1
ATOM 2554 O O . GLY A 1 323 ? 1.149 5.892 -16.665 1.00 93.38 323 GLY A O 1
ATOM 2555 N N . ILE A 1 324 ? 0.397 5.053 -18.598 1.00 95.88 324 ILE A N 1
ATOM 2556 C CA . ILE A 1 324 ? -1.028 5.157 -18.233 1.00 95.88 324 ILE A CA 1
ATOM 2557 C C . ILE A 1 324 ? -1.324 4.365 -16.956 1.00 95.88 324 ILE A C 1
ATOM 2559 O O . ILE A 1 324 ? -1.951 4.894 -16.039 1.00 95.88 324 ILE A O 1
ATOM 2563 N N . GLY A 1 325 ? -0.853 3.119 -16.872 1.00 94.12 325 GLY A N 1
ATOM 2564 C CA . GLY A 1 325 ? -1.049 2.292 -15.682 1.00 94.12 325 GLY A CA 1
ATOM 2565 C C . GLY A 1 325 ? -0.344 2.863 -14.447 1.00 94.12 325 GLY A C 1
ATOM 2566 O O . GLY A 1 325 ? -0.959 2.978 -13.388 1.00 94.12 325 GLY A O 1
ATOM 2567 N N . ASN A 1 326 ? 0.899 3.326 -14.604 1.00 93.00 326 ASN A N 1
ATOM 2568 C CA . ASN A 1 326 ? 1.648 3.947 -13.513 1.00 93.00 326 ASN A CA 1
ATOM 2569 C C . ASN A 1 326 ? 0.999 5.260 -13.032 1.00 93.00 326 ASN A C 1
ATOM 2571 O O . ASN A 1 326 ? 0.922 5.519 -11.832 1.00 93.00 326 ASN A O 1
ATOM 2575 N N . GLY A 1 327 ? 0.474 6.080 -13.945 1.00 92.19 327 GLY A N 1
ATOM 2576 C CA . GLY A 1 327 ? -0.260 7.302 -13.606 1.00 92.19 327 GLY A CA 1
ATOM 2577 C C . GLY A 1 327 ? -1.525 7.021 -12.792 1.00 92.19 327 GLY A C 1
ATOM 2578 O O . GLY A 1 327 ? -1.863 7.785 -11.889 1.00 92.19 327 GLY A O 1
ATOM 2579 N N . ILE A 1 328 ? -2.197 5.896 -13.061 1.00 93.88 328 ILE A N 1
ATOM 2580 C CA . ILE A 1 328 ? -3.356 5.465 -12.274 1.00 93.88 328 ILE A CA 1
ATOM 2581 C C . ILE A 1 328 ? -2.936 5.068 -10.855 1.00 93.88 328 ILE A C 1
ATOM 2583 O O . ILE A 1 328 ? -3.546 5.533 -9.885 1.00 93.88 328 ILE A O 1
ATOM 2587 N N . ASN A 1 329 ? -1.885 4.255 -10.733 1.00 92.06 329 ASN A N 1
ATOM 2588 C CA . ASN A 1 329 ? -1.393 3.753 -9.451 1.00 92.06 329 ASN A CA 1
ATOM 2589 C C . ASN A 1 329 ? -0.842 4.877 -8.567 1.00 92.06 329 ASN A C 1
ATOM 2591 O O . ASN A 1 329 ? -1.311 5.061 -7.445 1.00 92.06 329 ASN A O 1
ATOM 2595 N N . THR A 1 330 ? 0.050 5.713 -9.104 1.00 89.88 330 THR A N 1
ATOM 2596 C CA . THR A 1 330 ? 0.684 6.823 -8.367 1.00 89.88 330 THR A CA 1
ATOM 2597 C C . THR A 1 330 ? -0.307 7.885 -7.886 1.00 89.88 330 THR A C 1
ATOM 2599 O O . THR A 1 330 ? -0.094 8.492 -6.838 1.00 89.88 330 THR A O 1
ATOM 2602 N N . ALA A 1 331 ? -1.420 8.085 -8.598 1.00 89.62 331 ALA A N 1
ATOM 2603 C CA . ALA A 1 331 ? -2.498 8.967 -8.155 1.00 89.62 331 ALA A CA 1
ATOM 2604 C C . ALA A 1 331 ? -3.382 8.347 -7.053 1.00 89.62 331 ALA A C 1
ATOM 2606 O O . ALA A 1 331 ? -4.032 9.081 -6.311 1.00 89.62 331 ALA A O 1
ATOM 2607 N N . THR A 1 332 ? -3.427 7.015 -6.941 1.00 90.62 332 THR A N 1
ATOM 2608 C CA . THR A 1 332 ? -4.385 6.297 -6.083 1.00 90.62 332 THR A CA 1
ATOM 2609 C C . THR A 1 332 ? -3.749 5.736 -4.811 1.00 90.62 332 THR A C 1
ATOM 2611 O O . THR A 1 332 ? -4.349 5.840 -3.741 1.00 90.62 332 THR A O 1
ATOM 2614 N N . ALA A 1 333 ? -2.552 5.150 -4.898 1.00 89.00 333 ALA A N 1
ATOM 2615 C CA . ALA A 1 333 ? -1.926 4.413 -3.801 1.00 89.00 333 ALA A CA 1
ATOM 2616 C C . ALA A 1 333 ? -1.653 5.264 -2.543 1.00 89.00 333 ALA A C 1
ATOM 2618 O O . ALA A 1 333 ? -2.096 4.846 -1.470 1.00 89.00 333 ALA A O 1
ATOM 2619 N N . PRO A 1 334 ? -1.084 6.488 -2.626 1.00 87.19 334 PRO A N 1
ATOM 2620 C CA . PRO A 1 334 ? -0.845 7.302 -1.427 1.00 87.19 334 PRO A CA 1
ATOM 2621 C C . PRO A 1 334 ? -2.151 7.725 -0.738 1.00 87.19 334 PRO A C 1
ATOM 2623 O O . PRO A 1 334 ? -2.252 7.786 0.492 1.00 87.19 334 PRO A O 1
ATOM 2626 N N . ILE A 1 335 ? -3.191 7.995 -1.535 1.00 88.12 335 ILE A N 1
ATOM 2627 C CA . ILE A 1 335 ? -4.527 8.324 -1.027 1.00 88.12 335 ILE A CA 1
ATOM 2628 C C . ILE A 1 335 ? -5.100 7.111 -0.299 1.00 88.12 335 ILE A C 1
ATOM 2630 O O . ILE A 1 335 ? -5.513 7.229 0.852 1.00 88.12 335 ILE A O 1
ATOM 2634 N N . TRP A 1 336 ? -5.057 5.936 -0.929 1.00 89.06 336 TRP A N 1
ATOM 2635 C CA . TRP A 1 336 ? -5.538 4.702 -0.321 1.00 89.06 336 TRP A CA 1
ATOM 2636 C C . TRP A 1 336 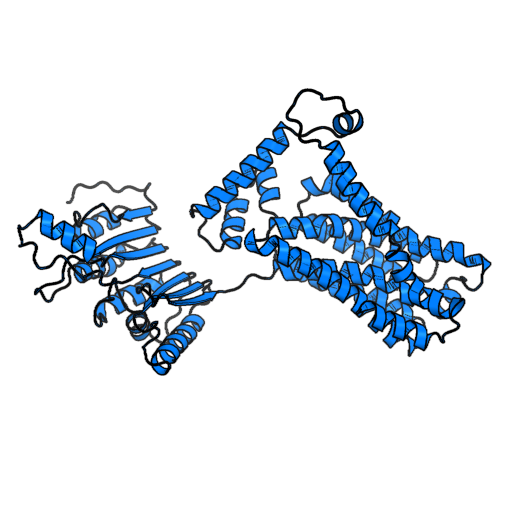? -4.833 4.417 1.003 1.00 89.06 336 TRP A C 1
ATOM 2638 O O . TRP A 1 336 ? -5.502 4.207 2.012 1.00 89.06 336 TRP A O 1
ATOM 2648 N N . GLN A 1 337 ? -3.503 4.526 1.031 1.00 86.56 337 GLN A N 1
ATOM 2649 C CA . GLN A 1 337 ? -2.711 4.298 2.230 1.00 86.56 337 GLN A CA 1
ATOM 2650 C C . GLN A 1 337 ? -3.126 5.229 3.375 1.00 86.56 337 GLN A C 1
ATOM 2652 O O . GLN A 1 337 ? -3.330 4.772 4.501 1.00 86.56 337 GLN A O 1
ATOM 2657 N N . THR A 1 338 ? -3.270 6.531 3.106 1.00 86.12 338 THR A N 1
ATOM 2658 C CA . THR A 1 338 ? -3.658 7.506 4.140 1.00 86.12 338 THR A CA 1
ATOM 2659 C C . THR A 1 338 ? -5.098 7.323 4.622 1.00 86.12 338 THR A C 1
ATOM 2661 O O . THR A 1 338 ? -5.370 7.538 5.806 1.00 86.12 338 THR A O 1
ATOM 2664 N N . GLU A 1 339 ? -6.002 6.869 3.751 1.00 87.50 339 GLU A N 1
ATOM 2665 C CA . GLU A 1 339 ? -7.393 6.549 4.088 1.00 87.50 339 GLU A CA 1
ATOM 2666 C C . GLU A 1 339 ? -7.523 5.240 4.887 1.00 87.50 339 GLU A C 1
ATOM 2668 O O . GLU A 1 339 ? -8.412 5.134 5.731 1.00 87.50 339 GLU A O 1
ATOM 2673 N N . THR A 1 340 ? -6.622 4.272 4.687 1.00 85.50 340 THR A N 1
ATOM 2674 C CA . THR A 1 340 ? -6.604 2.987 5.416 1.00 85.50 340 THR A CA 1
ATOM 2675 C C . THR A 1 340 ? -5.655 2.955 6.618 1.00 85.50 340 THR A C 1
ATOM 2677 O O . THR A 1 340 ? -5.509 1.923 7.270 1.00 85.50 340 THR A O 1
ATOM 2680 N N . ALA A 1 341 ? -4.990 4.067 6.929 1.00 83.25 341 ALA A N 1
ATOM 2681 C CA . ALA A 1 341 ? -4.053 4.159 8.042 1.00 83.25 341 ALA A CA 1
ATOM 2682 C C . ALA A 1 341 ? -4.647 4.880 9.256 1.00 83.25 341 ALA A C 1
ATOM 2684 O O . ALA A 1 341 ? -5.312 5.916 9.139 1.00 83.25 341 ALA A O 1
ATOM 2685 N N . GLN A 1 342 ? -4.291 4.387 10.445 1.00 78.88 342 GLN A N 1
ATOM 2686 C CA . GLN A 1 342 ? -4.553 5.071 11.711 1.00 78.88 342 GLN A CA 1
ATOM 2687 C C . GLN A 1 342 ? -3.924 6.470 11.714 1.00 78.88 342 GLN A C 1
ATOM 2689 O O . GLN A 1 342 ? -2.760 6.636 11.337 1.00 78.88 342 GLN A O 1
ATOM 2694 N N . ALA A 1 343 ? -4.652 7.463 12.232 1.00 75.75 343 ALA A N 1
ATOM 2695 C CA . ALA A 1 343 ? -4.236 8.869 12.238 1.00 75.75 343 ALA A CA 1
ATOM 2696 C C . ALA A 1 343 ? -2.821 9.098 12.809 1.00 75.75 343 ALA A C 1
ATOM 2698 O O . ALA A 1 343 ? -2.054 9.889 12.264 1.00 75.75 343 ALA A O 1
ATOM 2699 N N . LYS A 1 344 ? -2.435 8.342 13.847 1.00 77.12 344 LYS A N 1
ATOM 2700 C CA . LYS A 1 344 ? -1.106 8.414 14.485 1.00 77.12 344 LYS A CA 1
ATOM 2701 C C . LYS A 1 344 ? 0.051 8.021 13.553 1.00 77.12 344 LYS A C 1
ATOM 2703 O O . LYS A 1 344 ? 1.167 8.505 13.730 1.00 77.12 344 LYS A O 1
ATOM 2708 N N . TRP A 1 345 ? -0.191 7.131 12.592 1.00 76.69 345 TRP A N 1
ATOM 2709 C CA . TRP A 1 345 ? 0.851 6.527 11.754 1.00 76.69 345 TRP A CA 1
ATOM 2710 C C . TRP A 1 345 ? 0.878 7.060 10.320 1.00 76.69 345 TRP A C 1
ATOM 2712 O O . TRP A 1 345 ? 1.881 6.858 9.639 1.00 76.69 345 TRP A O 1
ATOM 2722 N N . ARG A 1 346 ? -0.157 7.795 9.881 1.00 82.31 346 ARG A N 1
ATOM 2723 C CA . ARG A 1 346 ? -0.284 8.333 8.511 1.00 82.31 346 ARG A CA 1
ATOM 2724 C C . ARG A 1 346 ? 0.992 9.011 8.007 1.00 82.31 346 ARG A C 1
ATOM 2726 O O . ARG A 1 346 ? 1.498 8.638 6.958 1.00 82.31 346 ARG A O 1
ATOM 2733 N N . GLY A 1 347 ? 1.557 9.944 8.777 1.00 80.50 347 GLY A N 1
ATOM 2734 C CA . GLY A 1 347 ? 2.773 10.659 8.368 1.00 80.50 347 GLY A CA 1
ATOM 2735 C C . GLY A 1 347 ? 3.996 9.748 8.207 1.00 80.50 347 GLY A C 1
ATOM 2736 O O . GLY A 1 347 ? 4.749 9.889 7.250 1.00 80.50 347 GLY A O 1
ATOM 2737 N N . LYS A 1 348 ? 4.169 8.765 9.101 1.00 81.06 348 LYS A N 1
ATOM 2738 C CA . LYS A 1 348 ? 5.281 7.803 9.026 1.00 81.06 348 LYS A CA 1
ATOM 2739 C C . LYS A 1 348 ? 5.160 6.884 7.811 1.00 81.06 348 LYS A C 1
ATOM 2741 O O . LYS A 1 348 ? 6.169 6.568 7.194 1.00 81.06 348 LYS A O 1
ATOM 2746 N N . LEU A 1 349 ? 3.939 6.479 7.466 1.00 81.06 349 LEU A N 1
ATOM 2747 C CA . LEU A 1 349 ? 3.675 5.627 6.306 1.00 81.06 349 LEU A CA 1
ATOM 2748 C C . LEU A 1 349 ? 3.938 6.357 4.981 1.00 81.06 349 LEU A C 1
ATOM 2750 O O . LEU A 1 349 ? 4.508 5.765 4.072 1.00 81.06 349 LEU A O 1
ATOM 2754 N N . VAL A 1 350 ? 3.623 7.652 4.894 1.00 84.06 350 VAL A N 1
ATOM 2755 C CA . VAL A 1 350 ? 3.971 8.470 3.717 1.00 84.06 350 VAL A CA 1
ATOM 2756 C C . VAL A 1 350 ? 5.491 8.599 3.560 1.00 84.06 350 VAL A C 1
ATOM 2758 O O . VAL A 1 350 ? 6.014 8.500 2.455 1.00 84.06 350 VAL A O 1
ATOM 2761 N N . ILE A 1 351 ? 6.234 8.770 4.658 1.00 86.25 351 ILE A N 1
ATOM 2762 C CA . ILE A 1 351 ? 7.707 8.791 4.608 1.00 86.25 351 ILE A CA 1
ATOM 2763 C C . ILE A 1 351 ? 8.256 7.426 4.168 1.00 86.25 351 ILE A C 1
ATOM 2765 O O . ILE A 1 351 ? 9.199 7.369 3.382 1.00 86.25 351 ILE A O 1
ATOM 2769 N N . LEU A 1 352 ? 7.653 6.331 4.640 1.00 85.25 352 LEU A N 1
ATOM 2770 C CA . LEU A 1 352 ? 8.026 4.980 4.226 1.00 85.25 352 LEU A CA 1
ATOM 2771 C C . LEU A 1 352 ? 7.812 4.768 2.721 1.00 85.25 352 LEU A C 1
ATOM 2773 O O . LEU A 1 352 ? 8.690 4.213 2.074 1.00 85.25 352 LEU A O 1
ATOM 2777 N N . GLU A 1 353 ? 6.701 5.240 2.152 1.00 84.94 353 GLU A N 1
ATOM 2778 C CA . GLU A 1 353 ? 6.459 5.201 0.701 1.00 84.94 353 GLU A CA 1
ATOM 2779 C C . GLU A 1 353 ? 7.564 5.915 -0.087 1.00 84.94 353 GLU A C 1
ATOM 2781 O O . GLU A 1 353 ? 8.086 5.367 -1.057 1.00 84.94 353 GLU A O 1
ATOM 2786 N N . MET A 1 354 ? 7.976 7.103 0.363 1.00 86.00 354 MET A N 1
ATOM 2787 C CA . MET A 1 354 ? 9.063 7.854 -0.275 1.00 86.00 354 MET A CA 1
ATOM 2788 C C . MET A 1 354 ? 10.398 7.104 -0.185 1.00 86.00 354 MET A C 1
ATOM 2790 O O . MET A 1 354 ? 11.124 7.013 -1.172 1.00 86.00 354 MET A O 1
ATOM 2794 N N . ALA A 1 355 ? 10.702 6.508 0.970 1.00 88.50 355 ALA A N 1
ATOM 2795 C CA . ALA A 1 355 ? 11.896 5.682 1.138 1.00 88.50 355 ALA A CA 1
ATOM 2796 C C . ALA A 1 355 ? 11.867 4.435 0.235 1.00 88.50 355 ALA A C 1
ATOM 2798 O O . ALA A 1 355 ? 12.887 4.064 -0.340 1.00 88.50 355 ALA A O 1
ATOM 2799 N N . MET A 1 356 ? 10.700 3.809 0.073 1.00 88.69 356 MET A N 1
ATOM 2800 C CA . MET A 1 356 ? 10.512 2.627 -0.773 1.00 88.69 356 MET A CA 1
ATOM 2801 C C . MET A 1 356 ? 10.619 2.947 -2.264 1.00 88.69 356 MET A C 1
ATOM 2803 O O . MET A 1 356 ? 11.141 2.127 -3.020 1.00 88.69 356 MET A O 1
ATOM 2807 N N . ASN A 1 357 ? 10.197 4.143 -2.675 1.00 89.25 357 ASN A N 1
ATOM 2808 C CA . ASN A 1 357 ? 10.448 4.669 -4.013 1.00 89.25 357 ASN A CA 1
ATOM 2809 C C . ASN A 1 357 ? 11.956 4.802 -4.280 1.00 89.25 357 ASN A C 1
ATOM 2811 O O . ASN A 1 357 ? 12.465 4.204 -5.229 1.00 89.25 357 ASN A O 1
ATOM 2815 N N . ILE A 1 358 ? 12.688 5.474 -3.386 1.00 89.12 358 ILE A N 1
ATOM 2816 C CA . ILE A 1 358 ? 14.151 5.603 -3.490 1.00 89.12 358 ILE A CA 1
ATOM 2817 C C . ILE A 1 358 ? 14.809 4.217 -3.516 1.00 89.12 358 ILE A C 1
ATOM 2819 O O . ILE A 1 358 ? 15.662 3.958 -4.357 1.00 89.12 358 ILE A O 1
ATOM 2823 N N . ALA A 1 359 ? 14.367 3.281 -2.671 1.00 89.69 359 ALA A N 1
ATOM 2824 C CA . ALA A 1 359 ? 14.884 1.914 -2.667 1.00 89.69 359 ALA A CA 1
ATOM 2825 C C . ALA A 1 359 ? 14.677 1.194 -4.014 1.00 89.69 359 ALA A C 1
ATOM 2827 O O . ALA A 1 359 ? 15.585 0.508 -4.485 1.00 89.69 359 ALA A O 1
ATOM 2828 N N . GLY A 1 360 ? 13.520 1.375 -4.660 1.00 89.44 360 GLY A N 1
ATOM 2829 C CA . GLY A 1 360 ? 13.254 0.853 -6.005 1.00 89.44 360 GLY A CA 1
ATOM 2830 C C . GLY A 1 360 ? 14.169 1.461 -7.066 1.00 89.44 360 GLY A C 1
ATOM 2831 O O . GLY A 1 360 ? 14.729 0.736 -7.894 1.00 89.44 360 GLY A O 1
ATOM 2832 N N . PHE A 1 361 ? 14.391 2.774 -6.989 1.00 89.75 361 PHE A N 1
ATOM 2833 C CA . PHE A 1 361 ? 15.332 3.489 -7.847 1.00 89.75 361 PHE A CA 1
ATOM 2834 C C . PHE A 1 361 ? 16.782 3.007 -7.647 1.00 89.75 361 PHE A C 1
ATOM 2836 O O . PHE A 1 361 ? 17.497 2.751 -8.618 1.00 89.75 361 PHE A O 1
ATOM 2843 N N . CYS A 1 362 ? 17.223 2.798 -6.405 1.00 89.88 362 CYS A N 1
ATOM 2844 C CA . CYS A 1 362 ? 18.532 2.217 -6.099 1.00 89.88 362 CYS A CA 1
ATOM 2845 C C . CYS A 1 362 ? 18.676 0.816 -6.689 1.00 89.88 362 CYS A C 1
ATOM 2847 O O . CYS A 1 362 ? 19.659 0.521 -7.371 1.00 89.88 362 CYS A O 1
ATOM 2849 N N . LEU A 1 363 ? 17.688 -0.046 -6.437 1.00 91.00 363 LEU A N 1
ATOM 2850 C CA . LEU A 1 363 ? 17.708 -1.445 -6.845 1.00 91.00 363 LEU A CA 1
ATOM 2851 C C . LEU A 1 363 ? 17.930 -1.582 -8.353 1.00 91.00 363 LEU A C 1
ATOM 2853 O O . LEU A 1 363 ? 18.777 -2.364 -8.784 1.00 91.00 363 LEU A O 1
ATOM 2857 N N . VAL A 1 364 ? 17.209 -0.804 -9.160 1.00 90.44 364 VAL A N 1
ATOM 2858 C CA . VAL A 1 364 ? 17.342 -0.890 -10.615 1.00 90.44 364 VAL A CA 1
ATOM 2859 C C . VAL A 1 364 ? 18.675 -0.344 -11.124 1.00 90.44 364 VAL A C 1
ATOM 2861 O O . VAL A 1 364 ? 19.242 -0.923 -12.048 1.00 90.44 364 VAL A O 1
ATOM 2864 N N . ASN A 1 365 ? 19.234 0.701 -10.505 1.00 88.38 365 ASN A N 1
ATOM 2865 C CA . ASN A 1 365 ? 20.564 1.196 -10.871 1.00 88.38 365 ASN A CA 1
ATOM 2866 C C . ASN A 1 365 ? 21.654 0.147 -10.583 1.00 88.38 365 ASN A C 1
ATOM 2868 O O . ASN A 1 365 ? 22.542 -0.060 -11.412 1.00 88.38 365 ASN A O 1
ATOM 2872 N N . TRP A 1 366 ? 21.547 -0.589 -9.472 1.00 89.69 366 TRP A N 1
ATOM 2873 C CA . TRP A 1 366 ? 22.437 -1.717 -9.177 1.00 89.69 366 TRP A CA 1
ATOM 2874 C C . TRP A 1 366 ? 22.254 -2.892 -10.144 1.00 89.69 366 TRP A C 1
ATOM 2876 O O . TRP A 1 366 ? 23.247 -3.468 -10.590 1.00 89.69 366 TRP A O 1
ATOM 2886 N N . ILE A 1 367 ? 21.017 -3.218 -10.532 1.00 88.94 367 ILE A N 1
ATOM 2887 C CA . ILE A 1 367 ? 20.748 -4.235 -11.564 1.00 88.94 367 ILE A CA 1
ATOM 2888 C C . ILE A 1 367 ? 21.353 -3.809 -12.910 1.00 88.94 367 ILE A C 1
ATOM 2890 O O . ILE A 1 367 ? 22.036 -4.603 -13.555 1.00 88.94 367 ILE A O 1
ATOM 2894 N N . ASN A 1 368 ? 21.173 -2.549 -13.313 1.00 85.75 368 ASN A N 1
ATOM 2895 C CA . ASN A 1 368 ? 21.734 -1.991 -14.547 1.00 85.75 368 ASN A CA 1
ATOM 2896 C C . ASN A 1 368 ? 23.274 -2.003 -14.554 1.00 85.75 368 ASN A C 1
ATOM 2898 O O . ASN A 1 368 ? 23.891 -2.194 -15.608 1.00 85.75 368 ASN A O 1
ATOM 2902 N N . TYR A 1 369 ? 23.908 -1.819 -13.390 1.00 85.50 369 TYR A N 1
ATOM 2903 C CA . TYR A 1 369 ? 25.350 -1.999 -13.228 1.00 85.50 369 TYR A CA 1
ATOM 2904 C C . TYR A 1 369 ? 25.754 -3.477 -13.319 1.00 85.50 369 TYR A C 1
ATOM 2906 O O . TYR A 1 369 ? 26.663 -3.810 -14.076 1.00 85.50 369 TYR A O 1
ATOM 2914 N N . GLY A 1 370 ? 25.057 -4.384 -12.630 1.00 85.19 370 GLY A N 1
ATOM 2915 C CA . GLY A 1 370 ? 25.335 -5.825 -12.684 1.00 85.19 370 GLY A CA 1
ATOM 2916 C C . GLY A 1 370 ? 25.200 -6.415 -14.091 1.00 85.19 370 GLY A C 1
ATOM 2917 O O . GLY A 1 370 ? 26.011 -7.238 -14.507 1.00 85.19 370 GLY A O 1
ATOM 2918 N N . LEU A 1 371 ? 24.237 -5.932 -14.874 1.00 84.00 371 LEU A N 1
ATOM 2919 C CA . LEU A 1 371 ? 24.072 -6.332 -16.271 1.00 84.00 371 LEU A CA 1
ATOM 2920 C C . LEU A 1 371 ? 25.039 -5.647 -17.232 1.00 84.00 371 LEU A C 1
ATOM 2922 O O . LEU A 1 371 ? 25.131 -6.069 -18.378 1.00 84.00 371 LEU A O 1
ATOM 2926 N N . SER A 1 372 ? 25.798 -4.638 -16.793 1.00 79.75 372 SER A N 1
ATOM 2927 C CA . SER A 1 372 ? 26.845 -4.042 -17.635 1.00 79.75 372 SER A CA 1
ATOM 2928 C C . SER A 1 372 ? 28.002 -5.004 -17.938 1.00 79.75 372 SER A C 1
ATOM 2930 O O . SER A 1 372 ? 28.778 -4.751 -18.854 1.00 79.75 372 SER A O 1
ATOM 2932 N N . PHE A 1 373 ? 28.109 -6.111 -17.195 1.00 80.00 373 PHE A N 1
ATOM 2933 C CA . PHE A 1 373 ? 29.079 -7.184 -17.434 1.00 80.00 373 PHE A CA 1
ATOM 2934 C C . PHE A 1 373 ? 28.585 -8.241 -18.433 1.00 80.00 373 PHE A C 1
ATOM 2936 O O . PHE A 1 373 ? 29.361 -9.107 -18.829 1.00 80.00 373 PHE A O 1
ATOM 2943 N N . VAL A 1 374 ? 27.303 -8.200 -18.810 1.00 79.19 374 VAL A N 1
ATOM 2944 C CA . VAL A 1 374 ? 26.667 -9.176 -19.697 1.00 79.19 374 VAL A CA 1
ATOM 2945 C C . VAL A 1 374 ? 26.427 -8.527 -21.055 1.00 79.19 374 VAL A C 1
ATOM 2947 O O . VAL A 1 374 ? 25.800 -7.474 -21.145 1.00 79.19 374 VAL A O 1
ATOM 2950 N N . GLU A 1 375 ? 26.904 -9.166 -22.119 1.00 71.44 375 GLU A N 1
ATOM 2951 C CA . GLU A 1 375 ? 26.676 -8.716 -23.494 1.00 71.44 375 GLU A CA 1
ATOM 2952 C C . GLU A 1 375 ? 25.372 -9.300 -24.065 1.00 71.44 375 GLU A C 1
ATOM 2954 O O . GLU A 1 375 ? 24.942 -10.399 -23.699 1.00 71.44 375 GLU A O 1
ATOM 2959 N N . GLY A 1 376 ? 24.733 -8.576 -24.986 1.00 78.00 376 GLY A N 1
ATOM 2960 C CA . GLY A 1 376 ? 23.547 -9.019 -25.711 1.00 78.00 376 GLY A CA 1
ATOM 2961 C C . GLY A 1 376 ? 22.233 -8.392 -25.236 1.00 78.00 376 GLY A C 1
ATOM 2962 O O . GLY A 1 376 ? 22.148 -7.622 -24.279 1.00 78.00 376 GLY A O 1
ATOM 2963 N N . SER A 1 377 ? 21.139 -8.788 -25.900 1.00 77.56 377 SER A N 1
ATOM 2964 C CA . SER A 1 377 ? 19.791 -8.242 -25.643 1.00 77.56 377 SER A CA 1
ATOM 2965 C C . SER A 1 377 ? 19.271 -8.449 -24.212 1.00 77.56 377 SER A C 1
ATOM 2967 O O . SER A 1 377 ? 18.341 -7.765 -23.784 1.00 77.56 377 SER A O 1
ATOM 2969 N N . VAL A 1 378 ? 19.884 -9.362 -23.452 1.00 82.69 378 VAL A N 1
ATOM 2970 C CA . VAL A 1 378 ? 19.553 -9.625 -22.046 1.00 82.69 378 VAL A CA 1
ATOM 2971 C C . VAL A 1 378 ? 19.826 -8.397 -21.173 1.00 82.69 378 VAL A C 1
ATOM 2973 O O . VAL A 1 378 ? 19.039 -8.130 -20.265 1.00 82.69 378 VAL A O 1
ATOM 2976 N N . ALA A 1 379 ? 20.862 -7.609 -21.487 1.00 80.94 379 ALA A N 1
ATOM 2977 C CA . ALA A 1 379 ? 21.290 -6.466 -20.680 1.00 80.94 379 ALA A CA 1
ATOM 2978 C C . ALA A 1 379 ? 20.200 -5.394 -20.504 1.00 80.94 379 ALA A C 1
ATOM 2980 O O . ALA A 1 379 ? 20.120 -4.764 -19.453 1.00 80.94 379 ALA A O 1
ATOM 2981 N N . TRP A 1 380 ? 19.329 -5.213 -21.504 1.00 81.94 380 TRP A N 1
ATOM 2982 C CA . TRP A 1 380 ? 18.232 -4.242 -21.449 1.00 81.94 380 TRP A CA 1
ATOM 2983 C C . TRP A 1 380 ? 16.848 -4.890 -21.304 1.00 81.94 380 TRP A C 1
ATOM 2985 O O . TRP A 1 380 ? 15.943 -4.260 -20.759 1.00 81.94 380 TRP A O 1
ATOM 2995 N N . ARG A 1 381 ? 16.657 -6.149 -21.729 1.00 87.81 381 ARG A N 1
ATOM 2996 C CA . ARG A 1 381 ? 15.371 -6.859 -21.574 1.00 87.81 381 ARG A CA 1
ATOM 2997 C C . ARG A 1 381 ? 15.132 -7.360 -20.155 1.00 87.81 381 ARG A C 1
ATOM 2999 O O . ARG A 1 381 ? 13.993 -7.323 -19.697 1.00 87.81 381 ARG A O 1
ATOM 3006 N N . PHE A 1 382 ? 16.174 -7.811 -19.453 1.00 89.62 382 PHE A N 1
ATOM 3007 C CA . PHE A 1 382 ? 16.025 -8.352 -18.100 1.00 89.62 382 PHE A CA 1
ATOM 3008 C C . PHE A 1 382 ? 15.531 -7.309 -17.084 1.00 89.62 382 PHE A C 1
ATOM 3010 O O . PHE A 1 382 ? 14.558 -7.611 -16.396 1.00 89.62 382 PHE A O 1
ATOM 3017 N N . PRO A 1 383 ? 16.091 -6.082 -16.999 1.00 89.75 383 PRO A N 1
ATOM 3018 C CA . PRO A 1 383 ? 15.588 -5.065 -16.072 1.00 89.75 383 PRO A CA 1
ATOM 3019 C C . PRO A 1 383 ? 14.128 -4.713 -16.349 1.00 89.75 383 PRO A C 1
ATOM 3021 O O . PRO A 1 383 ? 13.324 -4.568 -15.436 1.00 89.75 383 PRO A O 1
ATOM 3024 N N . LEU A 1 384 ? 13.748 -4.648 -17.628 1.00 90.25 384 LEU A N 1
ATOM 3025 C CA . LEU A 1 384 ? 12.361 -4.414 -18.017 1.00 90.25 384 LEU A CA 1
ATOM 3026 C C . LEU A 1 384 ? 11.450 -5.570 -17.577 1.00 90.25 384 LEU A C 1
ATOM 3028 O O . LEU A 1 384 ? 10.368 -5.323 -17.060 1.00 90.25 384 LEU A O 1
ATOM 3032 N N . ALA A 1 385 ? 11.883 -6.823 -17.735 1.00 91.94 385 ALA A N 1
ATOM 3033 C CA . ALA A 1 385 ? 11.109 -7.995 -17.327 1.00 91.94 385 ALA A CA 1
ATOM 3034 C C . ALA A 1 385 ? 11.029 -8.163 -15.800 1.00 91.94 385 ALA A C 1
ATOM 3036 O O . ALA A 1 385 ? 10.018 -8.642 -15.288 1.00 91.94 385 ALA A O 1
ATOM 3037 N N . PHE A 1 386 ? 12.052 -7.739 -15.056 1.00 92.62 386 PHE A N 1
ATOM 3038 C CA . PHE A 1 386 ? 12.092 -7.835 -13.594 1.00 92.62 386 PHE A CA 1
ATOM 3039 C C . PHE A 1 386 ? 10.959 -7.044 -12.915 1.00 92.62 386 PHE A C 1
ATOM 3041 O O . PHE A 1 386 ? 10.528 -7.395 -11.818 1.00 92.62 386 PHE A O 1
ATOM 3048 N N . GLN A 1 387 ? 10.392 -6.047 -13.602 1.00 92.25 387 GLN A N 1
ATOM 3049 C CA . GLN A 1 387 ? 9.200 -5.310 -13.167 1.00 92.25 387 GLN A CA 1
ATOM 3050 C C . GLN A 1 387 ? 8.009 -6.233 -12.852 1.00 92.25 387 GLN A C 1
ATOM 3052 O O . GLN A 1 387 ? 7.216 -5.934 -11.956 1.00 92.25 387 GLN A O 1
ATOM 3057 N N . PHE A 1 388 ? 7.911 -7.395 -13.516 1.00 93.31 388 PHE A N 1
ATOM 3058 C CA . PHE A 1 388 ? 6.859 -8.373 -13.237 1.00 93.31 388 PHE A CA 1
ATOM 3059 C C . PHE A 1 388 ? 6.890 -8.911 -11.808 1.00 93.31 388 PHE A C 1
ATOM 3061 O O . PHE A 1 388 ? 5.835 -9.257 -11.285 1.00 93.31 388 PHE A O 1
ATOM 3068 N N . VAL A 1 389 ? 8.053 -8.948 -11.149 1.00 93.19 389 VAL A N 1
ATOM 3069 C CA . VAL A 1 389 ? 8.159 -9.405 -9.755 1.00 93.19 389 VAL A CA 1
ATOM 3070 C C . VAL A 1 389 ? 7.271 -8.551 -8.848 1.00 93.19 389 VAL A C 1
ATOM 3072 O O . VAL A 1 389 ? 6.463 -9.090 -8.094 1.00 93.19 389 VAL A O 1
ATOM 3075 N N . PHE A 1 390 ? 7.345 -7.225 -8.974 1.00 91.88 390 PHE A N 1
ATOM 3076 C CA . PHE A 1 390 ? 6.512 -6.309 -8.191 1.00 91.88 390 PHE A CA 1
ATOM 3077 C C . PHE A 1 390 ? 5.034 -6.424 -8.561 1.00 91.88 390 PHE A C 1
ATOM 3079 O O . PHE A 1 390 ? 4.174 -6.434 -7.686 1.00 91.88 390 PHE A O 1
ATOM 3086 N N . ILE A 1 391 ? 4.734 -6.590 -9.848 1.00 92.81 391 ILE A N 1
ATOM 3087 C CA . ILE A 1 391 ? 3.367 -6.791 -10.340 1.00 92.81 391 ILE A CA 1
ATOM 3088 C C . ILE A 1 391 ? 2.732 -8.049 -9.744 1.00 92.81 391 ILE A C 1
ATOM 3090 O O . ILE A 1 391 ? 1.584 -8.001 -9.306 1.00 92.81 391 ILE A O 1
ATOM 3094 N N . PHE A 1 392 ? 3.464 -9.163 -9.681 1.00 92.81 392 PHE A N 1
ATOM 3095 C CA . PHE A 1 392 ? 2.968 -10.388 -9.055 1.00 92.81 392 PHE A CA 1
ATOM 3096 C C . PHE A 1 392 ? 2.691 -10.186 -7.565 1.00 92.81 392 PHE A C 1
ATOM 3098 O O . PHE A 1 392 ? 1.655 -10.637 -7.075 1.00 92.81 392 PHE A O 1
ATOM 3105 N N . VAL A 1 393 ? 3.565 -9.468 -6.854 1.00 90.56 393 VAL A N 1
ATOM 3106 C CA . VAL A 1 393 ? 3.342 -9.130 -5.441 1.00 90.56 393 VAL A CA 1
ATOM 3107 C C . VAL A 1 393 ? 2.095 -8.255 -5.280 1.00 90.56 393 VAL A C 1
ATOM 3109 O O . VAL A 1 393 ? 1.279 -8.522 -4.397 1.00 90.56 393 VAL A O 1
ATOM 3112 N N . LEU A 1 394 ? 1.882 -7.265 -6.149 1.00 89.75 394 LEU A N 1
ATOM 3113 C CA . LEU A 1 394 ? 0.675 -6.433 -6.129 1.00 89.75 394 LEU A CA 1
ATOM 3114 C C . LEU A 1 394 ? -0.591 -7.253 -6.412 1.00 89.75 394 LEU A C 1
ATOM 3116 O O . LEU A 1 394 ? -1.565 -7.140 -5.670 1.00 89.75 394 LEU A O 1
ATOM 3120 N N . PHE A 1 395 ? -0.580 -8.146 -7.406 1.00 91.38 395 PHE A N 1
ATOM 3121 C CA . PHE A 1 395 ? -1.720 -9.031 -7.671 1.00 91.38 395 PHE A CA 1
ATOM 3122 C C . PHE A 1 395 ? -1.996 -10.022 -6.540 1.00 91.38 395 PHE A C 1
ATOM 3124 O O . PHE A 1 395 ? -3.153 -10.361 -6.311 1.00 91.38 395 PHE A O 1
ATOM 3131 N N . ALA A 1 396 ? -0.969 -10.478 -5.823 1.00 88.56 396 ALA A N 1
ATOM 3132 C CA . ALA A 1 396 ? -1.146 -11.371 -4.684 1.00 88.56 396 ALA A CA 1
ATOM 3133 C C . ALA A 1 396 ? -1.687 -10.640 -3.442 1.00 88.56 396 ALA A C 1
ATOM 3135 O O . ALA A 1 396 ? -2.454 -11.214 -2.674 1.00 88.56 396 ALA A O 1
ATOM 3136 N N . THR A 1 397 ? -1.302 -9.376 -3.236 1.00 86.62 397 THR A N 1
ATOM 3137 C CA . THR A 1 397 ? -1.595 -8.633 -1.999 1.00 86.62 397 THR A CA 1
ATOM 3138 C C . THR A 1 397 ? -2.846 -7.760 -2.093 1.00 86.62 397 THR A C 1
ATOM 3140 O O . THR A 1 397 ? -3.696 -7.816 -1.204 1.00 86.62 397 THR A O 1
ATOM 3143 N N . VAL A 1 398 ? -3.014 -6.984 -3.171 1.00 87.75 398 VAL A N 1
ATOM 3144 C CA . VAL A 1 398 ? -4.095 -5.990 -3.317 1.00 87.75 398 VAL A CA 1
ATOM 3145 C C . VAL A 1 398 ? -5.500 -6.601 -3.210 1.00 87.75 398 VAL A C 1
ATOM 3147 O O . VAL A 1 398 ? -6.339 -6.019 -2.517 1.00 87.75 398 VAL A O 1
ATOM 3150 N N . PRO A 1 399 ? -5.808 -7.781 -3.791 1.00 86.62 399 PRO A N 1
ATOM 3151 C CA . PRO A 1 399 ? -7.133 -8.389 -3.664 1.00 86.62 399 PRO A CA 1
ATOM 3152 C C . PRO A 1 399 ? -7.537 -8.731 -2.227 1.00 86.62 399 PRO A C 1
ATOM 3154 O O . PRO A 1 399 ? -8.732 -8.827 -1.952 1.00 86.62 399 PRO A O 1
ATOM 3157 N N . TRP A 1 400 ? -6.582 -8.897 -1.311 1.00 82.12 400 TRP A N 1
ATOM 3158 C CA . TRP A 1 400 ? -6.849 -9.283 0.080 1.00 82.12 400 TRP A CA 1
ATOM 3159 C C . TRP A 1 400 ? -6.945 -8.078 1.018 1.00 82.12 400 TRP A C 1
ATOM 3161 O O . TRP A 1 400 ? -7.227 -8.235 2.203 1.00 82.12 400 TRP A O 1
ATOM 3171 N N . LEU A 1 401 ? -6.730 -6.872 0.491 1.00 84.31 401 LEU A N 1
ATOM 3172 C CA . LEU A 1 401 ? -6.776 -5.640 1.261 1.00 84.31 401 LEU A CA 1
ATOM 3173 C C . LEU A 1 401 ? -8.177 -5.024 1.301 1.00 84.31 401 LEU A C 1
ATOM 3175 O O . LEU A 1 401 ? -8.955 -5.195 0.346 1.00 84.31 401 LEU A O 1
ATOM 3179 N N . PRO A 1 402 ? -8.504 -4.321 2.403 1.00 85.75 402 PRO A N 1
ATOM 3180 C CA . PRO A 1 402 ? -9.764 -3.613 2.532 1.00 85.75 402 PRO A CA 1
ATOM 3181 C C . PRO A 1 402 ? -9.807 -2.405 1.594 1.00 85.75 402 PRO A C 1
ATOM 3183 O O . PRO A 1 402 ? -8.791 -1.787 1.279 1.00 85.75 402 PRO A O 1
ATOM 3186 N N . GLU A 1 403 ? -11.009 -2.059 1.150 1.00 89.25 403 GLU A N 1
ATOM 3187 C CA . GLU A 1 403 ? -11.234 -0.816 0.417 1.00 89.25 403 GLU A CA 1
ATOM 3188 C C . GLU A 1 403 ? -11.153 0.390 1.369 1.00 89.25 403 GLU A C 1
ATOM 3190 O O . GLU A 1 403 ? -11.255 0.249 2.589 1.00 89.25 403 GLU A O 1
ATOM 3195 N N . SER A 1 404 ? -10.959 1.588 0.820 1.00 91.06 404 SER A N 1
ATOM 3196 C CA . SER A 1 404 ? -10.958 2.822 1.612 1.00 91.06 404 SER A CA 1
ATOM 3197 C C . SER A 1 404 ? -12.286 3.031 2.371 1.00 91.06 404 SER A C 1
ATOM 3199 O O . SER A 1 404 ? -13.342 3.121 1.731 1.00 91.06 404 SER A O 1
ATOM 3201 N N . PRO A 1 405 ? -12.267 3.199 3.713 1.00 89.69 405 PRO A N 1
ATOM 3202 C CA . PRO A 1 405 ? -13.470 3.512 4.488 1.00 89.69 405 PRO A CA 1
ATOM 3203 C C . PRO A 1 405 ? -14.138 4.816 4.051 1.00 89.69 405 PRO A C 1
ATOM 3205 O O . PRO A 1 405 ? -15.363 4.906 4.008 1.00 89.69 405 PRO A O 1
ATOM 3208 N N . ARG A 1 406 ? -13.333 5.821 3.681 1.00 90.75 406 ARG A N 1
ATOM 3209 C CA . ARG A 1 406 ? -13.832 7.112 3.192 1.00 90.75 406 ARG A CA 1
ATOM 3210 C C . ARG A 1 406 ? -14.590 6.945 1.879 1.00 90.75 406 ARG A C 1
ATOM 3212 O O . ARG A 1 406 ? -15.688 7.478 1.743 1.00 90.75 406 ARG A O 1
ATOM 3219 N N . TRP A 1 407 ? -14.030 6.177 0.946 1.00 92.12 407 TRP A N 1
ATOM 3220 C CA . TRP A 1 407 ? -14.677 5.885 -0.331 1.00 92.12 407 TRP A CA 1
ATOM 3221 C C . TRP A 1 407 ? -15.999 5.127 -0.143 1.00 92.12 407 TRP A C 1
ATOM 3223 O O . TRP A 1 407 ? -17.004 5.461 -0.772 1.00 92.12 407 TRP A O 1
ATOM 3233 N N . LEU A 1 408 ? -16.025 4.144 0.763 1.00 90.75 408 LEU A N 1
ATOM 3234 C CA . LEU A 1 408 ? -17.231 3.375 1.078 1.00 90.75 408 LEU A CA 1
ATOM 3235 C C . LEU A 1 408 ? -18.349 4.257 1.651 1.00 90.75 408 LEU A C 1
ATOM 3237 O O . LEU A 1 408 ? -19.494 4.131 1.217 1.00 90.75 408 LEU A O 1
ATOM 3241 N N . ILE A 1 409 ? -18.025 5.180 2.563 1.00 91.00 409 ILE A N 1
ATOM 3242 C CA . ILE A 1 409 ? -18.994 6.139 3.123 1.00 91.00 409 ILE A CA 1
ATOM 3243 C C . ILE A 1 409 ? -19.540 7.062 2.027 1.00 91.00 409 ILE A C 1
ATOM 3245 O O . ILE A 1 409 ? -20.753 7.238 1.938 1.00 91.00 409 ILE A O 1
ATOM 3249 N N . ALA A 1 410 ? -18.681 7.566 1.133 1.00 88.00 410 ALA A N 1
ATOM 3250 C CA . ALA A 1 410 ? -19.101 8.387 -0.008 1.00 88.00 410 ALA A CA 1
ATOM 3251 C C . ALA A 1 410 ? -20.059 7.667 -0.976 1.00 88.00 410 ALA A C 1
ATOM 3253 O O . ALA A 1 410 ? -20.846 8.317 -1.660 1.00 88.00 410 ALA A O 1
ATOM 3254 N N . HIS A 1 411 ? -20.040 6.332 -0.997 1.00 89.56 411 HIS A N 1
ATOM 3255 C CA . HIS A 1 411 ? -20.927 5.496 -1.813 1.00 89.56 411 HIS A CA 1
ATOM 3256 C C . HIS A 1 411 ? -22.093 4.879 -1.017 1.00 89.56 411 HIS A C 1
ATOM 3258 O O . HIS A 1 411 ? -22.736 3.942 -1.492 1.00 89.56 411 HIS A O 1
ATOM 3264 N N . GLY A 1 412 ? -22.365 5.367 0.199 1.00 87.00 412 GLY A N 1
ATOM 3265 C CA . GLY A 1 412 ? -23.472 4.898 1.043 1.00 87.00 412 GLY A CA 1
ATOM 3266 C C . GLY A 1 412 ? -23.270 3.511 1.667 1.00 87.00 412 GLY A C 1
ATOM 3267 O O . GLY A 1 412 ? -24.208 2.947 2.228 1.00 87.00 412 GLY A O 1
ATOM 3268 N N . ARG A 1 413 ? -22.059 2.943 1.602 1.00 89.44 413 ARG A N 1
ATOM 3269 C CA . ARG A 1 413 ? -21.695 1.631 2.175 1.00 89.44 413 ARG A CA 1
ATOM 3270 C C . ARG A 1 413 ? -21.144 1.777 3.597 1.00 89.44 413 ARG A C 1
ATOM 3272 O O . ARG A 1 413 ? -20.056 1.303 3.918 1.00 89.44 413 ARG A O 1
ATOM 3279 N N . THR A 1 414 ? -21.901 2.440 4.468 1.00 89.19 414 THR A N 1
ATOM 3280 C CA . THR A 1 414 ? -21.455 2.799 5.826 1.00 89.19 414 THR A CA 1
ATOM 3281 C C . THR A 1 414 ? -21.198 1.582 6.723 1.00 89.19 414 THR A C 1
ATOM 3283 O O . THR A 1 414 ? -20.278 1.611 7.535 1.00 89.19 414 THR A O 1
ATOM 3286 N N . GLN A 1 415 ? -21.959 0.492 6.571 1.00 86.56 415 GLN A N 1
ATOM 3287 C CA . GLN A 1 415 ? -21.784 -0.723 7.385 1.00 86.56 415 GLN A CA 1
ATOM 3288 C C . GLN A 1 415 ? -20.399 -1.351 7.181 1.00 86.56 415 GLN A C 1
ATOM 3290 O O . GLN A 1 415 ? -19.647 -1.519 8.135 1.00 86.56 415 GLN A O 1
ATOM 3295 N N . GLU A 1 416 ? -20.014 -1.587 5.929 1.00 85.69 416 GLU A N 1
ATOM 3296 C CA . GLU A 1 416 ? -18.700 -2.136 5.578 1.00 85.69 416 GLU A CA 1
ATOM 3297 C C . GLU A 1 416 ? -17.557 -1.188 5.962 1.00 85.69 416 GLU A C 1
ATOM 3299 O O . GLU A 1 416 ? -16.524 -1.623 6.466 1.00 85.69 416 GLU A O 1
ATOM 3304 N N . ALA A 1 417 ? -17.756 0.127 5.810 1.00 87.81 417 ALA A N 1
ATOM 3305 C CA . ALA A 1 417 ? -16.797 1.115 6.296 1.00 87.81 417 ALA A CA 1
ATOM 3306 C C . ALA A 1 417 ? -16.600 1.034 7.820 1.00 87.81 417 ALA A C 1
ATOM 3308 O O . ALA A 1 417 ? -15.479 1.199 8.299 1.00 87.81 417 ALA A O 1
ATOM 3309 N N . THR A 1 418 ? -17.667 0.748 8.577 1.00 87.12 418 THR A N 1
ATOM 3310 C CA . THR A 1 418 ? -17.617 0.579 10.039 1.00 87.12 418 THR A CA 1
ATOM 3311 C C . THR A 1 418 ? -16.801 -0.648 10.418 1.00 87.12 418 THR A C 1
ATOM 3313 O O . THR A 1 418 ? -15.973 -0.575 11.320 1.00 87.12 418 THR A O 1
ATOM 3316 N N . GLU A 1 419 ? -17.012 -1.766 9.723 1.00 83.94 419 GLU A N 1
ATOM 3317 C CA . GLU A 1 419 ? -16.261 -3.007 9.934 1.00 83.94 419 GLU A CA 1
ATOM 3318 C C . GLU A 1 419 ? -14.772 -2.820 9.630 1.00 83.94 419 GLU A C 1
ATOM 3320 O O . GLU A 1 419 ? -13.919 -3.243 10.411 1.00 83.94 419 GLU A O 1
ATOM 3325 N N . ILE A 1 420 ? -14.444 -2.124 8.538 1.00 84.94 420 ILE A N 1
ATOM 3326 C CA . ILE A 1 420 ? -13.052 -1.841 8.175 1.00 84.94 420 ILE A CA 1
ATOM 3327 C C . ILE A 1 420 ? -12.415 -0.867 9.173 1.00 84.94 420 ILE A C 1
ATOM 3329 O O . ILE A 1 420 ? -11.289 -1.104 9.599 1.00 84.94 420 ILE A O 1
ATOM 3333 N N . LEU A 1 421 ? -13.109 0.194 9.599 1.00 86.06 421 LEU A N 1
ATOM 3334 C CA . LEU A 1 421 ? -12.606 1.113 10.632 1.00 86.06 421 LEU A CA 1
ATOM 3335 C C . LEU A 1 421 ? -12.396 0.404 11.973 1.00 86.06 421 LEU A C 1
ATOM 3337 O O . LEU A 1 421 ? -11.368 0.605 12.613 1.00 86.06 421 LEU A O 1
ATOM 3341 N N . ALA A 1 422 ? -13.331 -0.458 12.372 1.00 80.25 422 ALA A N 1
ATOM 3342 C CA . ALA A 1 422 ? -13.212 -1.308 13.552 1.00 80.25 422 ALA A CA 1
ATOM 3343 C C . ALA A 1 422 ? -11.976 -2.216 13.471 1.00 80.25 422 ALA A C 1
ATOM 3345 O O . ALA A 1 422 ? -11.221 -2.327 14.436 1.00 80.25 422 ALA A O 1
ATOM 3346 N N . CYS A 1 423 ? -11.718 -2.789 12.294 1.00 79.62 423 CYS A N 1
ATOM 3347 C CA . CYS A 1 423 ? -10.537 -3.600 12.027 1.00 79.62 423 CYS A CA 1
ATOM 3348 C C . CYS A 1 423 ? -9.235 -2.774 12.071 1.00 79.62 423 CYS A C 1
ATOM 3350 O O . CYS A 1 423 ? -8.283 -3.171 12.740 1.00 79.62 423 CYS A O 1
ATOM 3352 N N . ILE A 1 424 ? -9.205 -1.589 11.445 1.00 81.00 424 ILE A N 1
ATOM 3353 C CA . ILE A 1 424 ? -8.042 -0.680 11.442 1.00 81.00 424 ILE A CA 1
ATOM 3354 C C . ILE A 1 424 ? -7.717 -0.189 12.858 1.00 81.00 424 ILE A C 1
ATOM 3356 O O . ILE A 1 424 ? -6.550 -0.153 13.250 1.00 81.00 424 ILE A O 1
ATOM 3360 N N . GLU A 1 425 ? -8.726 0.208 13.631 1.00 79.31 425 GLU A N 1
ATOM 3361 C CA . GLU A 1 425 ? -8.574 0.678 15.013 1.00 79.31 425 GLU A CA 1
ATOM 3362 C C . GLU A 1 425 ? -8.398 -0.462 16.022 1.00 79.31 425 GLU A C 1
ATOM 3364 O O . GLU A 1 425 ? -8.074 -0.200 17.186 1.00 79.31 425 GLU A O 1
ATOM 3369 N N . ASP A 1 426 ? -8.577 -1.711 15.578 1.00 70.88 426 ASP A N 1
ATOM 3370 C CA . ASP A 1 426 ? -8.512 -2.919 16.398 1.00 70.88 426 ASP A CA 1
ATOM 3371 C C . ASP A 1 426 ? -9.475 -2.807 17.603 1.00 70.88 426 ASP A C 1
ATOM 3373 O O . ASP A 1 426 ? -9.115 -2.950 18.776 1.00 70.88 426 ASP A O 1
ATOM 3377 N N . LYS A 1 427 ? -10.720 -2.410 17.326 1.00 75.69 427 LYS A N 1
ATOM 3378 C CA . LYS A 1 427 ? -11.780 -2.164 18.315 1.00 75.69 427 LYS A CA 1
ATOM 3379 C C . LYS A 1 427 ? -13.104 -2.720 17.799 1.00 75.69 427 LYS A C 1
ATOM 3381 O O . LYS A 1 427 ? -13.312 -2.741 16.593 1.00 75.69 427 LYS A O 1
ATOM 3386 N N . PRO A 1 428 ? -14.034 -3.118 18.683 1.00 71.88 428 PRO A N 1
ATOM 3387 C CA . PRO A 1 428 ? -15.370 -3.504 18.248 1.00 71.88 428 PRO A CA 1
ATOM 3388 C C . PRO A 1 428 ? -16.061 -2.340 17.528 1.00 71.88 428 PRO A C 1
ATOM 3390 O O . PRO A 1 428 ? -15.828 -1.170 17.847 1.00 71.88 428 PRO A O 1
ATOM 3393 N N . THR A 1 429 ? -16.953 -2.663 16.593 1.00 73.88 429 THR A N 1
ATOM 3394 C CA . THR A 1 429 ? -17.720 -1.693 15.784 1.00 73.88 429 THR A CA 1
ATOM 3395 C C . THR A 1 429 ? -18.526 -0.704 16.630 1.00 73.88 429 THR A C 1
ATOM 3397 O O . THR A 1 429 ? -18.752 0.430 16.221 1.00 73.88 429 THR A O 1
ATOM 3400 N N . THR A 1 430 ? -18.907 -1.101 17.845 1.00 76.88 430 THR A N 1
ATOM 3401 C CA . THR A 1 430 ? -19.644 -0.287 18.825 1.00 76.88 430 THR A CA 1
ATOM 3402 C C . THR A 1 430 ? -18.754 0.599 19.700 1.00 76.88 430 THR A C 1
ATOM 3404 O O . THR A 1 430 ? -19.259 1.307 20.571 1.00 76.88 430 THR A O 1
ATOM 3407 N N . SER A 1 431 ? -17.431 0.575 19.513 1.00 75.31 431 SER A N 1
ATOM 3408 C CA . SER A 1 431 ? -16.519 1.417 20.285 1.00 75.31 431 SER A CA 1
ATOM 3409 C C . SER A 1 431 ? -16.757 2.899 19.981 1.00 75.31 431 SER A C 1
ATOM 3411 O O . SER A 1 431 ? -16.768 3.261 18.803 1.00 75.31 431 SER A O 1
ATOM 3413 N N . PRO A 1 432 ? -16.825 3.783 21.000 1.00 80.31 432 PRO A N 1
ATOM 3414 C CA . PRO A 1 432 ? -17.052 5.216 20.795 1.00 80.31 432 PRO A CA 1
ATOM 3415 C C . PRO A 1 432 ? -15.990 5.871 19.903 1.00 80.31 432 PRO A C 1
ATOM 3417 O O . PRO A 1 432 ? -16.272 6.865 19.246 1.00 80.31 432 PRO A O 1
ATOM 3420 N N . VAL A 1 433 ? -14.776 5.308 19.842 1.00 80.81 433 VAL A N 1
ATOM 3421 C CA . VAL A 1 433 ? -13.712 5.810 18.958 1.00 80.81 433 VAL A CA 1
ATOM 3422 C C . VAL A 1 433 ? -14.033 5.541 17.488 1.00 80.81 433 VAL A C 1
ATOM 3424 O O . VAL A 1 433 ? -13.879 6.437 16.663 1.00 80.81 433 VAL A O 1
ATOM 3427 N N . VAL A 1 434 ? -14.511 4.335 17.168 1.00 85.50 434 VAL A N 1
ATOM 3428 C CA . VAL A 1 434 ? -14.890 3.952 15.798 1.00 85.50 434 VAL A CA 1
ATOM 3429 C C . VAL A 1 434 ? -16.106 4.764 15.353 1.00 85.50 434 VAL A C 1
ATOM 3431 O O . VAL A 1 434 ? -16.123 5.286 14.242 1.00 85.50 434 VAL A O 1
ATOM 3434 N N . THR A 1 435 ? -17.091 4.947 16.239 1.00 87.44 435 THR A N 1
ATOM 3435 C CA . THR A 1 435 ? -18.288 5.750 15.942 1.00 87.44 435 THR A CA 1
ATOM 3436 C C . THR A 1 435 ? -17.947 7.223 15.728 1.00 87.44 435 THR A C 1
ATOM 3438 O O . THR A 1 435 ? -18.457 7.835 14.793 1.00 87.44 435 THR A O 1
ATOM 3441 N N . ALA A 1 436 ? -17.053 7.787 16.548 1.00 87.62 436 ALA A N 1
ATOM 3442 C CA . ALA A 1 436 ? -16.588 9.162 16.387 1.00 87.62 436 ALA A CA 1
ATOM 3443 C C . ALA A 1 436 ? -15.849 9.369 15.055 1.00 87.62 436 ALA A C 1
ATOM 3445 O O . ALA A 1 436 ? -16.161 10.314 14.337 1.00 87.62 436 ALA A O 1
ATOM 3446 N N . GLN A 1 437 ? -14.928 8.466 14.691 1.00 87.38 437 GLN A N 1
ATOM 3447 C CA . GLN A 1 437 ? -14.220 8.527 13.406 1.00 87.38 437 GLN A CA 1
ATOM 3448 C C . GLN A 1 437 ? -15.170 8.397 12.216 1.00 87.38 437 GLN A C 1
ATOM 3450 O O . GLN A 1 437 ? -15.038 9.119 11.231 1.00 87.38 437 GLN A O 1
ATOM 3455 N N . LEU A 1 438 ? -16.144 7.492 12.306 1.00 90.19 438 LEU A N 1
ATOM 3456 C CA . LEU A 1 438 ? -17.147 7.322 11.266 1.00 90.19 438 LEU A CA 1
ATOM 3457 C C . LEU A 1 438 ? -17.980 8.593 11.086 1.00 90.19 438 LEU A C 1
ATOM 3459 O O . LEU A 1 438 ? -18.145 9.048 9.958 1.00 90.19 438 LEU A O 1
ATOM 3463 N N . HIS A 1 439 ? -18.451 9.196 12.182 1.00 90.38 439 HIS A N 1
ATOM 3464 C CA . HIS A 1 439 ? -19.191 10.459 12.142 1.00 90.38 439 HIS A CA 1
ATOM 3465 C C . HIS A 1 439 ? -18.347 11.608 11.580 1.00 90.38 439 HIS A C 1
ATOM 3467 O O . HIS A 1 439 ? -18.866 12.418 10.818 1.00 90.38 439 HIS A O 1
ATOM 3473 N N . GLU A 1 440 ? -17.057 11.679 11.916 1.00 89.75 440 GLU A N 1
ATOM 3474 C CA . GLU A 1 440 ? -16.139 12.688 11.378 1.00 89.75 440 GLU A CA 1
ATOM 3475 C C . GLU A 1 440 ? -15.980 12.549 9.858 1.00 89.75 440 GLU A C 1
ATOM 3477 O O . GLU A 1 440 ? -16.121 13.529 9.122 1.00 89.75 440 GLU A O 1
ATOM 3482 N N . ILE A 1 441 ? -15.740 11.326 9.372 1.00 90.12 441 ILE A N 1
ATOM 3483 C CA . ILE A 1 441 ? -15.607 11.056 7.936 1.00 90.12 441 ILE A CA 1
ATOM 3484 C C . ILE A 1 441 ? -16.930 11.338 7.223 1.00 90.12 441 ILE A C 1
ATOM 3486 O O . ILE A 1 441 ? -16.926 11.968 6.168 1.00 90.12 441 ILE A O 1
ATOM 3490 N N . GLN A 1 442 ? -18.056 10.922 7.801 1.00 91.25 442 GLN A N 1
ATOM 3491 C CA . GLN A 1 442 ? -19.377 11.145 7.226 1.00 91.25 442 GLN A CA 1
ATOM 3492 C C . GLN A 1 442 ? -19.712 12.635 7.138 1.00 91.25 442 GLN A C 1
ATOM 3494 O O . GLN A 1 442 ? -20.082 13.107 6.068 1.00 91.25 442 GLN A O 1
ATOM 3499 N N . TYR A 1 443 ? -19.461 13.400 8.203 1.00 89.88 443 TYR A N 1
ATOM 3500 C CA . TYR A 1 443 ? -19.607 14.853 8.187 1.00 89.88 443 TYR A CA 1
ATOM 3501 C C . TYR A 1 443 ? -18.724 15.505 7.114 1.00 89.88 443 TYR A C 1
ATOM 3503 O O . TYR A 1 443 ? -19.188 16.372 6.377 1.00 89.88 443 TYR A O 1
ATOM 3511 N N . SER A 1 444 ? -17.464 15.072 6.985 1.00 87.25 444 SER A N 1
ATOM 3512 C CA . SER A 1 444 ? -16.554 15.584 5.954 1.00 87.25 444 SER A CA 1
ATOM 3513 C C . SER A 1 444 ? -17.058 15.291 4.539 1.00 87.25 444 SER A C 1
ATOM 3515 O O . SER A 1 444 ? -16.974 16.161 3.676 1.00 87.25 444 SER A O 1
ATOM 3517 N N . VAL A 1 445 ? -17.563 14.082 4.293 1.00 87.75 445 VAL A N 1
ATOM 3518 C CA . VAL A 1 445 ? -18.091 13.660 2.989 1.00 87.75 445 VAL A CA 1
ATOM 3519 C C . VAL A 1 445 ? -19.378 14.413 2.652 1.00 87.75 445 VAL A C 1
ATOM 3521 O O . VAL A 1 445 ? -19.499 14.946 1.551 1.00 87.75 445 VAL A O 1
ATOM 3524 N N . ASP A 1 446 ? -20.311 14.528 3.598 1.00 86.50 446 ASP A N 1
ATOM 3525 C CA . ASP A 1 446 ? -21.569 15.256 3.407 1.00 86.50 446 ASP A CA 1
ATOM 3526 C C . ASP A 1 446 ? -21.312 16.745 3.152 1.00 86.50 446 ASP A C 1
ATOM 3528 O O . ASP A 1 446 ? -21.913 17.346 2.258 1.00 86.50 446 ASP A O 1
ATOM 3532 N N . TYR A 1 447 ? -20.362 17.334 3.885 1.00 83.62 447 TYR A N 1
ATOM 3533 C CA . TYR A 1 447 ? -19.929 18.709 3.665 1.00 83.62 447 TYR A CA 1
ATOM 3534 C C . TYR A 1 447 ? -19.326 18.893 2.266 1.00 83.62 447 TYR A C 1
ATOM 3536 O O . TYR A 1 447 ? -19.668 19.858 1.580 1.00 83.62 447 TYR A O 1
ATOM 3544 N N . GLU A 1 448 ? -18.466 17.972 1.817 1.00 81.94 448 GLU A N 1
ATOM 3545 C CA . GLU A 1 448 ? -17.870 17.997 0.476 1.00 81.94 448 GLU A CA 1
ATOM 3546 C C . GLU A 1 448 ? -18.919 17.842 -0.632 1.00 81.94 448 GLU A C 1
ATOM 3548 O O . GLU A 1 448 ? -18.849 18.566 -1.622 1.00 81.94 448 GLU A O 1
ATOM 3553 N N . LEU A 1 449 ? -19.914 16.965 -0.466 1.00 78.88 449 LEU A N 1
ATOM 3554 C CA . LEU A 1 449 ? -20.998 16.771 -1.435 1.00 78.88 449 LEU A CA 1
ATOM 3555 C C . LEU A 1 449 ? -21.906 18.004 -1.546 1.00 78.88 449 LEU A C 1
ATOM 3557 O O . LEU A 1 449 ? -22.287 18.388 -2.653 1.00 78.88 449 LEU A O 1
ATOM 3561 N N . GLN A 1 450 ? -22.226 18.647 -0.420 1.00 78.25 450 GLN A N 1
ATOM 3562 C CA . GLN A 1 450 ? -23.075 19.845 -0.381 1.00 78.25 450 GLN A CA 1
ATOM 3563 C C . GLN A 1 450 ? -22.365 21.095 -0.920 1.00 78.25 450 GLN A C 1
ATOM 3565 O O . GLN A 1 450 ? -23.007 21.964 -1.508 1.00 78.25 450 GLN A O 1
ATOM 3570 N N . HIS A 1 451 ? -21.041 21.177 -0.754 1.00 72.19 451 HIS A N 1
ATOM 3571 C CA . HIS A 1 451 ? -20.228 22.332 -1.149 1.00 72.19 451 HIS A CA 1
ATOM 3572 C C . HIS A 1 451 ? -19.302 22.037 -2.340 1.00 72.19 451 HIS A C 1
ATOM 3574 O O . HIS A 1 451 ? -18.339 22.773 -2.573 1.00 72.19 451 HIS A O 1
ATOM 3580 N N . ALA A 1 452 ? -19.570 20.973 -3.106 1.00 66.44 452 ALA A N 1
ATOM 3581 C CA . ALA A 1 452 ? -18.764 20.588 -4.257 1.00 66.44 452 ALA A CA 1
ATOM 3582 C C . ALA A 1 452 ? -18.771 21.699 -5.320 1.00 66.44 452 ALA A C 1
ATOM 3584 O O . ALA A 1 452 ? -19.752 21.915 -6.036 1.00 66.44 452 ALA A O 1
ATOM 3585 N N . VAL A 1 453 ? -17.652 22.413 -5.446 1.00 66.88 453 VAL A N 1
ATOM 3586 C CA . VAL A 1 453 ? -17.507 23.488 -6.432 1.00 66.88 453 VAL A CA 1
ATOM 3587 C C . VAL A 1 453 ? -17.170 22.883 -7.792 1.00 66.88 453 VAL A C 1
ATOM 3589 O O . VAL A 1 453 ? -16.207 22.128 -7.933 1.00 66.88 453 VAL A O 1
ATOM 3592 N N . LYS A 1 454 ? -17.936 23.236 -8.831 1.00 69.00 454 LYS A N 1
ATOM 3593 C CA . LYS A 1 454 ? -17.630 22.804 -10.201 1.00 69.00 454 LYS A CA 1
ATOM 3594 C C . LYS A 1 454 ? -16.317 23.444 -10.657 1.00 69.00 454 LYS A C 1
ATOM 3596 O O . LYS A 1 454 ? -16.071 24.621 -10.417 1.00 69.00 454 LYS A O 1
ATOM 3601 N N . TRP A 1 455 ? -15.503 22.707 -11.412 1.00 66.31 455 TRP A N 1
ATOM 3602 C CA . TRP A 1 455 ? -14.215 23.195 -11.936 1.00 66.31 455 TRP A CA 1
ATOM 3603 C C . TRP A 1 455 ? -14.312 24.507 -12.721 1.00 66.31 455 TRP A C 1
ATOM 3605 O O . TRP A 1 455 ? -13.429 25.358 -12.621 1.00 66.31 455 TRP A O 1
ATOM 3615 N N . LYS A 1 456 ? -15.416 24.701 -13.452 1.00 64.38 456 LYS A N 1
ATOM 3616 C CA . LYS A 1 456 ? -15.700 25.955 -14.164 1.00 64.38 456 LYS A CA 1
ATOM 3617 C C . LYS A 1 456 ? -15.810 27.143 -13.201 1.00 64.38 456 LYS A C 1
ATOM 3619 O O . LYS A 1 456 ? -15.310 28.216 -13.515 1.00 64.38 456 LYS A O 1
ATOM 3624 N N . ASP A 1 457 ? -16.376 26.935 -12.018 1.00 67.12 457 ASP A N 1
ATOM 3625 C CA . ASP A 1 457 ? -16.584 27.982 -11.015 1.00 67.12 457 ASP A CA 1
ATOM 3626 C C . ASP A 1 457 ? -15.296 28.289 -10.227 1.00 67.12 457 ASP A C 1
ATOM 3628 O O . ASP A 1 457 ? -15.068 29.443 -9.855 1.00 67.12 457 ASP A O 1
ATOM 3632 N N . ILE A 1 458 ? -14.412 27.292 -10.057 1.00 67.56 458 ILE A N 1
ATOM 3633 C CA . ILE A 1 458 ? -13.063 27.460 -9.481 1.00 67.56 458 ILE A CA 1
ATOM 3634 C C . ILE A 1 458 ? -12.168 28.297 -10.412 1.00 67.56 458 ILE A C 1
ATOM 3636 O O . ILE A 1 458 ? -11.482 29.207 -9.947 1.00 67.56 458 ILE A O 1
ATOM 3640 N N . LEU A 1 459 ? -12.185 28.013 -11.722 1.00 65.69 459 LEU A N 1
ATOM 3641 C CA . LEU A 1 459 ? -11.343 28.685 -12.724 1.00 65.69 459 LEU A CA 1
ATOM 3642 C C . LEU A 1 459 ? -11.844 30.089 -13.089 1.00 65.69 459 LEU A C 1
ATOM 3644 O O . LEU A 1 459 ? -11.040 31.000 -13.265 1.00 65.69 459 LEU A O 1
ATOM 3648 N N . LEU A 1 460 ? -13.164 30.288 -13.167 1.00 64.38 460 LEU A N 1
ATOM 3649 C CA . LEU A 1 460 ? -13.771 31.582 -13.508 1.00 64.38 460 LEU A CA 1
ATOM 3650 C C . LEU A 1 460 ? -13.912 32.524 -12.302 1.00 64.38 460 LEU A C 1
ATOM 3652 O O . LEU A 1 460 ? -14.444 33.623 -12.450 1.00 64.38 460 LEU A O 1
ATOM 3656 N N . ARG A 1 461 ? -13.455 32.104 -11.109 1.00 60.41 461 ARG A N 1
ATOM 3657 C CA . ARG A 1 461 ? -13.487 32.883 -9.857 1.00 60.41 461 ARG A CA 1
ATOM 3658 C C . ARG A 1 461 ? -14.875 33.487 -9.569 1.00 60.41 461 ARG A C 1
ATOM 3660 O O . ARG A 1 461 ? -14.983 34.612 -9.086 1.00 60.41 461 ARG A O 1
ATOM 3667 N N . ARG A 1 462 ? -15.942 32.751 -9.913 1.00 55.56 462 ARG A N 1
ATOM 3668 C CA . ARG A 1 462 ? -17.305 33.302 -10.029 1.00 55.56 462 ARG A CA 1
ATOM 3669 C C . ARG A 1 462 ? -18.067 33.386 -8.701 1.00 55.56 462 ARG A C 1
ATOM 3671 O O . ARG A 1 462 ? -18.993 34.183 -8.610 1.00 55.56 462 ARG A O 1
ATOM 3678 N N . ASN A 1 463 ? -17.665 32.645 -7.667 1.00 52.38 463 ASN A N 1
ATOM 3679 C CA . ASN A 1 463 ? -18.312 32.709 -6.352 1.00 52.38 463 ASN A CA 1
ATOM 3680 C C . ASN A 1 463 ? -17.555 33.629 -5.386 1.00 52.38 463 ASN A C 1
ATOM 3682 O O . ASN A 1 463 ? -16.437 33.322 -4.974 1.00 52.38 463 ASN A O 1
ATOM 3686 N N . LYS A 1 464 ? -18.196 34.749 -5.024 1.00 51.25 464 LYS A N 1
ATOM 3687 C CA . LYS A 1 464 ? -17.777 35.666 -3.953 1.00 51.25 464 LYS A CA 1
ATOM 3688 C C . LYS A 1 464 ? -18.400 35.345 -2.580 1.00 51.25 464 LYS A C 1
ATOM 3690 O O . LYS A 1 464 ? -17.904 35.886 -1.602 1.00 51.25 464 LYS A O 1
ATOM 3695 N N . ASP A 1 465 ? -19.389 34.445 -2.481 1.00 48.56 465 ASP A N 1
ATOM 3696 C CA . ASP A 1 465 ? -20.312 34.445 -1.324 1.00 48.56 465 ASP A CA 1
ATOM 3697 C C . ASP A 1 465 ? -20.455 33.153 -0.494 1.00 48.56 465 ASP A C 1
ATOM 3699 O O . ASP A 1 465 ? -21.362 33.057 0.325 1.00 48.56 465 ASP A O 1
ATOM 3703 N N . THR A 1 466 ? -19.563 32.165 -0.582 1.00 49.31 466 THR A N 1
ATOM 3704 C CA . THR A 1 466 ? -19.652 30.991 0.318 1.00 49.31 466 THR A CA 1
ATOM 3705 C C . THR A 1 466 ? -18.289 30.597 0.860 1.00 49.31 466 THR A C 1
ATOM 3707 O O . THR A 1 466 ? -17.454 30.109 0.105 1.00 49.31 466 THR A O 1
ATOM 3710 N N . ALA A 1 467 ? -18.095 30.841 2.164 1.00 51.84 467 ALA A N 1
ATOM 3711 C CA . ALA A 1 467 ? -17.026 30.340 3.033 1.00 51.84 467 ALA A CA 1
ATOM 3712 C C . ALA A 1 467 ? -15.647 30.227 2.355 1.00 51.84 467 ALA A C 1
ATOM 3714 O O . ALA A 1 467 ? -15.314 29.199 1.765 1.00 51.84 467 ALA A O 1
ATOM 3715 N N . ASP A 1 468 ? -14.852 31.298 2.470 1.00 53.25 468 ASP A N 1
ATOM 3716 C CA . ASP A 1 468 ? -13.561 31.562 1.813 1.00 53.25 468 ASP A CA 1
ATOM 3717 C C . ASP A 1 468 ? -12.483 30.478 2.064 1.00 53.25 468 ASP A C 1
ATOM 3719 O O . ASP A 1 468 ? -11.469 30.683 2.727 1.00 53.25 468 ASP A O 1
ATOM 3723 N N . THR A 1 469 ? -12.682 29.288 1.495 1.00 60.31 469 THR A N 1
ATOM 3724 C CA . THR A 1 469 ? -11.766 28.137 1.544 1.00 60.31 469 THR A CA 1
ATOM 3725 C C . THR A 1 469 ? -10.562 28.323 0.618 1.00 60.31 469 THR A C 1
ATOM 3727 O O . THR A 1 469 ? -9.672 27.467 0.580 1.00 60.31 469 THR A O 1
ATOM 3730 N N . LYS A 1 470 ? -10.507 29.449 -0.117 1.00 71.25 470 LYS A N 1
ATOM 3731 C CA . LYS A 1 470 ? -9.425 29.849 -1.031 1.00 71.25 470 LYS A CA 1
ATOM 3732 C C . LYS A 1 470 ? -8.964 28.686 -1.915 1.00 71.25 470 LYS A C 1
ATOM 3734 O O . LYS A 1 470 ? -7.768 28.480 -2.115 1.00 71.25 470 LYS A O 1
ATOM 3739 N N . THR A 1 471 ? -9.914 27.919 -2.451 1.00 73.31 471 THR A N 1
ATOM 3740 C CA . THR A 1 471 ? -9.668 26.657 -3.169 1.00 73.31 471 THR A CA 1
ATOM 3741 C C . THR A 1 471 ? -8.727 26.833 -4.359 1.00 73.31 471 THR A C 1
ATOM 3743 O O . THR A 1 471 ? -7.819 26.028 -4.535 1.00 73.31 471 THR A O 1
ATOM 3746 N N . LEU A 1 472 ? -8.843 27.939 -5.108 1.00 76.94 472 LEU A N 1
ATOM 3747 C CA . LEU A 1 472 ? -7.907 28.271 -6.190 1.00 76.94 472 LEU A CA 1
ATOM 3748 C C . LEU A 1 472 ? -6.476 28.490 -5.673 1.00 76.94 472 LEU A C 1
ATOM 3750 O O . LEU A 1 472 ? -5.525 28.011 -6.279 1.00 76.94 472 LEU A O 1
ATOM 3754 N N . ARG A 1 473 ? -6.307 29.167 -4.529 1.00 81.38 473 ARG A N 1
ATOM 3755 C CA . ARG A 1 473 ? -4.987 29.351 -3.907 1.00 81.38 473 ARG A CA 1
ATOM 3756 C C . ARG A 1 473 ? -4.404 28.014 -3.459 1.00 81.38 473 ARG A C 1
ATOM 3758 O O . ARG A 1 473 ? -3.212 27.806 -3.635 1.00 81.38 473 ARG A O 1
ATOM 3765 N N . ARG A 1 474 ? -5.222 27.120 -2.895 1.00 83.25 474 ARG A N 1
ATOM 3766 C CA . ARG A 1 474 ? -4.794 25.770 -2.490 1.00 83.25 474 ARG A CA 1
ATOM 3767 C C . ARG A 1 474 ? -4.364 24.944 -3.703 1.00 83.25 474 ARG A C 1
ATOM 3769 O O . ARG A 1 474 ? -3.285 24.368 -3.669 1.00 83.25 474 ARG A O 1
ATOM 3776 N N . LEU A 1 475 ? -5.150 24.971 -4.781 1.00 83.38 475 LEU A N 1
ATOM 3777 C CA . LEU A 1 475 ? -4.823 24.302 -6.041 1.00 83.38 475 LEU A CA 1
ATOM 3778 C C . LEU A 1 475 ? -3.514 24.832 -6.638 1.00 83.38 475 LEU A C 1
ATOM 3780 O O . LEU A 1 475 ? -2.635 24.042 -6.960 1.00 83.38 475 LEU A O 1
ATOM 3784 N N . LEU A 1 476 ? -3.364 26.157 -6.743 1.00 86.06 476 LEU A N 1
ATOM 3785 C CA . LEU A 1 476 ? -2.146 26.788 -7.261 1.00 86.06 476 LEU A CA 1
ATOM 3786 C C . LEU A 1 476 ? -0.931 26.501 -6.378 1.00 86.06 476 LEU A C 1
ATOM 3788 O O . LEU A 1 476 ? 0.150 26.272 -6.903 1.00 86.06 476 LEU A O 1
ATOM 3792 N N . LEU A 1 477 ? -1.094 26.481 -5.052 1.00 87.94 477 LEU A N 1
ATOM 3793 C CA . LEU A 1 477 ? -0.008 26.147 -4.135 1.00 87.94 477 LEU A CA 1
ATOM 3794 C C . LEU A 1 477 ? 0.455 24.701 -4.348 1.00 87.94 477 LEU A C 1
ATOM 3796 O O . LEU A 1 477 ? 1.644 24.479 -4.541 1.00 87.94 477 LEU A O 1
ATOM 3800 N N . SER A 1 478 ? -0.475 23.740 -4.390 1.00 85.88 478 SER A N 1
ATOM 3801 C CA . SER A 1 478 ? -0.157 22.332 -4.649 1.00 85.88 478 SER A CA 1
ATOM 3802 C C . SER A 1 478 ? 0.450 22.119 -6.039 1.00 85.88 478 SER A C 1
ATOM 3804 O O . SER A 1 478 ? 1.445 21.409 -6.164 1.00 85.88 478 SER A O 1
ATOM 3806 N N . ALA A 1 479 ? -0.097 22.762 -7.075 1.00 87.62 479 ALA A N 1
ATOM 3807 C CA . ALA A 1 479 ? 0.435 22.689 -8.434 1.00 87.62 479 ALA A CA 1
ATOM 3808 C C . ALA A 1 479 ? 1.850 23.279 -8.523 1.00 87.62 479 ALA A C 1
ATOM 3810 O O . ALA A 1 479 ? 2.727 22.669 -9.129 1.00 87.62 479 ALA A O 1
ATOM 3811 N N . ASN A 1 480 ? 2.096 24.416 -7.866 1.00 88.88 480 ASN A N 1
ATOM 3812 C CA . ASN A 1 480 ? 3.417 25.036 -7.821 1.00 88.88 480 ASN A CA 1
ATOM 3813 C C . ASN A 1 480 ? 4.435 24.161 -7.090 1.00 88.88 480 ASN A C 1
ATOM 3815 O O . ASN A 1 480 ? 5.566 24.067 -7.550 1.00 88.88 480 ASN A O 1
ATOM 3819 N N . THR A 1 481 ? 4.058 23.485 -5.999 1.00 88.75 481 THR A N 1
ATOM 3820 C CA . THR A 1 481 ? 4.968 22.554 -5.313 1.00 88.75 481 THR A CA 1
ATOM 3821 C C . THR A 1 481 ? 5.413 21.420 -6.240 1.0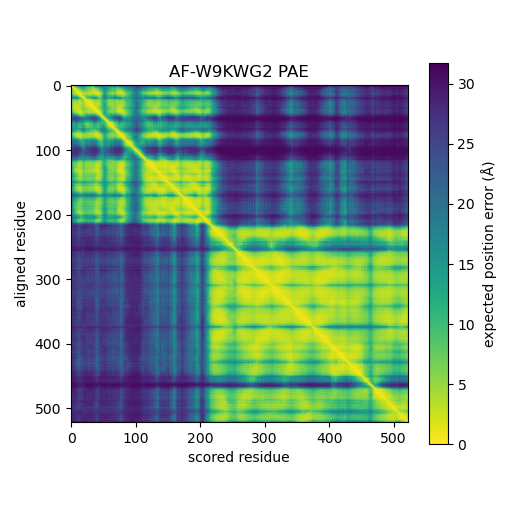0 88.75 481 THR A C 1
ATOM 3823 O O . THR A 1 481 ? 6.606 21.131 -6.304 1.00 88.75 481 THR A O 1
ATOM 3826 N N . GLN A 1 482 ? 4.493 20.839 -7.020 1.00 88.75 482 GLN A N 1
ATOM 3827 C CA . GLN A 1 482 ? 4.848 19.795 -7.990 1.00 88.75 482 GLN A CA 1
ATOM 3828 C C . GLN A 1 482 ? 5.661 20.338 -9.170 1.00 88.75 482 GLN A C 1
ATOM 3830 O O . GLN A 1 482 ? 6.601 19.690 -9.627 1.00 88.75 482 GLN A O 1
ATOM 3835 N N . LEU A 1 483 ? 5.362 21.557 -9.628 1.00 88.81 483 LEU A N 1
ATOM 3836 C CA . LEU A 1 483 ? 6.167 22.249 -10.635 1.00 88.81 483 LEU A CA 1
ATOM 3837 C C . LEU A 1 483 ? 7.605 22.460 -10.153 1.00 88.81 483 LEU A C 1
ATOM 3839 O O . LEU A 1 483 ? 8.541 22.103 -10.859 1.00 88.81 483 LEU A O 1
ATOM 3843 N N . MET A 1 484 ? 7.791 22.984 -8.940 1.00 89.56 484 MET A N 1
ATOM 3844 C CA . MET A 1 484 ? 9.117 23.215 -8.358 1.00 89.56 484 MET A CA 1
ATOM 3845 C C . MET A 1 484 ? 9.899 21.909 -8.186 1.00 89.56 484 MET A C 1
ATOM 3847 O O . MET A 1 484 ? 11.099 21.893 -8.452 1.00 89.56 484 MET A O 1
ATOM 3851 N N . GLN A 1 485 ? 9.230 20.811 -7.814 1.00 87.06 485 GLN A N 1
ATOM 3852 C CA . GLN A 1 485 ? 9.858 19.489 -7.732 1.00 87.06 485 GLN A CA 1
ATOM 3853 C C . GLN A 1 485 ? 10.454 19.058 -9.084 1.00 87.06 485 GLN A C 1
ATOM 3855 O O . GLN A 1 485 ? 11.597 18.608 -9.134 1.00 87.06 485 GLN A O 1
ATOM 3860 N N . GLN A 1 486 ? 9.713 19.235 -10.182 1.00 87.25 486 GLN A N 1
ATOM 3861 C CA . GLN A 1 486 ? 10.178 18.855 -11.521 1.00 87.25 486 GLN A CA 1
ATOM 3862 C C . GLN A 1 486 ? 11.228 19.825 -12.082 1.00 87.25 486 GLN A C 1
ATOM 3864 O O . GLN A 1 486 ? 12.219 19.394 -12.672 1.00 87.25 486 GLN A O 1
ATOM 3869 N N . PHE A 1 487 ? 11.069 21.130 -11.842 1.00 85.25 487 PHE A N 1
ATOM 3870 C CA . PHE A 1 487 ? 12.037 22.158 -12.248 1.00 85.25 487 PHE A CA 1
ATOM 3871 C C . PHE A 1 487 ? 13.383 22.046 -11.525 1.00 85.25 487 PHE A C 1
ATOM 3873 O O . PHE A 1 487 ? 14.389 22.513 -12.051 1.00 85.25 487 PHE A O 1
ATOM 3880 N N . GLY A 1 488 ? 13.427 21.376 -10.369 1.00 85.19 488 GLY A N 1
ATOM 3881 C CA . GLY A 1 488 ? 14.681 20.989 -9.720 1.00 85.19 488 GLY A CA 1
ATOM 3882 C C . GLY A 1 488 ? 15.563 20.066 -10.573 1.00 85.19 488 GLY A C 1
ATOM 3883 O O . GLY A 1 488 ? 16.728 19.873 -10.245 1.00 85.19 488 GLY A O 1
ATOM 3884 N N . GLY A 1 489 ? 15.041 19.505 -11.672 1.00 82.12 489 GLY A N 1
ATOM 3885 C CA . GLY A 1 489 ? 15.822 18.724 -12.633 1.00 82.12 489 GLY A CA 1
ATOM 3886 C C . GLY A 1 489 ? 16.109 17.292 -12.187 1.00 82.12 489 GLY A C 1
ATOM 3887 O O . GLY A 1 489 ? 16.950 16.626 -12.793 1.00 82.12 489 GLY A O 1
ATOM 3888 N N . ILE A 1 490 ? 15.402 16.797 -11.165 1.00 82.25 490 ILE A N 1
ATOM 3889 C CA . ILE A 1 490 ? 15.635 15.465 -10.593 1.00 82.25 490 ILE A CA 1
ATOM 3890 C C . ILE A 1 490 ? 15.520 14.360 -11.651 1.00 82.25 490 ILE A C 1
ATOM 3892 O O . ILE A 1 490 ? 16.399 13.514 -11.745 1.00 82.25 490 ILE A O 1
ATOM 3896 N N . ASN A 1 491 ? 14.521 14.430 -12.537 1.00 80.88 491 ASN A N 1
ATOM 3897 C CA . ASN A 1 491 ? 14.323 13.434 -13.592 1.00 80.88 491 ASN A CA 1
ATOM 3898 C C . ASN A 1 491 ? 15.430 13.455 -14.657 1.00 80.88 491 ASN A C 1
ATOM 3900 O O . ASN A 1 491 ? 15.796 12.405 -15.180 1.00 80.88 491 ASN A O 1
ATOM 3904 N N . ILE A 1 492 ? 15.992 14.629 -14.975 1.00 79.06 492 ILE A N 1
ATOM 3905 C CA . ILE A 1 492 ? 17.104 14.732 -15.935 1.00 79.06 492 ILE A CA 1
ATOM 3906 C C . ILE A 1 492 ? 18.324 14.009 -15.371 1.00 79.06 492 ILE A C 1
ATOM 3908 O O . ILE A 1 492 ? 18.937 13.206 -16.074 1.00 79.06 492 ILE A O 1
ATOM 3912 N N . MET A 1 493 ? 18.631 14.254 -14.095 1.00 79.38 493 MET A N 1
ATOM 3913 C CA . MET A 1 493 ? 19.697 13.541 -13.401 1.00 79.38 493 MET A CA 1
ATOM 3914 C C . MET A 1 493 ? 19.402 12.040 -13.365 1.00 79.38 493 MET A C 1
ATOM 3916 O O . MET A 1 493 ? 20.230 11.255 -13.811 1.00 79.38 493 MET A O 1
ATOM 3920 N N . SER A 1 494 ? 18.204 11.626 -12.957 1.00 77.75 494 SER A N 1
ATOM 3921 C CA . SER A 1 494 ? 17.838 10.209 -12.854 1.00 77.75 494 SER A CA 1
ATOM 3922 C C . SER A 1 494 ? 17.959 9.432 -14.170 1.00 77.75 494 SER A C 1
ATOM 3924 O O . SER A 1 494 ? 18.455 8.307 -14.163 1.00 77.75 494 SER A O 1
ATOM 3926 N N . TYR A 1 495 ? 17.543 10.008 -15.304 1.00 79.69 495 TYR A N 1
ATOM 3927 C CA . TYR A 1 495 ? 17.573 9.314 -16.598 1.00 79.69 495 TYR A CA 1
ATOM 3928 C C . TYR A 1 495 ? 18.925 9.394 -17.311 1.00 79.69 495 TYR A C 1
ATOM 3930 O O . TYR A 1 495 ? 19.309 8.440 -17.984 1.00 79.69 495 TYR A O 1
ATOM 3938 N N . TYR A 1 496 ? 19.640 10.515 -17.192 1.00 80.38 496 TYR A N 1
ATOM 3939 C CA . TYR A 1 496 ? 20.818 10.794 -18.019 1.00 80.38 496 TYR A CA 1
ATOM 3940 C C . TYR A 1 496 ? 22.132 10.852 -17.238 1.00 80.38 496 TYR A C 1
ATOM 3942 O O . TYR A 1 496 ? 23.162 11.110 -17.860 1.00 80.38 496 TYR A O 1
ATOM 3950 N N . MET A 1 497 ? 22.149 10.567 -15.926 1.00 82.25 497 MET A N 1
ATOM 3951 C CA . MET A 1 497 ? 23.388 10.558 -15.128 1.00 82.25 497 MET A CA 1
ATOM 3952 C C . MET A 1 497 ? 24.523 9.772 -15.802 1.00 82.25 497 MET A C 1
ATOM 3954 O O . MET A 1 497 ? 25.600 10.346 -15.990 1.00 82.25 497 MET A O 1
ATOM 3958 N N . PRO A 1 498 ? 24.325 8.516 -16.259 1.00 80.00 498 PRO A N 1
ATOM 3959 C CA . PRO A 1 498 ? 25.425 7.784 -16.873 1.00 80.00 498 PRO A CA 1
ATOM 3960 C C . PRO A 1 498 ? 25.856 8.423 -18.201 1.00 80.00 498 PRO A C 1
ATOM 3962 O O . PRO A 1 498 ? 27.045 8.491 -18.495 1.00 80.00 498 PRO A O 1
ATOM 3965 N N . THR A 1 499 ? 24.913 8.950 -18.989 1.00 79.31 499 THR A N 1
ATOM 3966 C CA . THR A 1 499 ? 25.198 9.644 -20.254 1.00 79.31 499 THR A CA 1
ATOM 3967 C C . THR A 1 499 ? 26.025 10.913 -20.043 1.00 79.31 499 THR A C 1
ATOM 3969 O O . THR A 1 499 ? 26.962 11.155 -20.800 1.00 79.31 499 THR A O 1
ATOM 3972 N N . VAL A 1 500 ? 25.717 11.708 -19.014 1.00 83.31 500 VAL A N 1
ATOM 3973 C CA . VAL A 1 500 ? 26.473 12.920 -18.659 1.00 83.31 500 VAL A CA 1
ATOM 3974 C C . VAL A 1 500 ? 27.884 12.555 -18.195 1.00 83.31 500 VAL A C 1
ATOM 3976 O O . VAL A 1 500 ? 28.857 13.152 -18.649 1.00 83.31 500 VAL A O 1
ATOM 3979 N N . LEU A 1 501 ? 28.028 11.530 -17.354 1.00 82.94 501 LEU A N 1
ATOM 3980 C CA . LEU A 1 501 ? 29.338 11.068 -16.885 1.00 82.94 501 LEU A CA 1
ATOM 3981 C C . LEU A 1 501 ? 30.220 10.533 -18.028 1.00 82.94 501 LEU A C 1
ATOM 3983 O O . LEU A 1 501 ? 31.429 10.761 -18.032 1.00 82.94 501 LEU A O 1
ATOM 3987 N N . ILE A 1 502 ? 29.629 9.869 -19.022 1.00 80.56 502 ILE A N 1
ATOM 3988 C CA . ILE A 1 502 ? 30.362 9.368 -20.193 1.00 80.56 502 ILE A CA 1
ATOM 3989 C C . ILE A 1 502 ? 30.735 10.518 -21.136 1.00 80.56 502 ILE A C 1
ATOM 3991 O O . ILE A 1 502 ? 31.905 10.685 -21.468 1.00 80.56 502 ILE A O 1
ATOM 3995 N N . ASN A 1 503 ? 29.762 11.332 -21.552 1.00 79.06 503 ASN A N 1
ATOM 3996 C CA . ASN A 1 503 ? 29.963 12.316 -22.620 1.00 79.06 503 ASN A CA 1
ATOM 3997 C C . ASN A 1 503 ? 30.597 13.629 -22.140 1.00 79.06 503 ASN A C 1
ATOM 3999 O O . ASN A 1 503 ? 31.327 14.258 -22.900 1.00 79.06 503 ASN A O 1
ATOM 4003 N N . SER A 1 504 ? 30.305 14.071 -20.914 1.00 80.81 504 SER A N 1
ATOM 4004 C CA . SER A 1 504 ? 30.785 15.356 -20.386 1.00 80.81 504 SER A CA 1
ATOM 4005 C C . SER A 1 504 ? 32.029 15.215 -19.511 1.00 80.81 504 SER A C 1
ATOM 4007 O O . SER A 1 504 ? 32.880 16.097 -19.538 1.00 80.81 504 SER A O 1
ATOM 4009 N N . VAL A 1 505 ? 32.148 14.122 -18.746 1.00 83.62 505 VAL A N 1
ATOM 4010 C CA . VAL A 1 505 ? 33.301 13.879 -17.852 1.00 83.62 505 VAL A CA 1
ATOM 4011 C C . VAL A 1 505 ? 34.341 12.949 -18.496 1.00 83.62 505 VAL A C 1
ATOM 4013 O O . VAL A 1 505 ? 35.502 12.958 -18.097 1.00 83.62 505 VAL A O 1
ATOM 4016 N N . GLY A 1 506 ? 33.964 12.178 -19.522 1.00 79.50 506 GLY A N 1
ATOM 4017 C CA . GLY A 1 506 ? 34.874 11.264 -20.223 1.00 79.50 506 GLY A CA 1
ATOM 4018 C C . GLY A 1 506 ? 35.135 9.955 -19.474 1.00 79.50 506 GLY A C 1
ATOM 4019 O O . GLY A 1 506 ? 36.155 9.304 -19.702 1.00 79.50 506 GLY A O 1
ATOM 4020 N N . LEU A 1 507 ? 34.247 9.566 -18.553 1.00 83.75 507 LEU A N 1
ATOM 4021 C CA . LEU A 1 507 ? 34.391 8.327 -17.790 1.00 83.75 507 LEU A CA 1
ATOM 4022 C C . LEU A 1 507 ? 34.021 7.102 -18.631 1.00 83.75 507 LEU A C 1
ATOM 4024 O O . LEU A 1 507 ? 33.165 7.153 -19.514 1.00 83.75 507 LEU A O 1
ATOM 4028 N N . SER A 1 508 ? 34.640 5.961 -18.317 1.00 82.12 508 SER A N 1
ATOM 4029 C CA . SER A 1 508 ? 34.263 4.686 -18.930 1.00 82.12 508 SER A CA 1
ATOM 4030 C C . SER A 1 508 ? 32.826 4.305 -18.557 1.00 82.12 508 SER A C 1
ATOM 4032 O O . SER A 1 508 ? 32.359 4.602 -17.457 1.00 82.12 508 SER A O 1
ATOM 4034 N N . GLU A 1 509 ? 32.132 3.592 -19.447 1.00 76.44 509 GLU A N 1
ATOM 4035 C CA . GLU A 1 509 ? 30.730 3.192 -19.249 1.00 76.44 509 GLU A CA 1
ATOM 4036 C C . GLU A 1 509 ? 30.507 2.444 -17.922 1.00 76.44 509 GLU A C 1
ATOM 4038 O O . GLU A 1 509 ? 29.539 2.698 -17.205 1.00 76.44 509 GLU A O 1
ATOM 4043 N N . ARG A 1 510 ? 31.455 1.580 -17.544 1.00 79.12 510 ARG A N 1
ATOM 4044 C CA . ARG A 1 510 ? 31.429 0.842 -16.273 1.00 79.12 510 ARG A CA 1
ATOM 4045 C C . ARG A 1 510 ? 31.557 1.766 -15.062 1.00 79.12 510 ARG A C 1
ATOM 4047 O O . ARG A 1 510 ? 30.796 1.622 -14.108 1.00 79.12 510 ARG A O 1
ATOM 4054 N N . MET A 1 511 ? 32.474 2.733 -15.109 1.00 82.25 511 MET A N 1
ATOM 4055 C CA . MET A 1 511 ? 32.662 3.699 -14.023 1.00 82.25 511 MET A CA 1
ATOM 4056 C C . MET A 1 511 ? 31.455 4.639 -13.892 1.00 82.25 511 MET A C 1
ATOM 4058 O O . MET A 1 511 ? 31.000 4.906 -12.784 1.00 82.25 511 MET A O 1
ATOM 4062 N N . ALA A 1 512 ? 30.885 5.084 -15.014 1.00 82.50 512 ALA A N 1
ATOM 4063 C CA . ALA A 1 512 ? 29.698 5.934 -15.035 1.00 82.50 512 ALA A CA 1
ATOM 4064 C C . ALA A 1 512 ? 28.461 5.237 -14.444 1.00 82.50 512 ALA A C 1
ATOM 4066 O O . ALA A 1 512 ? 27.733 5.835 -13.648 1.00 82.50 512 ALA A O 1
ATOM 4067 N N . ARG A 1 513 ? 28.237 3.958 -14.782 1.00 80.75 513 ARG A N 1
ATOM 4068 C CA . ARG A 1 513 ? 27.147 3.152 -14.205 1.00 80.75 513 ARG A CA 1
ATOM 4069 C C . ARG A 1 513 ? 27.358 2.887 -12.708 1.00 80.75 513 ARG A C 1
ATOM 4071 O O . ARG A 1 513 ? 26.399 2.998 -11.951 1.00 80.75 513 ARG A O 1
ATOM 4078 N N . LEU A 1 514 ? 28.592 2.613 -12.269 1.00 85.31 514 LEU A N 1
ATOM 4079 C CA . LEU A 1 514 ? 28.924 2.435 -10.848 1.00 85.31 514 LEU A CA 1
ATOM 4080 C C . LEU A 1 514 ? 28.653 3.707 -10.034 1.00 85.31 514 LEU A C 1
ATOM 4082 O O . LEU A 1 514 ? 27.974 3.655 -9.013 1.00 85.31 514 LEU A O 1
ATOM 4086 N N . LEU A 1 515 ? 29.143 4.857 -10.503 1.00 84.44 515 LEU A N 1
ATOM 4087 C CA . LEU A 1 515 ? 28.917 6.149 -9.849 1.00 84.44 515 LEU A CA 1
ATOM 4088 C C . LEU A 1 515 ? 27.431 6.508 -9.797 1.00 84.44 515 LEU A C 1
ATOM 4090 O O . LEU A 1 515 ? 26.967 7.012 -8.780 1.00 84.44 515 LEU A O 1
ATOM 4094 N N . SER A 1 516 ? 26.675 6.194 -10.852 1.00 82.31 516 SER A N 1
ATOM 4095 C CA . SER A 1 516 ? 25.221 6.392 -10.872 1.00 82.31 516 SER A CA 1
ATOM 4096 C C . SER A 1 516 ? 24.511 5.514 -9.832 1.00 82.31 516 SER A C 1
ATOM 4098 O O . SER A 1 516 ? 23.599 5.988 -9.160 1.00 82.31 516 SER A O 1
ATOM 4100 N N . ALA A 1 517 ? 24.959 4.268 -9.639 1.00 82.44 517 ALA A N 1
ATOM 4101 C CA . ALA A 1 517 ? 24.430 3.380 -8.603 1.00 82.44 517 ALA A CA 1
ATOM 4102 C C . ALA A 1 517 ? 24.778 3.854 -7.181 1.00 82.44 517 ALA A C 1
ATOM 4104 O O . ALA A 1 517 ? 23.920 3.810 -6.302 1.00 82.44 517 ALA A O 1
ATOM 4105 N N . CYS A 1 518 ? 25.992 4.365 -6.955 1.00 84.19 518 CYS A N 1
ATOM 4106 C CA . CYS A 1 518 ? 26.369 4.977 -5.678 1.00 84.19 518 CYS A CA 1
ATOM 4107 C C . CYS A 1 518 ? 25.570 6.259 -5.396 1.00 84.19 518 CYS A C 1
ATOM 4109 O O . CYS A 1 518 ? 25.095 6.450 -4.279 1.00 84.19 518 CYS A O 1
ATOM 4111 N N . ASN A 1 519 ? 25.379 7.108 -6.411 1.00 83.38 519 ASN A N 1
ATOM 4112 C CA . ASN A 1 519 ? 24.593 8.337 -6.303 1.00 83.38 519 ASN A CA 1
ATOM 4113 C C . ASN A 1 519 ? 23.112 8.062 -6.032 1.00 83.38 519 ASN A C 1
ATOM 4115 O O . ASN A 1 519 ? 22.465 8.872 -5.397 1.00 83.38 519 ASN A O 1
ATOM 4119 N N . ALA A 1 520 ? 22.563 6.936 -6.492 1.00 76.19 520 ALA A N 1
ATOM 4120 C CA . ALA A 1 520 ? 21.176 6.589 -6.192 1.00 76.19 520 ALA A CA 1
ATOM 4121 C C . ALA A 1 520 ? 20.932 6.381 -4.683 1.00 76.19 520 ALA A C 1
ATOM 4123 O O . ALA A 1 520 ? 19.818 6.596 -4.219 1.00 76.19 520 ALA A O 1
ATOM 4124 N N . VAL A 1 521 ? 21.963 5.964 -3.936 1.00 72.69 521 VAL A N 1
ATOM 4125 C CA . VAL A 1 521 ? 21.896 5.660 -2.495 1.00 72.69 521 VAL A CA 1
ATOM 4126 C C . VAL A 1 521 ? 22.146 6.893 -1.616 1.00 72.69 521 VAL A C 1
ATOM 4128 O O . VAL A 1 521 ? 21.719 6.899 -0.462 1.00 72.69 521 VAL A O 1
ATOM 4131 N N . SER A 1 522 ? 22.863 7.896 -2.137 1.00 54.84 522 SER A N 1
ATOM 4132 C CA . SER A 1 522 ? 23.160 9.162 -1.441 1.00 54.84 522 SER A CA 1
ATOM 4133 C C . SER A 1 522 ? 22.050 10.178 -1.662 1.00 54.84 522 SER A C 1
ATOM 4135 O O . SER A 1 522 ? 21.743 10.907 -0.694 1.00 54.84 522 SER A O 1
#

Nearest PDB structures (foldseek):
  7aar-assembly1_A  TM=8.506E-01  e=1.461E-11  Arabidopsis thaliana
  9g11-assembly1_A  TM=8.717E-01  e=3.380E-10  Arabidopsis thaliana
  6rw3-assembly2_B  TM=8.418E-01  e=2.297E-08  Plasmodium falciparum
  8tth-assembly1_A  TM=5.301E-01  e=4.945E-05  Staphylococcus aureus
  8ttf-assembly1_A  TM=4.863E-01  e=1.519E-04  Staphylococcus aureus

Secondary structure (DSSP, 8-state):
---PPP-SS--EEEE-GGGTT-S-HHHHHHHHHT-TT--EEEEEEE----SS-SS-HHHHHHHHHHT-GGGGTT--EEEEEEE--HHHHHHHHHTTS---GGG-SS-----PPPS--HHHHHHHHHHHTT-SEEEEESSSBHHHHHHH--TT---SS--EEEEE-TT-STTS-HHHHHHHHHHHHHHHTT-TT--EEEEEE--TT--EEEEEE----HHHHHHHHHHHHHHHHHHHHHHHTT-HHHHHHTT--SGGGHHHHHHHHHHHHHHHHHHHHHHHHHHHHH-HHHHHHHHHHHHHHHHHHHHT--SHHHHHHHHHHHHHHHHHHHHHHHHHHHHSS-TTTHHHHHHHHHHHHHHHHHHHHHHHHHGGGS-STHHHHHHHHHHHHHHHHHHHHGGGSPPPHHHHHHTT-HHHHHHHHHHHHTS-TT-HHHHHHHHHHHHHHHHHHHT---HHHHHTT---SS----HHHHHHHHHHHHHHHHHTTHHHHHHHHHHHHHHTT---HHHHHHHHHHHHH-